Protein 5GPL (pdb70)

B-factor: mean 34.48, std 20.91, range [11.06, 141.09]

Solvent-accessible surface area: 23044 Å² total; per-residue (Å²): 164,65,69,82,9,72,103,54,3,49,96,6,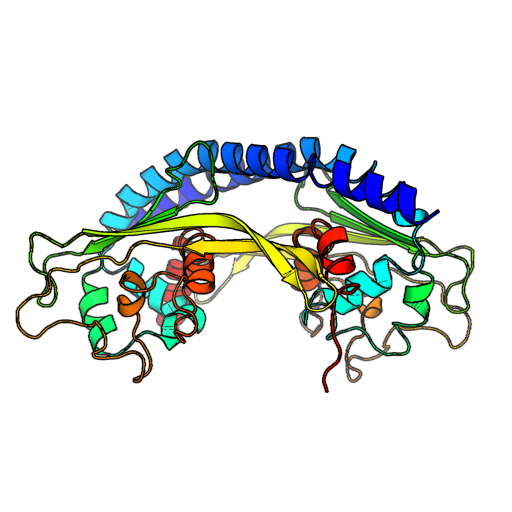63,90,73,27,34,147,9,73,41,73,9,32,98,52,58,41,112,38,29,94,62,14,26,71,86,4,73,78,27,2,120,99,18,118,48,1,1,5,29,0,1,101,36,13,34,121,39,0,61,110,16,36,39,109,75,0,28,76,0,1,79,88,5,39,9,2,23,13,62,72,51,37,153,169,28,5,90,3,5,68,0,16,4,39,6,77,88,16,93,17,0,49,98,112,34,32,66,1,58,0,55,0,108,10,120,102,79,136,48,142,28,126,140,40,110,81,60,136,89,66,92,56,26,12,152,80,31,132,8,88,29,63,120,86,70,62,20,44,47,200,73,142,160,115,120,20,17,2,0,7,3,1,68,14,22,25,126,75,188,121,34,86,6,73,0,25,58,0,4,63,29,2,8,114,44,0,6,46,45,0,14,119,33,19,75,99,17,82,36,101,138,69,75,134,193,58,73,95,10,70,106,54,4,58,97,5,54,89,73,18,26,146,9,81,45,76,10,39,96,60,72,60,111,42,18,24,64,18,17,85,90,6,87,88,29,1,101,86,21,124,48,2,1,8,31,0,0,83,28,8,36,125,36,0,48,110,17,28,57,113,87,0,25,75,0,0,82,90,7,49,7,3,11,8,61,59,72,43,130,180,24,24,74,2,0,79,2,20,2,44,7,78,91,16,129,12,0,51,102,115,31,33,68,1,54,0,72,0,110,8,86,94,65,130,44,147,44,68,136,39,106,85,98,114,63,70,80,43,20,10,146,72,32,127,7,92,31,60,119,84,52,61,14,37,36,206,84,74,185,101,100,24,17,2,0,8,2,1,69,12,18,19,113,79,184,105,32,92,9,71,1,25,61,0,0,63,31,4,13,104,41,0,4,50,42,0,11,105,35,13,65,87,17,112,35,119,112,82,130,167

Secondary structure (DSSP, 8-state):
-HHHHHHHHHHHHHHHHHHHHHHHHHHHHHHHHHHHHHHHHHTTSTTHHHHHHHHS-HHHHTT--HHHHHHHTTEEEEEEE---SS-TT-EEEEEEE-S-SSB-GGG-EEEEEEEEEEEEEE-TTS-EEEEEEEEE------BPTT---S-SSS-S---GGGGGG--S-STT-S--HHHHHHHIIIIITTTHHHHHHHHHHHHHH-/-HHHHHHHHHHHHHHHHHHHHHHHHHHHHHHHHHHHHHHHHHTTSTTHHHHHHTTS-HHHHTT--HHHHHHHTTEEEEEEE---TTSTT-EEEEEEE-S-SSB-GGG-EEEEEEEEEEEEEE-TTS-EEEEEEEEE------BPTT-----SSTTSPP-GGGGGG--S--SS----HHHHHHHIIIIITTTHHHHHHHHTT-----

Organism: Schizosaccharomyces pombe (strain 972 / ATCC 24843) (NCBI:txid284812)

InterPro domains:
  IPR002164 Nucleosome assembly protein [PF00956] (44-199)
  IPR002164 Nucleosome assembly protein [PTHR11875] (2-216)
  IPR037231 NAP-like superfamily [SSF143113] (10-199)

GO terms:
  GO:0000775 chromosome, centromeric region (C, IDA)
  GO:0000785 chromatin (C, IDA)
  GO:0005654 nucleoplasm (C, IDA)
  GO:0061638 CENP-A containing chromatin (C, EXP)
  GO:0000785 chromatin (C, EXP)
  GO:0140898 CENP-A eviction from euchromatin (P, EXP)
  GO:0005515 protein binding (F, IPI)
  GO:0140713 histone chaperone activity (F, IPI)

Nearest PDB structures (foldseek):
  5gpk-assembly1_A  TM=1.003E+00  e=2.782E-35  Schizosaccharomyces pombe 972h-
  5gpl-assembly1_B  TM=9.798E-01  e=6.063E-33  Schizosaccharomyces pombe 972h-
  5zb5-assembly1_A  TM=9.033E-01  e=1.160E-18  Pneumocystis carinii
  5yps-assembly2_C  TM=8.843E-01  e=8.195E-19  Pneumocystis carinii B80
  7un3-assembly1_C  TM=6.991E-01  e=2.394E-07  Homo sapiens

Foldseek 3Di:
DVPVVVVVVVVVVVVVVVVVQVVLLVVCVVCVVVLVVVQVVQLPPQCLQLLLLVLLDCLRVLFADPLNSQQSSFWRDWDWDQPDPVGSVKIKIWTAGDDDQWADPVFRIFIWTKDKDFDWDADPVRDIDTDIAIFTAATDGHTDPPRDQADPDLPPRHHDVVLSRDGRPDPDRPDPNVVVVCCVVPPSSVCSVVSSVVSCVVVVVD/DVVVVVVVVVVVVVVVVVVVLVVLVVCQVPCVVVLVVVLVVQLPDQQLVLLLQCQQDDLRVVFADPLNSVQSSQFRDWDKHQDDSVQRVKIKIKTAGDDDQWADPVFRIQIWIKGWDWDWDQDDPGDIDIDIAIFTAATDGHTDPPRDQADPDVVDPHHPVVLNRGGSPDPPDPDPNVVVVCCVRPPSSVCSVVSSVVSVVDDDPD

Sequence (412 aa):
EAAQAFENLANLEEQEEFGKAEIEILKKQNELFQPLFEQRRDILKTINNFWVVVLEAAGDEISQYITPEDSVLLEKLENIYVERFNEKEPRDVRISLTFQPNEYLQDDNLTLVKEVRIKEEKAKDDEGLEKKITKYTSQPVDIHWKPGKSLFRKNKKLPPNFFDYFQWTGEEEDDDFDGATLTIFLAEEDLFPNAVKYFTEAMTEEASDEAAQAFENLANLEQEEFGKAEIEILKKQNELFQPLFEEQRRRDILKTINNFWVVVLEAAGDEISSQYITPEDSSVLLEKLENIYVERFNEKEPRDVRISLTFQPNEYLQDDNLTLVKEVRIKEEKAKDDEGLEKKITKYTSQPVDIHWKPGKSLFRKNKKLPPNFFDYFQWTGEEEDDDFDGATLTIFLAEDLFPNAVKYFTEEAMTEEASD

Structure (mmCIF, N/CA/C/O backbone):
data_5GPL
#
_entry.id   5GPL
#
_cell.length_a   86.662
_cell.length_b   86.662
_cell.length_c   158.771
_cell.angle_alpha   90.00
_cell.angle_beta   90.00
_cell.angle_gamma   90.00
#
_symmetry.space_group_name_H-M   'P 41 2 2'
#
loop_
_entity.id
_entity.type
_entity.pdbx_description
1 polymer 'Putative nucleosome assembly protein C36B7.08c'
2 water water
#
loop_
_atom_site.group_PDB
_atom_site.id
_atom_site.type_symbol
_atom_site.label_atom_id
_atom_site.label_alt_id
_atom_site.label_comp_id
_atom_site.label_asym_id
_atom_site.label_entity_id
_atom_site.label_seq_id
_atom_site.pdbx_PDB_ins_code
_atom_site.Cartn_x
_atom_site.Cartn_y
_atom_site.Cartn_z
_atom_site.occupancy
_atom_site.B_iso_or_equiv
_atom_site.auth_seq_id
_atom_site.auth_comp_id
_atom_site.auth_asym_id
_atom_site.auth_atom_id
_atom_site.pdbx_PDB_model_num
ATOM 1 N N . GLU A 1 2 ? 117.426 -16.345 -8.608 1.00 55.08 2 GLU A N 1
ATOM 2 C CA . GLU A 1 2 ? 117.046 -15.785 -9.902 1.00 55.52 2 GLU A CA 1
ATOM 3 C C . GLU A 1 2 ? 116.511 -14.370 -9.802 1.00 44.12 2 GLU A C 1
ATOM 4 O O . GLU A 1 2 ? 115.359 -14.157 -9.408 1.00 35.78 2 GLU A O 1
ATOM 10 N N . ALA A 1 3 ? 117.331 -13.418 -10.220 1.00 34.37 3 ALA A N 1
ATOM 11 C CA . ALA A 1 3 ? 117.024 -12.011 -10.059 1.00 34.32 3 ALA A CA 1
ATOM 12 C C . ALA A 1 3 ? 115.764 -11.587 -10.812 1.00 21.83 3 ALA A C 1
ATOM 13 O O . ALA A 1 3 ? 114.939 -10.857 -10.270 1.00 23.49 3 ALA A O 1
ATOM 15 N N . ALA A 1 4 ? 115.615 -12.058 -12.049 1.00 18.25 4 ALA A N 1
ATOM 16 C CA . ALA A 1 4 ? 114.518 -11.625 -12.916 1.00 21.27 4 ALA A CA 1
ATOM 17 C C . ALA A 1 4 ? 113.141 -11.867 -12.298 1.00 23.32 4 ALA A C 1
ATOM 18 O O . ALA A 1 4 ? 112.337 -10.941 -12.194 1.00 23.06 4 ALA A O 1
ATOM 20 N N . GLN A 1 5 ? 112.870 -13.104 -11.890 1.00 18.84 5 GLN A N 1
ATOM 21 C CA . GLN A 1 5 ? 111.572 -13.442 -11.306 1.00 28.36 5 GLN A CA 1
ATOM 22 C C . GLN A 1 5 ? 111.322 -12.667 -10.009 1.00 17.84 5 GLN A C 1
ATOM 23 O O . GLN A 1 5 ? 110.206 -12.223 -9.743 1.00 17.86 5 GLN A O 1
ATOM 29 N N . ALA A 1 6 ? 112.369 -12.509 -9.209 1.00 17.04 6 ALA A N 1
ATOM 30 C CA . ALA A 1 6 ? 112.267 -11.795 -7.942 1.00 16.18 6 ALA A CA 1
ATOM 31 C C . ALA A 1 6 ? 111.858 -10.339 -8.151 1.00 17.48 6 ALA A C 1
ATOM 32 O O . ALA A 1 6 ? 110.963 -9.833 -7.472 1.00 15.82 6 ALA A O 1
ATOM 34 N N . PHE A 1 7 ? 112.511 -9.666 -9.093 1.00 16.44 7 PHE A N 1
ATOM 35 C CA . PHE A 1 7 ? 112.232 -8.250 -9.324 1.00 21.12 7 PHE A CA 1
ATOM 36 C C . PHE A 1 7 ? 110.884 -8.039 -10.006 1.00 17.09 7 PHE A C 1
ATOM 37 O O . PHE A 1 7 ? 110.230 -7.018 -9.793 1.00 16.93 7 PHE A O 1
ATOM 45 N N . GLU A 1 8 ? 110.467 -9.001 -10.822 1.00 17.88 8 GLU A N 1
ATOM 46 C CA . GLU A 1 8 ? 109.128 -8.954 -11.395 1.00 18.59 8 GLU A CA 1
ATOM 47 C C . GLU A 1 8 ? 108.099 -9.058 -10.275 1.00 18.08 8 GLU A C 1
ATOM 48 O O . GLU A 1 8 ? 107.125 -8.308 -10.241 1.00 18.17 8 GLU A O 1
ATOM 54 N N . ASN A 1 9 ? 108.336 -9.983 -9.351 1.00 17.61 9 ASN A N 1
ATOM 55 C CA . ASN A 1 9 ? 107.444 -10.182 -8.214 1.00 18.46 9 ASN A CA 1
ATOM 56 C C . ASN A 1 9 ? 107.419 -8.967 -7.296 1.00 16.39 9 ASN A C 1
ATOM 57 O O . ASN A 1 9 ? 106.370 -8.602 -6.765 1.00 17.67 9 ASN A O 1
ATOM 62 N N . LEU A 1 10 ? 108.577 -8.340 -7.115 1.00 15.86 10 LEU A N 1
ATOM 63 C CA . LEU A 1 10 ? 108.664 -7.137 -6.301 1.00 15.19 10 LEU A CA 1
ATOM 64 C C . LEU A 1 10 ? 107.831 -6.018 -6.908 1.00 15.50 10 LEU A C 1
ATOM 65 O O . LEU A 1 10 ? 107.131 -5.303 -6.190 1.00 15.14 10 LEU A O 1
ATOM 70 N N . ALA A 1 11 ? 107.898 -5.877 -8.229 1.00 16.23 11 ALA A N 1
ATOM 71 C CA . ALA A 1 11 ? 107.149 -4.830 -8.921 1.00 18.34 11 ALA A CA 1
ATOM 72 C C . ALA A 1 11 ? 105.642 -5.047 -8.802 1.00 24.45 11 ALA A C 1
ATOM 73 O O . ALA A 1 11 ? 104.889 -4.095 -8.620 1.00 16.88 11 ALA A O 1
ATOM 75 N N . ASN A 1 12 ? 105.199 -6.296 -8.912 1.00 17.40 12 ASN A N 1
ATOM 76 C CA . ASN A 1 12 ? 103.783 -6.589 -8.716 1.00 19.40 12 ASN A CA 1
ATOM 77 C C . ASN A 1 12 ? 103.362 -6.231 -7.292 1.00 16.94 12 ASN A C 1
ATOM 78 O O . ASN A 1 12 ? 102.307 -5.644 -7.073 1.00 17.88 12 ASN A O 1
ATOM 83 N N . LEU A 1 13 ? 104.211 -6.571 -6.330 1.00 16.22 13 LEU A N 1
ATOM 84 C CA . LEU A 1 13 ? 103.919 -6.324 -4.921 1.00 23.21 13 LEU A CA 1
ATOM 85 C C . LEU A 1 13 ? 103.902 -4.829 -4.602 1.00 25.27 13 LEU A C 1
ATOM 86 O O . LEU A 1 13 ? 103.123 -4.380 -3.761 1.00 22.08 13 LEU A O 1
ATOM 91 N N . GLU A 1 14 ? 104.759 -4.064 -5.275 1.00 22.10 14 GLU A N 1
ATOM 92 C CA A GLU A 1 14 ? 104.777 -2.616 -5.094 0.43 18.87 14 GLU A CA 1
ATOM 93 C CA B GLU A 1 14 ? 104.782 -2.611 -5.130 0.57 19.50 14 GLU A CA 1
ATOM 94 C C . GLU A 1 14 ? 103.425 -2.004 -5.451 1.00 17.50 14 GLU A C 1
ATOM 95 O O . GLU A 1 14 ? 102.997 -1.035 -4.824 1.00 20.10 14 GLU A O 1
ATOM 106 N N . GLN A 1 15 ? 102.756 -2.579 -6.446 1.00 19.40 15 GLN A N 1
ATOM 107 C CA . GLN A 1 15 ? 101.432 -2.115 -6.846 1.00 20.82 15 GLN A CA 1
ATOM 108 C C . GLN A 1 15 ? 100.429 -2.329 -5.719 1.00 23.28 15 GLN A C 1
ATOM 109 O O . GLN A 1 15 ? 99.564 -1.488 -5.480 1.00 21.67 15 GLN A O 1
ATOM 115 N N . GLU A 1 16 ? 100.544 -3.462 -5.033 1.00 18.83 16 GLU A N 1
ATOM 116 C CA A GLU A 1 16 ? 99.668 -3.769 -3.907 0.46 17.70 16 GLU A CA 1
ATOM 117 C CA B GLU A 1 16 ? 99.656 -3.755 -3.914 0.54 17.63 16 GLU A CA 1
ATOM 118 C C . GLU A 1 16 ? 99.948 -2.826 -2.743 1.00 15.89 16 GLU A C 1
ATOM 119 O O . GLU A 1 16 ? 99.029 -2.382 -2.057 1.00 19.96 16 GLU A O 1
ATOM 130 N N . PHE A 1 17 ? 101.229 -2.531 -2.525 1.00 17.63 17 PHE A N 1
ATOM 131 C CA . PHE A 1 17 ? 101.642 -1.581 -1.497 1.00 17.37 17 PHE A CA 1
ATOM 132 C C . PHE A 1 17 ? 101.039 -0.208 -1.775 1.00 17.65 17 PHE A C 1
ATOM 133 O O . PHE A 1 17 ? 100.552 0.465 -0.866 1.00 19.40 17 PHE A O 1
ATOM 141 N N . GLY A 1 18 ? 101.088 0.203 -3.037 1.00 20.38 18 GLY A N 1
ATOM 142 C CA . GLY A 1 18 ? 100.528 1.479 -3.446 1.00 21.34 18 GLY A CA 1
ATOM 143 C C . GLY A 1 18 ? 99.045 1.568 -3.146 1.00 24.23 18 GLY A C 1
ATOM 144 O O . GLY A 1 18 ? 98.572 2.576 -2.619 1.00 24.90 18 GLY A O 1
ATOM 145 N N . LYS A 1 19 ? 98.314 0.505 -3.469 1.00 20.41 19 LYS A N 1
ATOM 146 C CA . LYS A 1 19 ? 96.874 0.462 -3.225 1.00 25.64 19 LYS A CA 1
ATOM 147 C C . LYS A 1 19 ? 96.561 0.511 -1.732 1.00 26.90 19 LYS A C 1
ATOM 148 O O . LYS A 1 19 ? 95.632 1.197 -1.312 1.00 21.26 19 LYS A O 1
ATOM 154 N N . ALA A 1 20 ? 97.339 -0.217 -0.934 1.00 18.51 20 ALA A N 1
ATOM 155 C CA . ALA A 1 20 ? 97.174 -0.181 0.515 1.00 20.98 20 ALA A CA 1
ATOM 156 C C . ALA A 1 20 ? 97.445 1.221 1.047 1.00 22.88 20 ALA A C 1
ATOM 157 O O . ALA A 1 20 ? 96.722 1.717 1.912 1.00 23.85 20 ALA A O 1
ATOM 159 N N . GLU A 1 21 ? 98.488 1.854 0.520 1.00 15.24 21 GLU A N 1
ATOM 160 C CA . GLU A 1 21 ? 98.878 3.189 0.954 1.00 21.04 21 GLU A CA 1
ATOM 161 C C . GLU A 1 21 ? 97.772 4.205 0.682 1.00 24.68 21 GLU A C 1
ATOM 162 O O . GLU A 1 21 ? 97.482 5.055 1.522 1.00 20.67 21 GLU A O 1
ATOM 168 N N . ILE A 1 22 ? 97.155 4.103 -0.490 1.00 23.38 22 ILE A N 1
ATOM 169 C CA . ILE A 1 22 ? 96.042 4.973 -0.851 1.00 24.57 22 ILE A CA 1
ATOM 170 C C . ILE A 1 22 ? 94.865 4.757 0.098 1.00 26.91 22 ILE A C 1
ATOM 171 O O . ILE A 1 22 ? 94.233 5.715 0.550 1.00 21.64 22 ILE A O 1
ATOM 176 N N . GLU A 1 23 ? 94.581 3.496 0.406 1.00 20.12 23 GLU A N 1
ATOM 177 C CA . GLU A 1 23 ? 93.496 3.170 1.322 1.00 21.70 23 GLU A CA 1
ATOM 178 C C . GLU A 1 23 ? 93.752 3.755 2.712 1.00 16.05 23 GLU A C 1
ATOM 179 O O . GLU A 1 23 ? 92.853 4.320 3.331 1.00 15.06 23 GLU A O 1
ATOM 185 N N . ILE A 1 24 ? 94.984 3.624 3.194 1.00 14.88 24 ILE A N 1
ATOM 186 C CA . ILE A 1 24 ? 95.348 4.157 4.503 1.00 16.86 24 ILE A CA 1
ATOM 187 C C . ILE A 1 24 ? 95.203 5.674 4.543 1.00 22.18 24 ILE A C 1
ATOM 188 O O . ILE A 1 24 ? 94.651 6.230 5.494 1.00 18.66 24 ILE A O 1
ATOM 193 N N . LEU A 1 25 ? 95.703 6.338 3.505 1.00 19.97 25 LEU A N 1
ATOM 194 C CA . LEU A 1 25 ? 95.608 7.790 3.411 1.00 23.80 25 LEU A CA 1
ATOM 195 C C . LEU A 1 25 ? 94.150 8.246 3.410 1.00 19.81 25 LEU A C 1
ATOM 196 O O . LEU A 1 25 ? 93.801 9.219 4.075 1.00 21.36 25 LEU A O 1
ATOM 201 N N . LYS A 1 26 ? 93.303 7.534 2.673 1.00 19.10 26 LYS A N 1
ATOM 202 C CA . LYS A 1 26 ? 91.876 7.842 2.648 1.00 24.74 26 LYS A CA 1
ATOM 203 C C . LYS A 1 26 ? 91.260 7.695 4.034 1.00 25.37 26 LYS A C 1
ATOM 204 O O . LYS A 1 26 ? 90.522 8.568 4.488 1.00 25.36 26 LYS A O 1
ATOM 210 N N . LYS A 1 27 ? 91.569 6.587 4.700 1.00 19.20 27 LYS A N 1
ATOM 211 C CA . LYS A 1 27 ? 91.081 6.349 6.053 1.00 21.78 27 LYS A CA 1
ATOM 212 C C . LYS A 1 27 ? 91.566 7.444 7.000 1.00 18.53 27 LYS A C 1
ATOM 213 O O . LYS A 1 27 ? 90.812 7.940 7.836 1.00 16.26 27 LYS A O 1
ATOM 219 N N . GLN A 1 28 ? 92.830 7.822 6.853 1.00 22.56 28 GLN A N 1
ATOM 220 C CA . GLN A 1 28 ? 93.421 8.854 7.694 1.00 26.52 28 GLN A CA 1
ATOM 221 C C . GLN A 1 28 ? 92.692 10.180 7.520 1.00 19.87 28 GLN A C 1
ATOM 222 O O . GLN A 1 28 ? 92.332 10.837 8.498 1.00 18.46 28 GLN A O 1
ATOM 228 N N . ASN A 1 29 ? 92.463 10.562 6.269 1.00 18.72 29 ASN A N 1
ATOM 229 C CA . ASN A 1 29 ? 91.725 11.781 5.975 1.00 23.82 29 ASN A CA 1
ATOM 230 C C . ASN A 1 29 ? 90.304 11.729 6.530 1.00 20.64 29 ASN A C 1
ATOM 231 O O . ASN A 1 29 ? 89.791 12.725 7.032 1.00 18.65 29 ASN A O 1
ATOM 236 N N . GLU A 1 30 ? 89.677 10.561 6.442 1.00 17.66 30 GLU A N 1
ATOM 237 C CA . GLU A 1 30 ? 88.310 10.383 6.924 1.00 19.61 30 GLU A CA 1
ATOM 238 C C . GLU A 1 30 ? 88.195 10.634 8.429 1.00 14.79 30 GLU A C 1
ATOM 239 O O . GLU A 1 30 ? 87.229 11.235 8.894 1.00 17.74 30 GLU A O 1
ATOM 245 N N . LEU A 1 31 ? 89.182 10.172 9.188 1.00 16.47 31 LEU A N 1
ATOM 246 C CA . LEU A 1 31 ? 89.163 10.331 10.639 1.00 18.06 31 LEU A CA 1
ATOM 247 C C . LEU A 1 31 ? 89.618 11.720 11.085 1.00 22.06 31 LEU A C 1
ATOM 248 O O . LEU A 1 31 ? 89.080 12.277 12.042 1.00 18.53 31 LEU A O 1
ATOM 253 N N . PHE A 1 32 ? 90.605 12.277 10.388 1.00 12.09 32 PHE A N 1
ATOM 254 C CA . PHE A 1 32 ? 91.207 13.546 10.798 1.00 18.01 32 PHE A CA 1
ATOM 255 C C . PHE A 1 32 ? 90.402 14.772 10.372 1.00 20.79 32 PHE A C 1
ATOM 256 O O . PHE A 1 32 ? 90.453 15.808 11.038 1.00 17.09 32 PHE A O 1
ATOM 264 N N . GLN A 1 33 ? 89.680 14.659 9.260 1.00 14.72 33 GLN A N 1
ATOM 265 C CA . GLN A 1 33 ? 88.982 15.809 8.682 1.00 24.11 33 GLN A CA 1
ATOM 266 C C . GLN A 1 33 ? 88.030 16.520 9.653 1.00 21.23 33 GLN A C 1
ATOM 267 O O . GLN A 1 33 ? 88.123 17.737 9.807 1.00 14.01 33 GLN A O 1
ATOM 273 N N . PRO A 1 34 ? 87.114 15.780 10.311 1.00 22.51 34 PRO A N 1
ATOM 274 C CA . PRO A 1 34 ? 86.238 16.527 11.222 1.00 24.04 34 PRO A CA 1
ATOM 275 C C . PRO A 1 34 ? 86.998 17.138 12.399 1.00 20.25 34 PRO A C 1
ATOM 276 O O . PRO A 1 34 ? 86.588 18.173 12.915 1.00 19.23 34 PRO A O 1
ATOM 280 N N . LEU A 1 35 ? 88.100 16.511 12.798 1.00 15.35 35 LEU A N 1
ATOM 281 C CA . LEU A 1 35 ? 88.900 17.017 13.907 1.00 15.03 35 LEU A CA 1
ATOM 282 C C . LEU A 1 35 ? 89.654 18.287 13.513 1.00 15.25 35 LEU A C 1
ATOM 283 O O . LEU A 1 35 ? 89.707 19.249 14.283 1.00 15.89 35 LEU A O 1
ATOM 288 N N . PHE A 1 36 ? 90.235 18.291 12.316 1.00 12.48 36 PHE A N 1
ATOM 289 C CA . PHE A 1 36 ? 90.914 19.481 11.807 1.00 16.34 36 PHE A CA 1
ATOM 290 C C . PHE A 1 36 ? 89.926 20.616 11.564 1.00 11.56 36 PHE A C 1
ATOM 291 O O . PHE A 1 36 ? 90.264 21.789 11.716 1.00 15.13 36 PHE A O 1
ATOM 299 N N . GLU A 1 37 ? 88.706 20.256 11.180 1.00 14.43 37 GLU A N 1
ATOM 300 C CA . GLU A 1 37 ? 87.659 21.238 10.926 1.00 15.79 37 GLU A CA 1
ATOM 301 C C . GLU A 1 37 ? 87.206 21.895 12.228 1.00 15.65 37 GLU A C 1
ATOM 302 O O . GLU A 1 37 ? 87.008 23.108 12.284 1.00 12.93 37 GLU A O 1
ATOM 308 N N . GLN A 1 38 ? 87.043 21.088 13.273 1.00 13.15 38 GLN A N 1
ATOM 309 C CA . GLN A 1 38 ? 86.721 21.614 14.595 1.00 18.18 38 GLN A CA 1
ATOM 310 C C . GLN A 1 38 ? 87.864 22.474 15.119 1.00 16.03 38 GLN A C 1
ATOM 311 O O . GLN A 1 38 ? 87.635 23.526 15.714 1.00 16.68 38 GLN A O 1
ATOM 317 N N . ARG A 1 39 ? 89.095 22.021 14.898 1.00 13.98 39 ARG A N 1
ATOM 318 C CA . ARG A 1 39 ? 90.265 22.771 15.344 1.00 13.37 39 ARG A CA 1
ATOM 319 C C . ARG A 1 39 ? 90.339 24.126 14.649 1.00 14.26 39 ARG A C 1
ATOM 320 O O . ARG A 1 39 ? 90.671 25.136 15.268 1.00 14.27 39 ARG A O 1
ATOM 328 N N . ARG A 1 40 ? 90.029 24.134 13.357 1.00 11.81 40 ARG A N 1
ATOM 329 C CA . ARG A 1 40 ? 90.033 25.363 12.567 1.00 15.68 40 ARG A CA 1
ATOM 330 C C . ARG A 1 40 ? 89.132 26.438 13.175 1.00 14.50 40 ARG A C 1
ATOM 331 O O . ARG A 1 40 ? 89.517 27.610 13.260 1.00 15.59 40 ARG A O 1
ATOM 339 N N . ASP A 1 41 ? 87.934 26.035 13.593 1.00 14.83 41 ASP A N 1
ATOM 340 C CA . ASP A 1 41 ? 86.973 26.965 14.181 1.00 14.21 41 ASP A CA 1
ATOM 341 C C . ASP A 1 41 ? 87.493 27.536 15.500 1.00 14.45 41 ASP A C 1
ATOM 342 O O . ASP A 1 41 ? 87.204 28.680 15.847 1.00 18.61 41 ASP A O 1
ATOM 347 N N . ILE A 1 42 ? 88.261 26.734 16.229 1.00 12.56 42 ILE A N 1
ATOM 348 C CA . ILE A 1 42 ? 88.866 27.187 17.478 1.00 15.77 42 ILE A CA 1
ATOM 349 C C . ILE A 1 42 ? 90.012 28.173 17.228 1.00 15.82 42 ILE A C 1
ATOM 350 O O . ILE A 1 42 ? 90.041 29.257 17.809 1.00 16.05 42 ILE A O 1
ATOM 355 N N . LEU A 1 43 ? 90.947 27.787 16.362 1.00 12.73 43 LEU A N 1
ATOM 356 C CA . LEU A 1 43 ? 92.138 28.591 16.074 1.00 13.89 43 LEU A CA 1
ATOM 357 C C . LEU A 1 43 ? 91.794 29.966 15.505 1.00 14.32 43 LEU A C 1
ATOM 358 O O . LEU A 1 43 ? 92.534 30.936 15.695 1.00 15.91 43 LEU A O 1
ATOM 363 N N . LYS A 1 44 ? 90.662 30.038 14.814 1.00 12.77 44 LYS A N 1
ATOM 364 C CA . LYS A 1 44 ? 90.167 31.286 14.245 1.00 16.68 44 LYS A CA 1
ATOM 365 C C . LYS A 1 44 ? 90.007 32.371 15.314 1.00 16.57 44 LYS A C 1
ATOM 366 O O . LYS A 1 44 ? 90.150 33.560 15.024 1.00 16.09 44 LYS A O 1
ATOM 372 N N . THR A 1 45 ? 89.733 31.954 16.550 1.00 15.29 45 THR A N 1
ATOM 373 C CA . THR A 1 45 ? 89.505 32.891 17.652 1.00 16.44 45 THR A CA 1
ATOM 374 C C . THR A 1 45 ? 90.788 33.329 18.351 1.00 21.21 45 THR A C 1
ATOM 375 O O . THR A 1 45 ? 90.784 34.280 19.134 1.00 20.28 45 THR A O 1
ATOM 379 N N . ILE A 1 46 ? 91.881 32.625 18.083 1.00 18.55 46 ILE A N 1
ATOM 380 C CA . ILE A 1 46 ? 93.139 32.892 18.768 1.00 14.69 46 ILE A CA 1
ATOM 381 C C . ILE A 1 46 ? 94.019 33.806 17.922 1.00 22.07 46 ILE A C 1
ATOM 382 O O . ILE A 1 46 ? 94.692 33.353 16.997 1.00 15.94 46 ILE A O 1
ATOM 387 N N . ASN A 1 47 ? 94.008 35.097 18.238 1.00 18.45 47 ASN A N 1
ATOM 388 C CA . ASN A 1 47 ? 94.734 36.072 17.432 1.00 21.21 47 ASN A CA 1
ATOM 389 C C . ASN A 1 47 ? 96.228 35.789 17.420 1.00 20.56 47 ASN A C 1
ATOM 390 O O . ASN A 1 47 ? 96.820 35.452 18.450 1.00 16.94 47 ASN A O 1
ATOM 395 N N . ASN A 1 48 ? 96.813 35.895 16.229 1.00 15.90 48 ASN A N 1
ATOM 396 C CA . ASN A 1 48 ? 98.245 35.714 16.007 1.00 16.19 48 ASN A CA 1
ATOM 397 C C . ASN A 1 48 ? 98.751 34.310 16.311 1.00 17.35 48 ASN A C 1
ATOM 398 O O . ASN A 1 48 ? 99.951 34.099 16.488 1.00 16.69 48 ASN A O 1
ATOM 403 N N . PHE A 1 49 ? 97.833 33.350 16.356 1.00 17.74 49 PHE A N 1
ATOM 404 C CA . PHE A 1 49 ? 98.199 31.953 16.534 1.00 18.56 49 PHE A CA 1
ATOM 405 C C . PHE A 1 49 ? 99.157 31.491 15.437 1.00 22.56 49 PHE A C 1
ATOM 406 O O . PHE A 1 49 ? 100.211 30.923 15.715 1.00 14.98 49 PHE A O 1
ATOM 414 N N . TRP A 1 50 ? 98.789 31.741 14.188 1.00 14.51 50 TRP A N 1
ATOM 415 C CA . TRP A 1 50 ? 99.529 31.166 13.072 1.00 18.76 50 TRP A CA 1
ATOM 416 C C . TRP A 1 50 ? 100.860 31.855 12.785 1.00 14.98 50 TRP A C 1
ATOM 417 O O . TRP A 1 50 ? 101.802 31.200 12.345 1.00 17.09 50 TRP A O 1
ATOM 428 N N . VAL A 1 51 ? 100.955 33.157 13.038 1.00 15.56 51 VAL A N 1
ATOM 429 C CA . VAL A 1 51 ? 102.229 33.841 12.841 1.00 16.70 51 VAL A CA 1
ATOM 430 C C . VAL A 1 51 ? 103.247 33.330 13.864 1.00 23.71 51 VAL A C 1
ATOM 431 O O . VAL A 1 51 ? 104.432 33.193 13.555 1.00 21.20 51 VAL A O 1
ATOM 435 N N . VAL A 1 52 ? 102.780 33.019 15.071 1.00 20.53 52 VAL A N 1
ATOM 436 C CA . VAL A 1 52 ? 103.647 32.422 16.082 1.00 19.85 52 VAL A CA 1
ATOM 437 C C . VAL A 1 52 ? 104.089 31.027 15.641 1.00 16.37 52 VAL A C 1
ATOM 438 O O . VAL A 1 52 ? 105.260 30.674 15.765 1.00 18.73 52 VAL A O 1
ATOM 442 N N . VAL A 1 53 ? 103.153 30.243 15.114 1.00 15.57 53 VAL A N 1
ATOM 443 C CA . VAL A 1 53 ? 103.475 28.901 14.628 1.00 15.08 53 VAL A CA 1
ATOM 444 C C . VAL A 1 53 ? 104.484 28.976 13.478 1.00 23.45 53 VAL A C 1
ATOM 445 O O . VAL A 1 53 ? 105.489 28.261 13.477 1.00 23.34 53 VAL A O 1
ATOM 449 N N . LEU A 1 54 ? 104.224 29.858 12.517 1.00 17.63 54 LEU A N 1
ATOM 450 C CA . LEU A 1 54 ? 105.122 30.045 11.377 1.00 24.14 54 LEU A CA 1
ATOM 451 C C . LEU A 1 54 ? 106.532 30.451 11.806 1.00 24.41 54 LEU A C 1
ATOM 452 O O . LEU A 1 54 ? 107.522 29.996 11.229 1.00 23.69 54 LEU A O 1
ATOM 457 N N . GLU A 1 55 ? 106.625 31.301 12.823 1.00 20.16 55 GLU A N 1
ATOM 458 C CA . GLU A 1 55 ? 107.924 31.787 13.277 1.00 26.00 55 GLU A CA 1
ATOM 459 C C . GLU A 1 55 ? 108.632 30.779 14.179 1.00 27.58 55 GLU A C 1
ATOM 460 O O . GLU A 1 55 ? 109.825 30.912 14.451 1.00 28.16 55 GLU A O 1
ATOM 466 N N . ALA A 1 56 ? 107.901 29.767 14.633 1.00 24.71 56 ALA A N 1
ATOM 467 C CA . ALA A 1 56 ? 108.488 28.728 15.471 1.00 32.31 56 ALA A CA 1
ATOM 468 C C . ALA A 1 56 ? 108.802 27.474 14.663 1.00 30.92 56 ALA A C 1
ATOM 469 O O . ALA A 1 56 ? 109.422 26.540 15.169 1.00 32.05 56 ALA A O 1
ATOM 471 N N . ALA A 1 57 ? 108.381 27.470 13.402 1.00 29.69 57 ALA A N 1
ATOM 472 C CA . ALA A 1 57 ? 108.451 26.279 12.558 1.00 33.57 57 ALA A CA 1
ATOM 473 C C . ALA A 1 57 ? 109.880 25.816 12.279 1.00 40.18 57 ALA A C 1
ATOM 474 O O . ALA A 1 57 ? 110.160 24.618 12.267 1.00 48.50 57 ALA A O 1
ATOM 476 N N . GLY A 1 58 ? 110.776 26.766 12.040 1.00 41.99 58 GLY A N 1
ATOM 477 C CA . GLY A 1 58 ? 112.157 26.435 11.748 1.00 45.18 58 GLY A CA 1
ATOM 478 C C . GLY A 1 58 ? 112.668 27.071 10.470 1.00 45.34 58 GLY A C 1
ATOM 479 O O . GLY A 1 58 ? 112.053 27.994 9.930 1.00 40.32 58 GLY A O 1
ATOM 480 N N . ASP A 1 59 ? 113.797 26.569 9.981 1.00 42.29 59 ASP A N 1
ATOM 481 C CA . ASP A 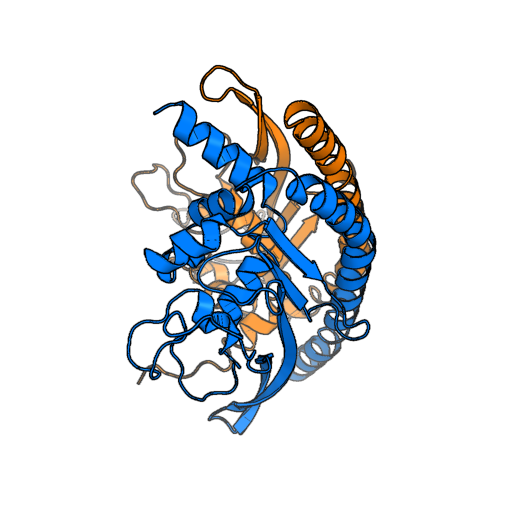1 59 ? 114.452 27.152 8.818 1.00 40.49 59 ASP A CA 1
ATOM 482 C C . ASP A 1 59 ? 113.651 26.941 7.536 1.00 30.84 59 ASP A C 1
ATOM 483 O O . ASP A 1 59 ? 113.756 27.732 6.602 1.00 36.20 59 ASP A O 1
ATOM 488 N N . GLU A 1 60 ? 112.847 25.883 7.496 1.00 32.72 60 GLU A N 1
ATOM 489 C CA . GLU A 1 60 ? 112.055 25.577 6.307 1.00 35.55 60 GLU A CA 1
ATOM 490 C C . GLU A 1 60 ? 111.120 26.732 5.950 1.00 34.78 60 GLU A C 1
ATOM 491 O O . GLU A 1 60 ? 110.836 26.973 4.776 1.00 33.01 60 GLU A O 1
ATOM 497 N N . ILE A 1 61 ? 110.667 27.457 6.967 1.00 28.67 61 ILE A N 1
ATOM 498 C CA . ILE A 1 61 ? 109.812 28.617 6.759 1.00 26.86 61 ILE A CA 1
ATOM 499 C C . ILE A 1 61 ? 110.611 29.919 6.777 1.00 29.01 61 ILE A C 1
ATOM 500 O O . ILE A 1 61 ? 110.450 30.768 5.900 1.00 33.16 61 ILE A O 1
ATOM 505 N N . SER A 1 62 ? 111.482 30.065 7.772 1.00 30.81 62 SER A N 1
ATOM 506 C CA . SER A 1 62 ? 112.179 31.327 8.010 1.00 35.36 62 SER A CA 1
ATOM 507 C C . SER A 1 62 ? 113.105 31.729 6.863 1.00 39.95 62 SER A C 1
ATOM 508 O O . SER A 1 62 ? 113.479 32.895 6.742 1.00 42.02 62 SER A O 1
ATOM 511 N N . GLN A 1 63 ? 113.471 30.767 6.022 1.00 42.68 63 GLN A N 1
ATOM 512 C CA . GLN A 1 63 ? 114.329 31.051 4.876 1.00 41.80 63 GLN A CA 1
ATOM 513 C C . GLN A 1 63 ? 113.611 31.911 3.840 1.00 41.71 63 GLN A C 1
ATOM 514 O O . GLN A 1 63 ? 114.248 32.530 2.988 1.00 43.57 63 GLN A O 1
ATOM 520 N N . TYR A 1 64 ? 112.283 31.949 3.920 1.00 38.37 64 TYR A N 1
ATOM 521 C CA . TYR A 1 64 ? 111.480 32.722 2.978 1.00 36.13 64 TYR A CA 1
ATOM 522 C C . TYR A 1 64 ? 110.970 34.026 3.586 1.00 40.39 64 TYR A C 1
ATOM 523 O O . TYR A 1 64 ? 110.733 35.001 2.873 1.00 39.91 64 TYR A O 1
ATOM 532 N N . ILE A 1 65 ? 110.797 34.038 4.904 1.00 44.65 65 ILE A N 1
ATOM 533 C CA . ILE A 1 65 ? 110.145 35.158 5.575 1.00 47.47 65 ILE A CA 1
ATOM 534 C C . ILE A 1 65 ? 110.984 36.432 5.573 1.00 52.21 65 ILE A C 1
ATOM 535 O O . ILE A 1 65 ? 112.088 36.469 6.116 1.00 58.63 65 ILE A O 1
ATOM 540 N N . THR A 1 66 ? 110.439 37.472 4.949 1.00 46.62 66 THR A N 1
ATOM 541 C CA . THR A 1 66 ? 111.032 38.801 4.962 1.00 43.80 66 THR A CA 1
ATOM 542 C C . THR A 1 66 ? 110.276 39.672 5.966 1.00 50.01 66 THR A C 1
ATOM 543 O O . THR A 1 66 ? 109.168 39.318 6.369 1.00 48.81 66 THR A O 1
ATOM 547 N N . PRO A 1 67 ? 110.878 40.798 6.394 1.00 53.82 67 PRO A N 1
ATOM 548 C CA . PRO A 1 67 ? 110.212 41.749 7.294 1.00 52.40 67 PRO A CA 1
ATOM 549 C C . PRO A 1 67 ? 108.796 42.135 6.859 1.00 47.87 67 PRO A C 1
ATOM 550 O O . PRO A 1 67 ? 107.917 42.284 7.710 1.00 47.21 67 PRO A O 1
ATOM 554 N N . GLU A 1 68 ? 108.580 42.298 5.558 1.00 44.15 68 GLU A N 1
ATOM 555 C CA . GLU A 1 68 ? 107.263 42.676 5.056 1.00 44.57 68 GLU A CA 1
ATOM 556 C C . GLU A 1 68 ? 106.308 41.485 5.059 1.00 39.78 68 GLU A C 1
ATOM 557 O O . GLU A 1 68 ? 105.100 41.656 5.215 1.00 40.96 68 GLU A O 1
ATOM 563 N N . ASP A 1 69 ? 106.848 40.281 4.883 1.00 35.95 69 ASP A N 1
ATOM 564 C CA . ASP A 1 69 ? 106.040 39.073 5.002 1.00 34.45 69 ASP A CA 1
ATOM 565 C C . ASP A 1 69 ? 105.451 38.994 6.401 1.00 37.84 69 ASP A C 1
ATOM 566 O O . ASP A 1 69 ? 104.261 38.734 6.571 1.00 34.90 69 ASP A O 1
ATOM 571 N N . SER A 1 70 ? 106.299 39.235 7.398 1.00 42.23 70 SER A N 1
ATOM 572 C CA . SER A 1 70 ? 105.897 39.162 8.797 1.00 39.79 70 SER A CA 1
ATOM 573 C C . SER A 1 70 ? 104.749 40.108 9.114 1.00 33.39 70 SER A C 1
ATOM 574 O O . SER A 1 70 ? 103.830 39.745 9.844 1.00 38.63 70 SER A O 1
ATOM 577 N N . VAL A 1 71 ? 104.805 41.317 8.565 1.00 36.03 71 VAL A N 1
ATOM 578 C CA . VAL A 1 71 ? 103.757 42.308 8.791 1.00 39.29 71 VAL A CA 1
ATOM 579 C C . VAL A 1 71 ? 102.406 41.788 8.307 1.00 34.44 71 VAL A C 1
ATOM 580 O O . VAL A 1 71 ? 101.412 41.842 9.031 1.00 33.39 71 VAL A O 1
ATOM 584 N N . LEU A 1 72 ? 102.380 41.272 7.084 1.00 32.03 72 LEU A N 1
ATOM 585 C CA . LEU A 1 72 ? 101.163 40.694 6.532 1.00 33.40 72 LEU A CA 1
ATOM 586 C C . LEU A 1 72 ? 100.731 39.459 7.322 1.00 28.21 72 LEU A C 1
ATOM 587 O O . LEU A 1 72 ? 99.541 39.255 7.568 1.00 26.30 72 LEU A O 1
ATOM 592 N N . LEU A 1 73 ? 101.700 38.644 7.728 1.00 24.05 73 LEU A N 1
ATOM 593 C CA . LEU A 1 73 ? 101.399 37.411 8.449 1.00 27.48 73 LEU A CA 1
ATOM 594 C C . LEU A 1 73 ? 100.828 37.693 9.834 1.00 25.90 73 LEU A C 1
ATOM 595 O O . LEU A 1 73 ? 100.191 36.829 10.433 1.00 28.09 73 LEU A O 1
ATOM 600 N N . GLU A 1 74 ? 101.046 38.906 10.335 1.00 25.89 74 GLU A N 1
ATOM 601 C CA . GLU A 1 74 ? 100.453 39.322 11.603 1.00 26.48 74 GLU A CA 1
ATOM 602 C C . GLU A 1 74 ? 98.932 39.367 11.504 1.00 31.28 74 GLU A C 1
ATOM 603 O O . GLU A 1 74 ? 98.235 39.318 12.515 1.00 35.04 74 GLU A O 1
ATOM 609 N N . LYS A 1 75 ? 98.425 39.463 10.278 1.00 30.21 75 LYS A N 1
ATOM 610 C CA . LYS A 1 75 ? 96.987 39.508 10.041 1.00 20.73 75 LYS A CA 1
ATOM 611 C C . LYS A 1 75 ? 96.435 38.151 9.603 1.00 15.97 75 LYS A C 1
ATOM 612 O O . LYS A 1 75 ? 95.255 38.032 9.265 1.00 17.08 75 LYS A O 1
ATOM 618 N N . LEU A 1 76 ? 97.288 37.133 9.610 1.00 15.81 76 LEU A N 1
ATOM 619 C CA . LEU A 1 76 ? 96.873 35.785 9.229 1.00 16.53 76 LEU A CA 1
ATOM 620 C C . LEU A 1 76 ? 95.965 35.168 10.292 1.00 19.14 76 LEU A C 1
ATOM 621 O O . LEU A 1 76 ? 96.378 34.962 11.434 1.00 19.79 76 LEU A O 1
ATOM 626 N N . GLU A 1 77 ? 94.730 34.870 9.901 1.00 16.03 77 GLU A N 1
ATOM 627 C CA . GLU A 1 77 ? 93.714 34.359 10.817 1.00 17.53 77 GLU A CA 1
ATOM 628 C C . GLU A 1 77 ? 93.670 32.830 10.859 1.00 20.18 77 GLU A C 1
ATOM 629 O O . GLU A 1 77 ? 93.369 32.235 11.897 1.00 16.69 77 GLU A O 1
ATOM 635 N N . ASN A 1 78 ? 93.959 32.189 9.732 1.00 18.19 78 ASN A N 1
ATOM 636 C CA . ASN A 1 78 ? 93.935 30.732 9.700 1.00 18.77 78 ASN A CA 1
ATOM 637 C C . ASN A 1 78 ? 94.709 30.121 8.547 1.00 22.72 78 ASN A C 1
ATOM 638 O O . ASN A 1 78 ? 94.812 30.700 7.462 1.00 14.59 78 ASN A O 1
ATOM 643 N N . ILE A 1 79 ? 95.259 28.942 8.810 1.00 19.12 79 ILE A N 1
ATOM 644 C CA . ILE A 1 79 ? 95.809 28.085 7.775 1.00 14.27 79 ILE A CA 1
ATOM 645 C C . ILE A 1 79 ? 95.012 26.792 7.785 1.00 19.89 79 ILE A C 1
ATOM 646 O O . ILE A 1 79 ? 94.926 26.120 8.813 1.00 15.93 79 ILE A O 1
ATOM 651 N N . TYR A 1 80 ? 94.409 26.451 6.652 1.00 17.05 80 TYR A N 1
ATOM 652 C CA . TYR A 1 80 ? 93.646 25.217 6.569 1.00 16.62 80 TYR A CA 1
ATOM 653 C C . TYR A 1 80 ? 94.115 24.372 5.395 1.00 20.82 80 TYR A C 1
ATOM 654 O O . TYR A 1 80 ? 94.362 24.884 4.303 1.00 14.60 80 TYR A O 1
ATOM 663 N N . VAL A 1 81 ? 94.247 23.073 5.639 1.00 14.87 81 VAL A N 1
ATOM 664 C CA . VAL A 1 81 ? 94.704 22.140 4.622 1.00 17.02 81 VAL A CA 1
ATOM 665 C C . VAL A 1 81 ? 93.614 21.111 4.347 1.00 20.95 81 VAL A C 1
ATOM 666 O O . VAL A 1 81 ? 93.208 20.375 5.246 1.00 18.31 81 VAL A O 1
ATOM 670 N N . GLU A 1 82 ? 93.131 21.085 3.107 1.00 18.11 82 GLU A N 1
ATOM 671 C CA . GLU A 1 82 ? 92.078 20.162 2.690 1.00 19.13 82 GLU A CA 1
ATOM 672 C C . GLU A 1 82 ? 92.581 19.170 1.661 1.00 22.80 82 GLU A C 1
ATOM 673 O O . GLU A 1 82 ? 93.171 19.559 0.655 1.00 18.60 82 GLU A O 1
ATOM 679 N N . ARG A 1 83 ? 92.327 17.889 1.898 1.00 21.71 83 ARG A N 1
ATOM 680 C CA . ARG A 1 83 ? 92.604 16.878 0.892 1.00 25.47 83 ARG A CA 1
ATOM 681 C C . ARG A 1 83 ? 91.325 16.645 0.097 1.00 27.33 83 ARG A C 1
ATOM 682 O O . ARG A 1 83 ? 90.508 15.785 0.424 1.00 29.76 83 ARG A O 1
ATOM 690 N N . PHE A 1 84 ? 91.163 17.447 -0.950 1.00 27.95 84 PHE A N 1
ATOM 691 C CA . PHE A 1 84 ? 89.890 17.587 -1.647 1.00 34.25 84 PHE A CA 1
ATOM 692 C C . PHE A 1 84 ? 89.659 16.530 -2.723 1.00 31.27 84 PHE A C 1
ATOM 693 O O . PHE A 1 84 ? 88.515 16.227 -3.059 1.00 39.70 84 PHE A O 1
ATOM 701 N N . ASN A 1 85 ? 90.740 15.980 -3.266 1.00 27.79 85 ASN A N 1
ATOM 702 C CA . ASN A 1 85 ? 90.641 15.011 -4.355 1.00 33.84 85 ASN A CA 1
ATOM 703 C C . ASN A 1 85 ? 90.392 13.593 -3.847 1.00 34.29 85 ASN A C 1
ATOM 704 O O . ASN A 1 85 ? 91.277 12.971 -3.260 1.00 26.21 85 ASN A O 1
ATOM 709 N N . GLU A 1 86 ? 89.187 13.087 -4.090 1.00 32.13 86 GLU A N 1
ATOM 710 C CA . GLU A 1 86 ? 88.792 11.758 -3.632 1.00 36.24 86 GLU A CA 1
ATOM 711 C C . GLU A 1 86 ? 89.668 10.659 -4.220 1.00 30.90 86 GLU A C 1
ATOM 712 O O . GLU A 1 86 ? 89.990 9.685 -3.545 1.00 35.90 86 GLU A O 1
ATOM 718 N N . LYS A 1 87 ? 90.045 10.823 -5.483 1.00 32.17 87 LYS A N 1
ATOM 719 C CA . LYS A 1 87 ? 90.858 9.834 -6.176 1.00 39.87 87 LYS A CA 1
ATOM 720 C C . LYS A 1 87 ? 92.299 9.870 -5.675 1.00 45.37 87 LYS A C 1
ATOM 721 O O . LYS A 1 87 ? 92.963 8.837 -5.587 1.00 48.55 87 LYS A O 1
ATOM 727 N N . GLU A 1 88 ? 92.772 11.066 -5.336 1.00 36.03 88 GLU A N 1
ATOM 728 C CA . GLU A 1 88 ? 94.146 11.246 -4.883 1.00 27.48 88 GLU A CA 1
ATOM 729 C C . GLU A 1 88 ? 94.204 12.000 -3.556 1.00 31.69 88 GLU A C 1
ATOM 730 O O . GLU A 1 88 ? 94.140 13.229 -3.532 1.00 31.75 88 GLU A O 1
ATOM 736 N N . PRO A 1 89 ? 94.325 11.258 -2.442 1.00 22.43 89 PRO A N 1
ATOM 737 C CA . PRO A 1 89 ? 94.357 11.839 -1.096 1.00 25.91 89 PRO A CA 1
ATOM 738 C C . PRO A 1 89 ? 95.629 12.631 -0.806 1.00 22.85 89 PRO A C 1
ATOM 739 O O . PRO A 1 89 ? 95.716 13.274 0.237 1.00 25.74 89 PRO A O 1
ATOM 743 N N . ARG A 1 90 ? 96.600 12.588 -1.711 1.00 24.47 90 ARG A N 1
ATOM 744 C CA . ARG A 1 90 ? 97.829 13.348 -1.523 1.00 25.42 90 ARG A CA 1
ATOM 745 C C . ARG A 1 90 ? 97.687 14.778 -2.039 1.00 20.78 90 ARG A C 1
ATOM 746 O O . ARG A 1 90 ? 98.482 15.646 -1.687 1.00 18.18 90 ARG A O 1
ATOM 754 N N . ASP A 1 91 ? 96.675 15.021 -2.869 1.00 22.17 91 ASP A N 1
ATOM 755 C CA . ASP A 1 91 ? 96.383 16.379 -3.322 1.00 21.58 91 ASP A CA 1
ATOM 756 C C . ASP A 1 91 ? 95.956 17.239 -2.136 1.00 23.15 91 ASP A C 1
ATOM 757 O O . ASP A 1 91 ? 95.176 16.797 -1.292 1.00 20.54 91 ASP A O 1
ATOM 762 N N . VAL A 1 92 ? 96.468 18.463 -2.064 1.00 17.42 92 VAL A N 1
ATOM 763 C CA . VAL A 1 92 ? 96.095 19.348 -0.969 1.00 17.86 92 VAL A CA 1
ATOM 764 C C . VAL A 1 92 ? 95.637 20.720 -1.445 1.00 19.76 92 VAL A C 1
ATOM 765 O O . VAL A 1 92 ? 96.175 21.283 -2.400 1.00 19.66 92 VAL A O 1
ATOM 769 N N . ARG A 1 93 ? 94.617 21.237 -0.772 1.00 15.47 93 ARG A N 1
ATOM 770 C CA . ARG A 1 93 ? 94.191 22.614 -0.944 1.00 17.98 93 ARG A CA 1
ATOM 771 C C . ARG A 1 93 ? 94.557 23.372 0.326 1.00 19.06 93 ARG A C 1
ATOM 772 O O . ARG A 1 93 ? 94.025 23.094 1.402 1.00 19.33 93 ARG A O 1
ATOM 780 N N . ILE A 1 94 ? 95.489 24.308 0.200 1.00 16.28 94 ILE A N 1
ATOM 781 C CA . ILE A 1 94 ? 95.963 25.076 1.342 1.00 14.77 94 ILE A CA 1
ATOM 782 C C . ILE A 1 94 ? 95.405 26.490 1.294 1.00 20.90 94 ILE A C 1
ATOM 783 O O . ILE A 1 94 ? 95.644 27.228 0.338 1.00 21.00 94 ILE A O 1
ATOM 788 N N . SER A 1 95 ? 94.651 26.854 2.325 1.00 14.17 95 SER A N 1
ATOM 789 C CA . SER A 1 95 ? 93.997 28.153 2.371 1.00 19.29 95 SER A CA 1
ATOM 790 C C . SER A 1 95 ? 94.540 29.009 3.505 1.00 20.34 95 SER A C 1
ATOM 791 O O . SER A 1 95 ? 94.535 28.600 4.668 1.00 19.94 95 SER A O 1
ATOM 794 N N . LEU A 1 96 ? 95.013 30.198 3.149 1.00 15.52 96 LEU A N 1
ATOM 795 C CA . LEU A 1 96 ? 95.459 31.183 4.125 1.00 15.22 96 LEU A CA 1
ATOM 796 C C . LEU A 1 96 ? 94.438 32.312 4.210 1.00 20.21 96 LEU A C 1
ATOM 797 O O . LEU A 1 96 ? 94.240 33.055 3.248 1.00 19.14 96 LEU A O 1
ATOM 802 N N . THR A 1 97 ? 93.784 32.427 5.362 1.00 16.22 97 THR A N 1
ATOM 803 C CA . THR A 1 97 ? 92.753 33.439 5.560 1.00 16.17 97 THR A CA 1
ATOM 804 C C . THR A 1 97 ? 93.304 34.615 6.358 1.00 20.69 97 THR A C 1
ATOM 805 O O . THR A 1 97 ? 93.858 34.434 7.442 1.00 19.45 97 THR A O 1
ATOM 809 N N . PHE A 1 98 ? 93.153 35.818 5.812 1.00 20.15 98 PHE A N 1
ATOM 810 C CA . PHE A 1 98 ? 93.669 37.020 6.455 1.00 16.62 98 PHE A CA 1
ATOM 811 C C . PHE A 1 98 ? 92.552 37.941 6.924 1.00 27.33 98 PHE A C 1
ATOM 812 O O . PHE A 1 98 ? 91.475 37.984 6.327 1.00 22.67 98 PHE A O 1
ATOM 820 N N . GLN A 1 99 ? 92.823 38.676 7.997 1.00 19.15 99 GLN A N 1
ATOM 821 C CA . GLN A 1 99 ? 91.998 39.810 8.379 1.00 15.45 99 GLN A CA 1
ATOM 822 C C . GLN A 1 99 ? 92.360 40.968 7.456 1.00 21.46 99 GLN A C 1
ATOM 823 O O . GLN A 1 99 ? 93.433 40.949 6.852 1.00 19.28 99 GLN A O 1
ATOM 829 N N . PRO A 1 100 ? 91.465 41.966 7.325 1.00 25.86 100 PRO A N 1
ATOM 830 C CA . PRO A 1 100 ? 91.758 43.139 6.493 1.00 22.35 100 PRO A CA 1
ATOM 831 C C . PRO A 1 100 ? 93.118 43.746 6.812 1.00 26.69 100 PRO A C 1
ATOM 832 O O . PRO A 1 100 ? 93.481 43.872 7.981 1.00 35.29 100 PRO A O 1
ATOM 836 N N . ASN A 1 101 ? 93.863 44.097 5.771 1.00 28.23 101 ASN A N 1
ATOM 837 C CA . ASN A 1 101 ? 95.236 44.549 5.925 1.00 28.76 101 ASN A CA 1
ATOM 838 C C . ASN A 1 101 ? 95.644 45.479 4.792 1.00 32.60 101 ASN A C 1
ATOM 839 O O . ASN A 1 101 ? 94.860 45.736 3.877 1.00 32.36 101 ASN A O 1
ATOM 844 N N . GLU A 1 102 ? 96.877 45.968 4.846 1.00 30.74 102 GLU A N 1
ATOM 845 C CA . GLU A 1 102 ? 97.341 46.966 3.889 1.00 33.66 102 GLU A CA 1
ATOM 846 C C . GLU A 1 102 ? 97.967 46.350 2.640 1.00 37.49 102 GLU A C 1
ATOM 847 O O . GLU A 1 102 ? 98.369 47.067 1.727 1.00 40.30 102 GLU A O 1
ATOM 853 N N . TYR A 1 103 ? 98.047 45.024 2.593 1.00 34.63 103 TYR A N 1
ATOM 854 C CA . TYR A 1 103 ? 98.670 44.357 1.454 1.00 32.31 103 TYR A CA 1
ATOM 855 C C . TYR A 1 103 ? 97.649 43.757 0.489 1.00 31.88 103 TYR A C 1
ATOM 856 O O . TYR A 1 103 ? 97.851 43.773 -0.725 1.00 31.12 103 TYR A O 1
ATOM 865 N N . LEU A 1 104 ? 96.554 43.234 1.032 1.00 27.47 104 LEU A N 1
ATOM 866 C CA . LEU A 1 104 ? 95.558 42.534 0.228 1.00 25.86 104 LEU A CA 1
ATOM 867 C C . LEU A 1 104 ? 94.260 43.318 0.103 1.00 21.89 104 LEU A C 1
ATOM 868 O O . LEU A 1 104 ? 93.777 43.893 1.079 1.00 23.86 104 LEU A O 1
ATOM 873 N N . GLN A 1 105 ? 93.694 43.331 -1.099 1.00 23.50 105 GLN A N 1
ATOM 874 C CA . GLN A 1 105 ? 92.355 43.873 -1.291 1.00 25.60 105 GLN A CA 1
ATOM 875 C C . GLN A 1 105 ? 91.356 42.999 -0.537 1.00 22.54 105 GLN A C 1
ATOM 876 O O . GLN A 1 105 ? 91.565 41.792 -0.397 1.00 20.00 105 GLN A O 1
ATOM 882 N N . ASP A 1 106 ? 90.274 43.607 -0.056 1.00 19.12 106 ASP A N 1
ATOM 883 C CA . ASP A 1 106 ? 89.272 42.889 0.727 1.00 32.11 106 ASP A CA 1
ATOM 884 C C . ASP A 1 106 ? 88.653 41.716 -0.028 1.00 28.48 106 ASP A C 1
ATOM 885 O O . ASP A 1 106 ? 88.197 40.754 0.587 1.00 22.52 106 ASP A O 1
ATOM 890 N N . ASP A 1 107 ? 88.636 41.792 -1.356 1.00 23.47 107 ASP A N 1
ATOM 891 C CA . ASP A 1 107 ? 88.022 40.734 -2.153 1.00 27.06 107 ASP A CA 1
ATOM 892 C C . ASP A 1 107 ? 88.966 39.549 -2.337 1.00 22.66 107 ASP A C 1
ATOM 893 O O . ASP A 1 107 ? 88.635 38.583 -3.022 1.00 24.54 107 ASP A O 1
ATOM 898 N N . ASN A 1 108 ? 90.138 39.619 -1.713 1.00 18.20 108 ASN A N 1
ATOM 899 C CA . ASN A 1 108 ? 91.138 38.569 -1.860 1.00 21.41 108 ASN A CA 1
ATOM 900 C C . ASN A 1 108 ? 91.829 38.242 -0.535 1.00 22.19 108 ASN A C 1
ATOM 901 O O . ASN A 1 108 ? 93.053 38.113 -0.479 1.00 24.81 108 ASN A O 1
ATOM 906 N N . LEU A 1 109 ? 91.040 38.108 0.527 1.00 16.71 109 LEU A N 1
ATOM 907 C CA . LEU A 1 109 ? 91.581 37.879 1.865 1.00 21.10 109 LEU A CA 1
ATOM 908 C C . LEU A 1 109 ? 91.815 36.399 2.158 1.00 24.15 109 LEU A C 1
ATOM 909 O O . LEU A 1 109 ? 92.434 36.049 3.161 1.00 21.77 109 LEU A O 1
ATOM 914 N N . THR A 1 110 ? 91.318 35.530 1.286 1.00 18.48 110 THR A N 1
ATOM 915 C CA . THR A 1 110 ? 91.619 34.110 1.396 1.00 17.88 110 THR A CA 1
ATOM 916 C C . THR A 1 110 ? 92.473 33.673 0.210 1.00 23.56 110 THR A C 1
ATOM 917 O O . THR A 1 110 ? 92.028 33.713 -0.938 1.00 21.51 110 THR A O 1
ATOM 921 N N . LEU A 1 111 ? 93.709 33.275 0.496 1.00 17.91 111 LEU A N 1
ATOM 922 C CA . LEU A 1 111 ? 94.626 32.821 -0.542 1.00 19.48 111 LEU A CA 1
ATOM 923 C C . LEU A 1 111 ? 94.588 31.303 -0.627 1.00 18.80 111 LEU A C 1
ATOM 924 O O . LEU A 1 111 ? 94.966 30.613 0.319 1.00 17.76 111 LEU A O 1
ATOM 929 N N . VAL A 1 112 ? 94.126 30.788 -1.760 1.00 16.79 112 VAL A N 1
ATOM 930 C CA . VAL A 1 112 ? 93.949 29.350 -1.926 1.00 19.07 112 VAL A CA 1
ATOM 931 C C . VAL A 1 112 ? 94.988 28.758 -2.873 1.00 18.88 112 VAL A C 1
ATOM 932 O O . VAL A 1 112 ? 95.111 29.182 -4.019 1.00 25.28 112 VAL A O 1
ATOM 936 N N . LYS A 1 113 ? 95.734 27.777 -2.380 1.00 19.81 113 LYS A N 1
ATOM 937 C CA . LYS A 1 113 ? 96.753 27.104 -3.176 1.00 18.15 113 LYS A CA 1
ATOM 938 C C . LYS A 1 113 ? 96.428 25.616 -3.313 1.00 19.84 113 LYS A C 1
ATOM 939 O O . LYS A 1 113 ? 96.386 24.884 -2.321 1.00 16.19 113 LYS A O 1
ATOM 945 N N . GLU A 1 114 ? 96.187 25.173 -4.542 1.00 21.64 114 GLU A N 1
ATOM 946 C CA . GLU A 1 114 ? 95.912 23.764 -4.795 1.00 22.97 114 GLU A CA 1
ATOM 947 C C . GLU A 1 114 ? 97.121 23.096 -5.420 1.00 21.98 114 GLU A C 1
ATOM 948 O O . GLU A 1 114 ? 97.539 23.450 -6.521 1.00 22.53 114 GLU A O 1
ATOM 954 N N . VAL A 1 115 ? 97.686 22.133 -4.703 1.00 19.53 115 VAL A N 1
ATOM 955 C CA . VAL A 1 115 ? 98.856 21.414 -5.184 1.00 18.64 115 VAL A CA 1
ATOM 956 C C . VAL A 1 115 ? 98.478 19.976 -5.502 1.00 28.88 115 VAL A C 1
ATOM 957 O O . VAL A 1 115 ? 98.013 19.234 -4.635 1.00 27.84 115 VAL A O 1
ATOM 961 N N . ARG A 1 116 ? 98.657 19.594 -6.759 1.00 27.15 116 ARG A N 1
ATOM 962 C CA . ARG A 1 116 ? 98.328 18.245 -7.182 1.00 24.20 116 ARG A CA 1
ATOM 963 C C . ARG A 1 116 ? 99.596 17.440 -7.382 1.00 30.21 116 ARG A C 1
ATOM 964 O O . ARG A 1 116 ? 100.578 17.926 -7.945 1.00 31.19 116 ARG A O 1
ATOM 972 N N . ILE A 1 117 ? 99.573 16.207 -6.900 1.00 24.03 117 ILE A N 1
ATOM 973 C CA . ILE A 1 117 ? 100.685 15.302 -7.110 1.00 42.30 117 ILE A CA 1
ATOM 974 C C . ILE A 1 117 ? 100.307 14.329 -8.217 1.00 63.20 117 ILE A C 1
ATOM 975 O O . ILE A 1 117 ? 99.124 14.087 -8.463 1.00 73.18 117 ILE A O 1
ATOM 980 N N . LYS A 1 118 ? 101.309 13.780 -8.890 1.00 67.84 118 LYS A N 1
ATOM 981 C CA . LYS A 1 118 ? 101.062 12.822 -9.957 1.00 75.53 118 LYS A CA 1
ATOM 982 C C . LYS A 1 118 ? 102.285 11.957 -10.212 1.00 79.02 118 LYS A C 1
ATOM 983 O O . LYS A 1 118 ? 103.376 12.464 -10.470 1.00 79.34 118 LYS A O 1
ATOM 989 N N . GLU A 1 119 ? 102.092 10.645 -10.127 1.00 78.35 119 GLU A N 1
ATOM 990 C CA . GLU A 1 119 ? 103.150 9.692 -10.425 1.00 72.40 119 GLU A CA 1
ATOM 991 C C . GLU A 1 119 ? 103.482 9.737 -11.911 1.00 65.15 119 GLU A C 1
ATOM 992 O O . GLU A 1 119 ? 102.741 9.204 -12.736 1.00 69.07 119 GLU A O 1
ATOM 998 N N . GLU A 1 120 ? 104.591 10.385 -12.251 1.00 51.75 120 GLU A N 1
ATOM 999 C CA . GLU A 1 120 ? 105.002 10.489 -13.645 1.00 48.93 120 GLU A CA 1
ATOM 1000 C C . GLU A 1 120 ? 106.165 9.554 -13.963 1.00 47.28 120 GLU A C 1
ATOM 1001 O O . GLU A 1 120 ? 106.486 8.656 -13.183 1.00 44.81 120 GLU A O 1
ATOM 1007 N N . LYS A 1 121 ? 106.800 9.782 -15.106 1.00 44.96 121 LYS A N 1
ATOM 1008 C CA . LYS A 1 121 ? 107.710 8.799 -15.673 1.00 50.34 121 LYS A CA 1
ATOM 1009 C C . LYS A 1 121 ? 108.686 9.427 -16.665 1.00 45.88 121 LYS A C 1
ATOM 1010 O O . LYS A 1 121 ? 108.277 10.165 -17.560 1.00 46.44 121 LYS A O 1
ATOM 1016 N N . ALA A 1 122 ? 109.974 9.131 -16.504 1.00 43.01 122 ALA A N 1
ATOM 1017 C CA . ALA A 1 122 ? 111.000 9.693 -17.381 1.00 41.41 122 ALA A CA 1
ATOM 1018 C C . ALA A 1 122 ? 112.162 8.724 -17.613 1.00 33.46 122 ALA A C 1
ATOM 1019 O O . ALA A 1 122 ? 112.552 7.977 -16.713 1.00 34.32 122 ALA A O 1
ATOM 1021 N N . LYS A 1 123 ? 112.714 8.747 -18.822 1.00 34.92 123 LYS A N 1
ATOM 1022 C CA . LYS A 1 123 ? 113.825 7.870 -19.178 1.00 43.89 123 LYS A CA 1
ATOM 1023 C C . LYS A 1 123 ? 115.162 8.399 -18.674 1.00 46.35 123 LYS A C 1
ATOM 1024 O O . LYS A 1 123 ? 115.479 9.574 -18.856 1.00 47.40 123 LYS A O 1
ATOM 1030 N N . ASP A 1 124 ? 115.949 7.527 -18.050 1.00 34.29 124 ASP A N 1
ATOM 1031 C CA . ASP A 1 124 ? 117.293 7.899 -17.625 1.00 27.81 124 ASP A CA 1
ATOM 1032 C C . ASP A 1 124 ? 118.273 7.765 -18.786 1.00 30.23 124 ASP A C 1
ATOM 1033 O O . ASP A 1 124 ? 117.874 7.458 -19.909 1.00 33.78 124 ASP A O 1
ATOM 1038 N N . ASP A 1 125 ? 119.554 7.978 -18.509 1.00 32.73 125 ASP A N 1
ATOM 1039 C CA . ASP A 1 125 ? 120.574 7.935 -19.552 1.00 34.60 125 ASP A CA 1
ATOM 1040 C C . ASP A 1 125 ? 120.772 6.518 -20.086 1.00 35.95 125 ASP A C 1
ATOM 1041 O O . ASP A 1 125 ? 121.269 6.326 -21.195 1.00 34.56 125 ASP A O 1
ATOM 1046 N N . GLU A 1 126 ? 120.378 5.532 -19.287 1.00 32.02 126 GLU A N 1
ATOM 1047 C CA . GLU A 1 126 ? 120.430 4.132 -19.691 1.00 36.93 126 GLU A CA 1
ATOM 1048 C C . GLU A 1 126 ? 119.371 3.839 -20.752 1.00 29.66 126 GLU A C 1
ATOM 1049 O O . GLU A 1 126 ? 119.554 2.978 -21.612 1.00 37.76 126 GLU A O 1
ATOM 1055 N N . GLY A 1 127 ? 118.264 4.571 -20.689 1.00 32.54 127 GLY A N 1
ATOM 1056 C CA . GLY A 1 127 ? 117.170 4.391 -21.626 1.00 32.48 127 GLY A CA 1
ATOM 1057 C C . GLY A 1 127 ? 115.932 3.847 -20.939 1.00 34.74 127 GLY A C 1
ATOM 1058 O O . GLY A 1 127 ? 114.880 3.688 -21.560 1.00 36.65 127 GLY A O 1
ATOM 1059 N N . LEU A 1 128 ? 116.056 3.571 -19.646 1.00 28.55 128 LEU A N 1
ATOM 1060 C CA . LEU A 1 128 ? 114.970 2.967 -18.883 1.00 29.06 128 LEU A CA 1
ATOM 1061 C C . LEU A 1 128 ? 114.085 4.023 -18.237 1.00 32.71 128 LEU A C 1
ATOM 1062 O O . LEU A 1 128 ? 114.570 5.043 -17.750 1.00 34.81 128 LEU A O 1
ATOM 1067 N N . GLU A 1 129 ? 112.783 3.766 -18.230 1.00 27.89 129 GLU A N 1
ATOM 1068 C CA . GLU A 1 129 ? 111.833 4.661 -17.586 1.00 30.78 129 GLU A CA 1
ATOM 1069 C C . GLU A 1 129 ? 111.899 4.528 -16.070 1.00 35.62 129 GLU A C 1
ATOM 1070 O O . GLU A 1 129 ? 112.015 3.422 -15.538 1.00 34.50 129 GLU A O 1
ATOM 1076 N N . LYS A 1 130 ? 111.826 5.659 -15.377 1.00 33.34 130 LYS A N 1
ATOM 1077 C CA . LYS A 1 130 ? 111.818 5.660 -13.922 1.00 32.08 130 LYS A CA 1
ATOM 1078 C C . LYS A 1 130 ? 110.598 6.404 -13.395 1.00 33.73 130 LYS A C 1
ATOM 1079 O O . LYS A 1 130 ? 110.158 7.390 -13.984 1.00 35.02 130 LYS A O 1
ATOM 1085 N N . LYS A 1 131 ? 110.049 5.921 -12.287 1.00 33.83 131 LYS A N 1
ATOM 1086 C CA . LYS A 1 131 ? 108.869 6.539 -11.696 1.00 47.56 131 LYS A CA 1
ATOM 1087 C C . LYS A 1 131 ? 109.256 7.736 -10.836 1.00 49.09 131 LYS A C 1
ATOM 1088 O O . LYS A 1 131 ? 110.083 7.624 -9.931 1.00 45.16 131 LYS A O 1
ATOM 1094 N N . ILE A 1 132 ? 108.654 8.882 -11.132 1.00 48.97 132 ILE A N 1
ATOM 1095 C CA . ILE A 1 132 ? 108.930 10.113 -10.402 1.00 48.15 132 ILE A CA 1
ATOM 1096 C C . ILE A 1 132 ? 107.638 10.767 -9.922 1.00 41.94 132 ILE A C 1
ATOM 1097 O O . ILE A 1 132 ? 106.745 11.052 -10.719 1.00 43.68 132 ILE A O 1
ATOM 1102 N N . THR A 1 133 ? 107.541 11.000 -8.617 1.00 38.03 133 THR A N 1
ATOM 1103 C CA . THR A 1 133 ? 106.395 11.705 -8.058 1.00 42.54 133 THR A CA 1
ATOM 1104 C C . THR A 1 133 ? 106.591 13.210 -8.206 1.00 40.81 133 THR A C 1
ATOM 1105 O O . THR A 1 133 ? 107.565 13.772 -7.707 1.00 41.50 133 THR A O 1
ATOM 1109 N N . LYS A 1 134 ? 105.659 13.855 -8.901 1.00 34.67 134 LYS A N 1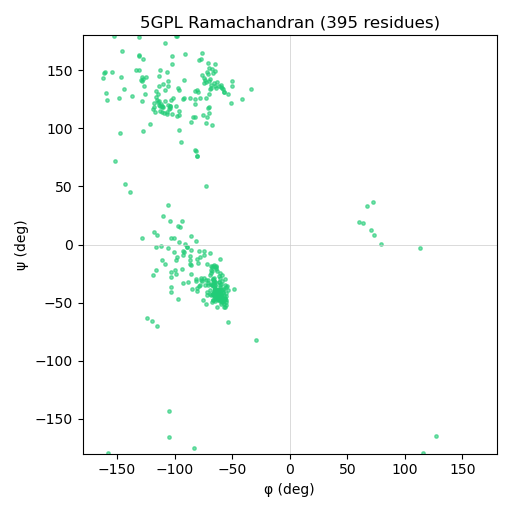
ATOM 1110 C CA . LYS A 1 134 ? 105.787 15.269 -9.231 1.00 37.86 134 LYS A CA 1
ATOM 1111 C C . LYS A 1 134 ? 104.725 16.116 -8.533 1.00 38.16 134 LYS A C 1
ATOM 1112 O O . LYS A 1 134 ? 103.552 15.744 -8.487 1.00 27.49 134 LYS A O 1
ATOM 1118 N N . TYR A 1 135 ? 105.147 17.254 -7.992 1.00 38.54 135 TYR A N 1
ATOM 1119 C CA . TYR A 1 135 ? 104.233 18.197 -7.359 1.00 38.68 135 TYR A CA 1
ATOM 1120 C C . TYR A 1 135 ? 103.999 19.391 -8.274 1.00 37.17 135 TYR A C 1
ATOM 1121 O O . TYR A 1 135 ? 104.940 20.108 -8.614 1.00 44.45 135 TYR A O 1
ATOM 1130 N N . THR A 1 136 ? 102.750 19.602 -8.678 1.00 30.94 136 THR A N 1
ATOM 1131 C CA . THR A 1 136 ? 102.421 20.723 -9.555 1.00 33.59 136 THR A CA 1
ATOM 1132 C C . THR A 1 136 ? 101.281 21.569 -8.997 1.00 33.09 136 THR A C 1
ATOM 1133 O O . THR A 1 136 ? 100.506 21.114 -8.153 1.00 26.92 136 THR A O 1
ATOM 1137 N N . SER A 1 137 ? 101.187 22.804 -9.477 1.00 29.40 137 SER A N 1
ATOM 1138 C CA . SER A 1 137 ? 100.148 23.720 -9.030 1.00 29.05 137 SER A CA 1
ATOM 1139 C C . SER A 1 137 ? 99.967 24.877 -9.999 1.00 35.60 137 SER A C 1
ATOM 1140 O O . SER A 1 137 ? 100.931 25.378 -10.574 1.00 33.65 137 SER A O 1
ATOM 1143 N N . GLN A 1 138 ? 98.725 25.303 -10.177 1.00 30.16 138 GLN A N 1
ATOM 1144 C CA . GLN A 1 138 ? 98.456 26.467 -11.000 1.00 33.36 138 GLN A CA 1
ATOM 1145 C C . GLN A 1 138 ? 98.857 27.723 -10.239 1.00 33.35 138 GLN A C 1
ATOM 1146 O O . GLN A 1 138 ? 98.700 27.788 -9.019 1.00 26.16 138 GLN A O 1
ATOM 1152 N N . PRO A 1 139 ? 99.403 28.718 -10.955 1.00 33.62 139 PRO A N 1
ATOM 1153 C CA . PRO A 1 139 ? 99.783 29.989 -10.330 1.00 31.30 139 PRO A CA 1
ATOM 1154 C C . PRO A 1 139 ? 98.562 30.702 -9.765 1.00 31.97 139 PRO A C 1
ATOM 1155 O O . PRO A 1 139 ? 97.508 30.691 -10.400 1.00 32.35 139 PRO A O 1
ATOM 1159 N N . VAL A 1 140 ? 98.694 31.303 -8.587 1.00 30.48 140 VAL A N 1
ATOM 1160 C CA . VAL A 1 140 ? 97.564 32.001 -7.986 1.00 29.55 140 VAL A CA 1
ATOM 1161 C C . VAL A 1 140 ? 97.701 33.514 -8.110 1.00 28.81 140 VAL A C 1
ATOM 1162 O O . VAL A 1 140 ? 98.635 34.118 -7.578 1.00 31.26 140 VAL A O 1
ATOM 1166 N N . ASP A 1 141 ? 96.753 34.109 -8.824 1.00 34.52 141 ASP A N 1
ATOM 1167 C CA . ASP A 1 141 ? 96.673 35.553 -9.005 1.00 50.75 141 ASP A CA 1
ATOM 1168 C C . ASP A 1 141 ? 96.211 36.248 -7.724 1.00 54.01 141 ASP A C 1
ATOM 1169 O O . ASP A 1 141 ? 95.031 36.195 -7.382 1.00 65.25 141 ASP A O 1
ATOM 1174 N N . ILE A 1 142 ? 97.135 36.891 -7.014 1.00 41.14 142 ILE A N 1
ATOM 1175 C CA . ILE A 1 142 ? 96.777 37.610 -5.793 1.00 34.83 142 ILE A CA 1
ATOM 1176 C C . ILE A 1 142 ? 96.451 39.071 -6.084 1.00 44.25 142 ILE A C 1
ATOM 1177 O O . ILE A 1 142 ? 97.247 39.791 -6.688 1.00 43.37 142 ILE A O 1
ATOM 1182 N N . HIS A 1 143 ? 95.272 39.504 -5.647 1.00 38.31 143 HIS A N 1
ATOM 1183 C CA . HIS A 1 143 ? 94.840 40.879 -5.856 1.00 38.51 143 HIS A CA 1
ATOM 1184 C C . HIS A 1 143 ? 95.442 41.802 -4.801 1.00 37.45 143 HIS A C 1
ATOM 1185 O O . HIS A 1 143 ? 94.794 42.133 -3.809 1.00 38.27 143 HIS A O 1
ATOM 1192 N N . TRP A 1 144 ? 96.689 42.207 -5.021 1.00 34.83 144 TRP A N 1
ATOM 1193 C CA . TRP A 1 144 ? 97.381 43.102 -4.103 1.00 32.17 144 TRP A CA 1
ATOM 1194 C C . TRP A 1 144 ? 96.791 44.505 -4.141 1.00 37.91 144 TRP A C 1
ATOM 1195 O O . TRP A 1 144 ? 96.242 44.925 -5.157 1.00 43.98 144 TRP A O 1
ATOM 1206 N N . LYS A 1 145 ? 96.906 45.224 -3.029 1.00 39.55 145 LYS A N 1
ATOM 1207 C CA . LYS A 1 145 ? 96.620 46.654 -3.012 1.00 33.53 145 LYS A CA 1
ATOM 1208 C C . LYS A 1 145 ? 97.736 47.365 -3.778 1.00 40.62 145 LYS A C 1
ATOM 1209 O O . LYS A 1 145 ? 98.832 46.816 -3.908 1.00 39.17 145 LYS A O 1
ATOM 1215 N N . PRO A 1 146 ? 97.461 48.571 -4.309 1.00 44.65 146 PRO A N 1
ATOM 1216 C CA . PRO A 1 146 ? 98.431 49.280 -5.158 1.00 46.91 146 PRO A CA 1
ATOM 1217 C C . PRO A 1 146 ? 99.830 49.402 -4.550 1.00 45.49 146 PRO A C 1
ATOM 1218 O O . PRO A 1 146 ? 99.990 49.946 -3.458 1.00 45.80 146 PRO A O 1
ATOM 1222 N N . GLY A 1 147 ? 100.825 48.884 -5.266 1.00 45.41 147 GLY A N 1
ATOM 1223 C CA . GLY A 1 147 ? 102.213 48.962 -4.845 1.00 53.35 147 GLY A CA 1
ATOM 1224 C C . GLY A 1 147 ? 102.538 48.162 -3.597 1.00 59.64 147 GLY A C 1
ATOM 1225 O O . GLY A 1 147 ? 103.391 48.559 -2.804 1.00 63.60 147 GLY A O 1
ATOM 1226 N N . LYS A 1 148 ? 101.866 47.029 -3.421 1.00 55.17 148 LYS A N 1
ATOM 1227 C CA . LYS A 1 148 ? 102.062 46.215 -2.227 1.00 45.80 148 LYS A CA 1
ATOM 1228 C C . LYS A 1 148 ? 102.364 44.758 -2.559 1.00 47.48 148 LYS A C 1
ATOM 1229 O O . LYS A 1 148 ? 102.466 43.923 -1.661 1.00 49.75 148 LYS A O 1
ATOM 1235 N N . SER A 1 149 ? 102.512 44.462 -3.846 1.00 46.67 149 SER A N 1
ATOM 1236 C CA . SER A 1 149 ? 102.774 43.100 -4.297 1.00 45.96 149 SER A CA 1
ATOM 1237 C C . SER A 1 149 ? 104.033 42.522 -3.664 1.00 46.50 149 SER A C 1
ATOM 1238 O O . SER A 1 149 ? 105.082 43.163 -3.647 1.00 47.37 149 SER A O 1
ATOM 1241 N N . LEU A 1 150 ? 103.920 41.307 -3.138 1.00 40.98 150 LEU A N 1
ATOM 1242 C CA . LEU A 1 150 ? 105.060 40.636 -2.532 1.00 39.36 150 LEU A CA 1
ATOM 1243 C C . LEU A 1 150 ? 105.615 39.570 -3.469 1.00 46.57 150 LEU A C 1
ATOM 1244 O O . LEU A 1 150 ? 106.512 38.811 -3.102 1.00 52.05 150 LEU A O 1
ATOM 1249 N N . PHE A 1 151 ? 105.069 39.515 -4.681 1.00 45.35 151 PHE A N 1
ATOM 1250 C CA . PHE A 1 151 ? 105.626 38.675 -5.733 1.00 46.44 151 PHE A CA 1
ATOM 1251 C C . PHE A 1 151 ? 106.923 39.296 -6.240 1.00 59.66 151 PHE A C 1
ATOM 1252 O O . PHE A 1 151 ? 107.013 40.514 -6.395 1.00 66.14 151 PHE A O 1
ATOM 1260 N N . ARG A 1 152 ? 107.927 38.467 -6.500 1.00 62.12 152 ARG A N 1
ATOM 1261 C CA . ARG A 1 152 ? 109.201 38.972 -6.995 1.00 64.53 152 ARG A CA 1
ATOM 1262 C C . ARG A 1 152 ? 109.106 39.332 -8.474 1.00 73.18 152 ARG A C 1
ATOM 1263 O O . ARG A 1 152 ? 108.387 38.681 -9.236 1.00 71.36 152 ARG A O 1
ATOM 1271 N N . LYS A 1 153 ? 109.832 40.377 -8.864 1.00 83.87 153 LYS A N 1
ATOM 1272 C CA . LYS A 1 153 ? 109.816 40.882 -10.235 1.00 90.64 153 LYS A CA 1
ATOM 1273 C C . LYS A 1 153 ? 110.204 39.808 -11.245 1.00 95.46 153 LYS A C 1
ATOM 1274 O O . LYS A 1 153 ? 109.530 39.615 -12.257 1.00 99.63 153 LYS A O 1
ATOM 1280 N N . ASN A 1 154 ? 111.292 39.105 -10.956 1.00 92.87 154 ASN A N 1
ATOM 1281 C CA . ASN A 1 154 ? 111.761 38.029 -11.817 1.00 90.35 154 ASN A CA 1
ATOM 1282 C C . ASN A 1 154 ? 112.392 36.911 -11.000 1.00 83.76 154 ASN A C 1
ATOM 1283 O O . ASN A 1 154 ? 112.694 37.084 -9.820 1.00 80.29 154 ASN A O 1
ATOM 1288 N N . LYS A 1 155 ? 112.598 35.765 -11.638 1.00 81.57 155 LYS A N 1
ATOM 1289 C CA . LYS A 1 155 ? 113.150 34.593 -10.970 1.00 82.62 155 LYS A CA 1
ATOM 1290 C C . LYS A 1 155 ? 114.642 34.748 -10.673 1.00 84.72 155 LYS A C 1
ATOM 1291 O O . LYS A 1 155 ? 115.435 33.864 -10.987 1.00 84.87 155 LYS A O 1
ATOM 1297 N N . LYS A 1 156 ? 115.016 35.869 -10.062 1.00 85.49 156 LYS A N 1
ATOM 1298 C CA . LYS A 1 156 ? 116.418 36.166 -9.785 1.00 84.63 156 LYS A CA 1
ATOM 1299 C C . LYS A 1 156 ? 116.662 36.437 -8.305 1.00 85.69 156 LYS A C 1
ATOM 1300 O O . LYS A 1 156 ? 117.400 35.703 -7.648 1.00 85.67 156 LYS A O 1
ATOM 1306 N N . LEU A 1 157 ? 116.049 37.499 -7.791 1.00 87.48 157 LEU A N 1
ATOM 1307 C CA . LEU A 1 157 ? 116.135 37.817 -6.370 1.00 83.58 157 LEU A CA 1
ATOM 1308 C C . LEU A 1 157 ? 115.595 36.671 -5.527 1.00 80.59 157 LEU A C 1
ATOM 1309 O O . LEU A 1 157 ? 114.542 36.118 -5.844 1.00 79.81 157 LEU A O 1
ATOM 1314 N N . PRO A 1 158 ? 116.328 36.303 -4.461 1.00 80.42 158 PRO A N 1
ATOM 1315 C CA . PRO A 1 158 ? 115.889 35.318 -3.468 1.00 78.52 158 PRO A CA 1
ATOM 1316 C C . PRO A 1 158 ? 114.418 35.484 -3.089 1.00 74.15 158 PRO A C 1
ATOM 1317 O O . PRO A 1 158 ? 114.006 36.572 -2.688 1.00 74.52 158 PRO A O 1
ATOM 1321 N N . PRO A 1 159 ? 113.632 34.406 -3.225 1.00 66.99 159 PRO A N 1
ATOM 1322 C CA . PRO A 1 159 ? 112.173 34.445 -3.091 1.00 62.42 159 PRO A CA 1
ATOM 1323 C C . PRO A 1 159 ? 111.689 34.635 -1.658 1.00 53.86 159 PRO A C 1
ATOM 1324 O O . PRO A 1 159 ? 112.337 34.178 -0.717 1.00 54.75 159 PRO A O 1
ATOM 1328 N N . ASN A 1 160 ? 110.553 35.307 -1.505 1.00 45.13 160 ASN A N 1
ATOM 1329 C CA . ASN A 1 160 ? 109.917 35.437 -0.203 1.00 33.64 160 ASN A CA 1
ATOM 1330 C C . ASN A 1 160 ? 108.810 34.397 -0.059 1.00 35.45 160 ASN A C 1
ATOM 1331 O O . ASN A 1 160 ? 108.571 33.609 -0.974 1.00 40.87 160 ASN A O 1
ATOM 1336 N N . PHE A 1 161 ? 108.140 34.394 1.087 1.00 26.72 161 PHE A N 1
ATOM 1337 C CA . PHE A 1 161 ? 107.148 33.367 1.387 1.00 26.83 161 PHE A CA 1
ATOM 1338 C C . PHE A 1 161 ? 105.991 33.347 0.391 1.00 28.53 161 PHE A C 1
ATOM 1339 O O . PHE A 1 161 ? 105.530 32.282 -0.016 1.00 26.62 161 PHE A O 1
ATOM 1347 N N . PHE A 1 162 ? 105.529 34.524 -0.010 1.00 27.98 162 PHE A N 1
ATOM 1348 C CA . PHE A 1 162 ? 104.331 34.606 -0.834 1.00 31.74 162 PHE A CA 1
ATOM 1349 C C . PHE A 1 162 ? 104.588 34.286 -2.303 1.00 32.52 162 PHE A C 1
ATOM 1350 O O . PHE A 1 162 ? 103.650 34.183 -3.090 1.00 29.89 162 PHE A O 1
ATOM 1358 N N . ASP A 1 163 ? 105.854 34.098 -2.664 1.00 30.93 163 ASP A N 1
ATOM 1359 C CA . ASP A 1 163 ? 106.193 33.633 -4.005 1.00 32.46 163 ASP A CA 1
ATOM 1360 C C . ASP A 1 163 ? 105.698 32.200 -4.210 1.00 31.39 163 ASP A C 1
ATOM 1361 O O . ASP A 1 163 ? 105.568 31.730 -5.340 1.00 32.10 163 ASP A O 1
ATOM 1366 N N . TYR A 1 164 ? 105.419 31.518 -3.104 1.00 27.16 164 TYR A N 1
ATOM 1367 C CA . TYR A 1 164 ? 104.881 30.161 -3.127 1.00 25.64 164 TYR A CA 1
ATOM 1368 C C . TYR A 1 164 ? 103.607 30.061 -3.965 1.00 22.87 164 TYR A C 1
ATOM 1369 O O . TYR A 1 164 ? 103.379 29.064 -4.644 1.00 23.88 164 TYR A O 1
ATOM 1378 N N . PHE A 1 165 ? 102.787 31.106 -3.925 1.00 22.92 165 PHE A N 1
ATOM 1379 C CA . PHE A 1 165 ? 101.524 31.103 -4.652 1.00 22.61 165 PHE A CA 1
ATOM 1380 C C . PHE A 1 165 ? 101.743 31.216 -6.159 1.00 30.13 165 PHE A C 1
ATOM 1381 O O . PHE A 1 165 ? 100.846 30.916 -6.947 1.00 30.66 165 PHE A O 1
ATOM 1389 N N . GLN A 1 166 ? 102.945 31.630 -6.551 1.00 27.18 166 GLN A N 1
ATOM 1390 C CA . GLN A 1 166 ? 103.307 31.724 -7.961 1.00 30.36 166 GLN A CA 1
ATOM 1391 C C . GLN A 1 166 ? 104.084 30.499 -8.435 1.00 37.14 166 GLN A C 1
ATOM 1392 O O . GLN A 1 166 ? 104.295 30.316 -9.633 1.00 45.70 166 GLN A O 1
ATOM 1398 N N . TRP A 1 167 ? 104.512 29.664 -7.494 1.00 32.79 167 TRP A N 1
ATOM 1399 C CA . TRP A 1 167 ? 105.225 28.436 -7.832 1.00 29.49 167 TRP A CA 1
ATOM 1400 C C . TRP A 1 167 ? 104.303 27.439 -8.528 1.00 32.78 167 TRP A C 1
ATOM 1401 O O . TRP A 1 167 ? 103.156 27.253 -8.121 1.00 34.88 167 TRP A O 1
ATOM 1412 N N . THR A 1 168 ? 104.810 26.799 -9.577 1.00 30.09 168 THR A N 1
ATOM 1413 C CA . THR A 1 168 ? 104.013 25.852 -10.347 1.00 26.77 168 THR A CA 1
ATOM 1414 C C . THR A 1 168 ? 104.608 24.451 -10.316 1.00 31.20 168 THR A C 1
ATOM 1415 O O . THR A 1 168 ? 103.895 23.462 -10.483 1.00 39.68 168 THR A O 1
ATOM 1419 N N . GLY A 1 169 ? 105.919 24.373 -10.108 1.00 32.38 169 GLY A N 1
ATOM 1420 C CA . GLY A 1 169 ? 106.615 23.101 -10.105 1.00 33.51 169 GLY A CA 1
ATOM 1421 C C . GLY A 1 169 ? 106.903 22.573 -11.499 1.00 39.46 169 GLY A C 1
ATOM 1422 O O . GLY A 1 169 ? 107.478 21.496 -11.651 1.00 42.93 169 GLY A O 1
ATOM 1423 N N . GLU A 1 170 ? 106.504 23.329 -12.518 1.00 43.70 170 GLU A N 1
ATOM 1424 C CA . GLU A 1 170 ? 106.690 22.902 -13.900 1.00 53.67 170 GLU A CA 1
ATOM 1425 C C . GLU A 1 170 ? 107.711 23.764 -14.636 1.00 61.29 170 GLU A C 1
ATOM 1426 O O . GLU A 1 170 ? 108.004 23.524 -15.805 1.00 68.25 170 GLU A O 1
ATOM 1432 N N . GLU A 1 171 ? 108.250 24.767 -13.950 1.00 65.93 171 GLU A N 1
ATOM 1433 C CA . GLU A 1 171 ? 109.329 25.576 -14.503 1.00 75.20 171 GLU A CA 1
ATOM 1434 C C . GLU A 1 171 ? 110.650 24.829 -14.364 1.00 87.08 171 GLU A C 1
ATOM 1435 O O . GLU A 1 171 ? 110.974 24.325 -13.290 1.00 87.19 171 GLU A O 1
ATOM 1441 N N . GLU A 1 172 ? 111.404 24.761 -15.458 1.00 100.23 172 GLU A N 1
ATOM 1442 C CA . GLU A 1 172 ? 112.608 23.934 -15.524 1.00 107.36 172 GLU A CA 1
ATOM 1443 C C . GLU A 1 172 ? 113.626 24.288 -14.442 1.00 109.10 172 GLU A C 1
ATOM 1444 O O . GLU A 1 172 ? 114.272 23.404 -13.880 1.00 107.92 172 GLU A O 1
ATOM 1450 N N . ASP A 1 173 ? 113.768 25.575 -14.142 1.00 109.79 173 ASP A N 1
ATOM 1451 C CA . ASP A 1 173 ? 114.604 25.975 -13.020 1.00 111.89 173 ASP A CA 1
ATOM 1452 C C . ASP A 1 173 ? 114.040 27.234 -12.374 1.00 108.90 173 ASP A C 1
ATOM 1453 O O . ASP A 1 173 ? 114.281 28.353 -12.830 1.00 115.73 173 ASP A O 1
ATOM 1458 N N . ASP A 1 174 ? 113.259 27.023 -11.322 1.00 94.76 174 ASP A N 1
ATOM 1459 C CA . ASP A 1 174 ? 112.970 28.062 -10.351 1.00 77.64 174 ASP A CA 1
ATOM 1460 C C . ASP A 1 174 ? 113.653 27.550 -9.091 1.00 65.81 174 ASP A C 1
ATOM 1461 O O . ASP A 1 174 ? 113.695 26.342 -8.858 1.00 62.07 174 ASP A O 1
ATOM 1466 N N . ASP A 1 175 ? 114.195 28.456 -8.287 1.00 64.04 175 ASP A N 1
ATOM 1467 C CA . ASP A 1 175 ? 114.908 28.056 -7.079 1.00 65.39 175 ASP A CA 1
ATOM 1468 C C . ASP A 1 175 ? 113.950 27.735 -5.934 1.00 58.61 175 ASP A C 1
ATOM 1469 O O . ASP A 1 175 ? 114.341 27.103 -4.954 1.00 67.29 175 ASP A O 1
ATOM 1474 N N . PHE A 1 176 ? 112.697 28.163 -6.065 1.00 48.21 176 PHE A N 1
ATOM 1475 C CA . PHE A 1 176 ? 111.697 27.931 -5.027 1.00 39.57 176 PHE A CA 1
ATOM 1476 C C . PHE A 1 176 ? 111.285 26.462 -4.978 1.00 31.49 176 PHE A C 1
ATOM 1477 O O . PHE A 1 176 ? 110.610 25.963 -5.879 1.00 31.71 176 PHE A O 1
ATOM 1485 N N . ASP A 1 177 ? 111.697 25.778 -3.918 1.00 30.16 177 ASP A N 1
ATOM 1486 C CA . ASP A 1 177 ? 111.338 24.383 -3.717 1.00 33.92 177 ASP A CA 1
ATOM 1487 C C . ASP A 1 177 ? 109.927 24.273 -3.137 1.00 33.62 177 ASP A C 1
ATOM 1488 O O . ASP A 1 177 ? 109.757 24.003 -1.950 1.00 30.95 177 ASP A O 1
ATOM 1493 N N . GLY A 1 178 ? 108.923 24.476 -3.984 1.00 31.01 178 GLY A N 1
ATOM 1494 C CA . GLY A 1 178 ? 107.538 24.463 -3.550 1.00 33.70 178 GLY A CA 1
ATOM 1495 C C . GLY A 1 178 ? 107.055 23.103 -3.085 1.00 36.21 178 GLY A C 1
ATOM 1496 O O . GLY A 1 178 ? 106.181 23.009 -2.221 1.00 29.17 178 GLY A O 1
ATOM 1497 N N . ALA A 1 179 ? 107.624 22.048 -3.660 1.00 25.80 179 ALA A N 1
ATOM 1498 C CA . ALA A 1 179 ? 107.260 20.686 -3.291 1.00 26.14 179 ALA A CA 1
ATOM 1499 C C . ALA A 1 179 ? 107.567 20.424 -1.821 1.00 30.01 179 ALA A C 1
ATOM 1500 O O . ALA A 1 179 ? 106.733 19.892 -1.086 1.00 26.57 179 ALA A O 1
ATOM 1502 N N . THR A 1 180 ? 108.768 20.809 -1.399 1.00 27.72 180 THR A N 1
ATOM 1503 C CA . THR A 1 180 ? 109.192 20.632 -0.015 1.00 30.27 180 THR A CA 1
ATOM 1504 C C . THR A 1 180 ? 108.355 21.498 0.929 1.00 22.57 180 THR A C 1
ATOM 1505 O O . THR A 1 180 ? 107.987 21.062 2.019 1.00 24.96 180 THR A O 1
ATOM 1509 N N . LEU A 1 181 ? 108.051 22.719 0.503 1.00 18.04 181 LEU A N 1
ATOM 1510 C CA . LEU A 1 181 ? 107.231 23.619 1.309 1.00 20.43 181 LEU A CA 1
ATOM 1511 C C . LEU A 1 181 ? 105.814 23.073 1.461 1.00 19.22 181 LEU A C 1
ATOM 1512 O O . LEU A 1 181 ? 105.242 23.109 2.550 1.00 23.97 181 LEU A O 1
ATOM 1517 N N . THR A 1 182 ? 105.256 22.560 0.368 1.00 18.77 182 THR A N 1
ATOM 1518 C CA . THR A 1 182 ? 103.928 21.953 0.403 1.00 16.75 182 THR A CA 1
ATOM 1519 C C . THR A 1 182 ? 103.878 20.809 1.407 1.00 24.68 182 THR A C 1
ATOM 1520 O O . THR A 1 182 ? 102.981 20.742 2.251 1.00 18.72 182 THR A O 1
ATOM 1524 N N . ILE A 1 183 ? 104.855 19.913 1.311 1.00 24.06 183 ILE A N 1
ATOM 1525 C CA . ILE A 1 183 ? 104.943 18.772 2.211 1.00 18.91 183 ILE A CA 1
ATOM 1526 C C . ILE A 1 183 ? 105.086 19.224 3.662 1.00 21.00 183 ILE A C 1
ATOM 1527 O O . ILE A 1 183 ? 104.408 18.703 4.549 1.00 24.77 183 ILE A O 1
ATOM 1532 N N . PHE A 1 184 ? 105.959 20.198 3.903 1.00 19.03 184 PHE A N 1
ATOM 1533 C CA . PHE A 1 184 ? 106.169 20.688 5.258 1.00 19.44 184 PHE A CA 1
ATOM 1534 C C . PHE A 1 184 ? 104.887 21.287 5.834 1.00 19.79 184 PHE A C 1
ATOM 1535 O O . PHE A 1 184 ? 104.515 20.995 6.969 1.00 22.22 184 PHE A O 1
ATOM 1543 N N . LEU A 1 185 ? 104.216 22.121 5.047 1.00 17.92 185 LEU A N 1
ATOM 1544 C CA . LEU A 1 185 ? 102.977 22.750 5.492 1.00 20.59 185 LEU A CA 1
ATOM 1545 C C . LEU A 1 185 ? 101.905 21.715 5.821 1.00 22.62 185 LEU A C 1
ATOM 1546 O O . LEU A 1 185 ? 101.248 21.801 6.854 1.00 14.96 185 LEU A O 1
ATOM 1551 N N . ALA A 1 186 ? 101.746 20.725 4.949 1.00 18.29 186 ALA A N 1
ATOM 1552 C CA . ALA A 1 186 ? 100.634 19.787 5.063 1.00 19.15 186 ALA A CA 1
ATOM 1553 C C . ALA A 1 186 ? 100.875 18.663 6.066 1.00 15.31 186 ALA A C 1
ATOM 1554 O O . ALA A 1 186 ? 99.930 18.167 6.684 1.00 16.46 186 ALA A O 1
ATOM 1556 N N . GLU A 1 187 ? 102.131 18.257 6.230 1.00 12.71 187 GLU A N 1
ATOM 1557 C CA A GLU A 1 187 ? 102.444 17.090 7.050 0.58 20.77 187 GLU A CA 1
ATOM 1558 C CA B GLU A 1 187 ? 102.458 17.088 7.042 0.42 20.58 187 GLU A CA 1
ATOM 1559 C C . GLU A 1 187 ? 103.102 17.451 8.377 1.00 21.24 187 GLU A C 1
ATOM 1560 O O . GLU A 1 187 ? 103.090 16.658 9.316 1.00 19.38 187 GLU A O 1
ATOM 1571 N N . ASP A 1 188 ? 103.671 18.647 8.458 1.00 20.64 188 ASP A N 1
ATOM 1572 C CA . ASP A 1 188 ? 104.377 19.053 9.670 1.00 20.17 188 ASP A CA 1
ATOM 1573 C C . ASP A 1 188 ? 103.696 20.238 10.354 1.00 21.66 188 ASP A C 1
ATOM 1574 O O . ASP A 1 188 ? 103.115 20.092 11.428 1.00 25.24 188 ASP A O 1
ATOM 1579 N N . LEU A 1 189 ? 103.771 21.406 9.724 1.00 16.26 189 LEU A N 1
ATOM 1580 C CA . LEU A 1 189 ? 103.289 22.644 10.331 1.00 18.66 189 LEU A CA 1
ATOM 1581 C C . LEU A 1 189 ? 101.807 22.592 10.702 1.00 20.49 189 LEU A C 1
ATOM 1582 O O . LEU A 1 189 ? 101.433 22.936 11.823 1.00 20.66 189 LEU A O 1
ATOM 1587 N N . PHE A 1 190 ? 100.966 22.156 9.767 1.00 19.97 190 PHE A N 1
ATOM 1588 C CA . PHE A 1 190 ? 99.522 22.124 10.005 1.00 18.25 190 PHE A CA 1
ATOM 1589 C C . PHE A 1 190 ? 99.112 21.100 11.079 1.00 21.34 190 PHE A C 1
ATOM 1590 O O . PHE A 1 190 ? 98.371 21.453 11.998 1.00 20.88 190 PHE A O 1
ATOM 1598 N N . PRO A 1 191 ? 99.585 19.838 10.983 1.00 16.05 191 PRO A N 1
ATOM 1599 C CA . PRO A 1 191 ? 99.177 18.897 12.037 1.00 18.70 191 PRO A CA 1
ATOM 1600 C C . PRO A 1 191 ? 99.758 19.202 13.423 1.00 20.19 191 PRO A C 1
ATOM 1601 O O . PRO A 1 191 ? 99.091 18.945 14.426 1.00 20.71 191 PRO A O 1
ATOM 1605 N N . ASN A 1 192 ? 100.977 19.728 13.480 1.00 17.49 192 ASN A N 1
ATOM 1606 C CA . ASN A 1 192 ? 101.637 19.974 14.764 1.00 21.89 192 ASN A CA 1
ATOM 1607 C C . ASN A 1 192 ? 101.501 21.406 15.268 1.00 21.85 192 ASN A C 1
ATOM 1608 O O . ASN A 1 192 ? 102.229 21.815 16.173 1.00 22.00 192 ASN A O 1
ATOM 1613 N N . ALA A 1 193 ? 100.561 22.154 14.695 1.00 18.14 193 ALA A N 1
ATOM 1614 C CA . ALA A 1 193 ? 100.448 23.592 14.949 1.00 17.37 193 ALA A CA 1
ATOM 1615 C C . ALA A 1 193 ? 100.309 23.943 16.428 1.00 16.72 193 ALA A C 1
ATOM 1616 O O . ALA A 1 193 ? 101.020 24.813 16.929 1.00 17.85 193 ALA A O 1
ATOM 1618 N N . VAL A 1 194 ? 99.395 23.274 17.123 1.00 14.74 194 VAL A N 1
ATOM 1619 C CA . VAL A 1 194 ? 99.145 23.582 18.530 1.00 18.84 194 VAL A CA 1
ATOM 1620 C C . VAL A 1 194 ? 100.400 23.349 19.370 1.00 21.62 194 VAL A C 1
ATOM 1621 O O . VAL A 1 194 ? 100.730 24.144 20.253 1.00 21.60 194 VAL A O 1
ATOM 1625 N N . LYS A 1 195 ? 101.111 22.268 19.073 1.00 25.05 195 LYS A N 1
ATOM 1626 C CA . LYS A 1 195 ? 102.359 21.969 19.760 1.00 23.13 195 LYS A CA 1
ATOM 1627 C C . LYS A 1 195 ? 103.415 23.036 19.472 1.00 25.08 195 LYS A C 1
ATOM 1628 O O . LYS A 1 195 ? 104.130 23.464 20.379 1.00 22.52 195 LYS A O 1
ATOM 1634 N N . TYR A 1 196 ? 103.504 23.471 18.216 1.00 21.23 196 TYR A N 1
ATOM 1635 C CA . TYR A 1 196 ? 104.408 24.560 17.853 1.00 22.76 196 TYR A CA 1
ATOM 1636 C C . TYR A 1 196 ? 104.079 25.826 18.638 1.00 17.34 196 TYR A C 1
ATOM 1637 O O . TYR A 1 196 ? 104.969 26.483 19.173 1.00 18.81 196 TYR A O 1
ATOM 1646 N N . PHE A 1 197 ? 102.795 26.165 18.701 1.00 19.33 197 PHE A N 1
ATOM 1647 C CA . PHE A 1 197 ? 102.366 27.379 19.389 1.00 21.00 197 PHE A CA 1
ATOM 1648 C C . PHE A 1 197 ? 102.651 27.300 20.885 1.00 26.70 197 PHE A C 1
ATOM 1649 O O . PHE A 1 197 ? 103.206 28.233 21.469 1.00 26.73 197 PHE A O 1
ATOM 1657 N N . THR A 1 198 ? 102.263 26.186 21.499 1.00 29.88 198 THR A N 1
ATOM 1658 C CA . THR A 1 198 ? 102.426 26.008 22.939 1.00 31.98 198 THR A CA 1
ATOM 1659 C C . THR A 1 198 ? 103.902 26.043 23.324 1.00 32.40 198 THR A C 1
ATOM 1660 O O . THR A 1 198 ? 104.276 26.654 24.326 1.00 37.79 198 THR A O 1
ATOM 1664 N N . GLU A 1 199 ? 104.733 25.396 22.514 1.00 25.17 199 GLU A N 1
ATOM 1665 C CA . GLU A 1 199 ? 106.174 25.370 22.739 1.00 35.59 199 GLU A CA 1
ATOM 1666 C C . GLU A 1 199 ? 106.791 26.761 22.615 1.00 37.14 199 GLU A C 1
ATOM 1667 O O . GLU A 1 199 ? 107.661 27.137 23.401 1.00 41.05 199 GLU A O 1
ATOM 1673 N N . ALA A 1 200 ? 106.342 27.519 21.620 1.00 30.94 200 ALA A N 1
ATOM 1674 C CA . ALA A 1 200 ? 106.846 28.872 21.409 1.00 31.73 200 ALA A CA 1
ATOM 1675 C C . ALA A 1 200 ? 106.478 29.776 22.578 1.00 33.59 200 ALA A C 1
ATOM 1676 O O . ALA A 1 200 ? 107.284 30.597 23.015 1.00 36.90 200 ALA A O 1
ATOM 1678 N N . MET A 1 201 ? 105.256 29.621 23.079 1.00 28.96 201 MET A N 1
ATOM 1679 C CA . MET A 1 201 ? 104.791 30.402 24.218 1.00 37.95 201 MET A CA 1
ATOM 1680 C C . MET A 1 201 ? 105.583 30.046 25.470 1.00 52.81 201 MET A C 1
ATOM 1681 O O . MET A 1 201 ? 105.799 30.881 26.340 1.00 52.22 201 MET A O 1
ATOM 1686 N N . THR A 1 202 ? 106.011 28.792 25.548 1.00 65.79 202 THR A N 1
ATOM 1687 C CA . THR A 1 202 ? 106.823 28.317 26.661 1.00 78.43 202 THR A CA 1
ATOM 1688 C C . THR A 1 202 ? 108.145 29.054 26.680 1.00 79.12 202 THR A C 1
ATOM 1689 O O . THR A 1 202 ? 108.544 29.640 27.693 1.00 77.80 202 THR A O 1
ATOM 1693 N N . GLU A 1 203 ? 108.806 29.013 25.529 1.00 77.56 203 GLU A N 1
ATOM 1694 C CA . GLU A 1 203 ? 110.164 29.497 25.387 1.00 82.71 203 GLU A CA 1
ATOM 1695 C C . GLU A 1 203 ? 110.264 31.002 25.606 1.00 89.97 203 GLU A C 1
ATOM 1696 O O . GLU A 1 203 ? 111.231 31.481 26.198 1.00 96.56 203 GLU A O 1
ATOM 1702 N N . GLU A 1 204 ? 109.267 31.746 25.141 1.00 85.46 204 GLU A N 1
ATOM 1703 C CA . GLU A 1 204 ? 109.301 33.195 25.293 1.00 87.53 204 GLU A CA 1
ATOM 1704 C C . GLU A 1 204 ? 108.568 33.640 26.555 1.00 82.46 204 GLU A C 1
ATOM 1705 O O . GLU A 1 204 ? 108.172 34.799 26.680 1.00 83.04 204 GLU A O 1
ATOM 1711 N N . ALA A 1 205 ? 108.397 32.711 27.490 1.00 81.04 205 ALA A N 1
ATOM 1712 C CA . ALA A 1 205 ? 107.853 33.030 28.805 1.00 81.44 205 ALA A CA 1
ATOM 1713 C C . ALA A 1 205 ? 108.938 32.875 29.863 1.00 90.69 205 ALA A C 1
ATOM 1714 O O . ALA A 1 205 ? 108.781 33.319 31.000 1.00 94.17 205 ALA A O 1
ATOM 1716 N N . SER A 1 206 ? 110.037 32.237 29.474 1.00 96.23 206 SER A N 1
ATOM 1717 C CA . SER A 1 206 ? 111.171 32.037 30.368 1.00 99.87 206 SER A CA 1
ATOM 1718 C C . SER A 1 206 ? 112.194 33.158 30.207 1.00 107.13 206 SER A C 1
ATOM 1719 O O . SER A 1 206 ? 113.005 33.405 31.100 1.00 112.12 206 SER A O 1
ATOM 1722 N N . ASP A 1 207 ? 112.145 33.835 29.063 1.00 104.95 207 ASP A N 1
ATOM 1723 C CA . ASP A 1 207 ? 113.063 34.932 28.778 1.00 101.42 207 ASP A CA 1
ATOM 1724 C C . ASP A 1 207 ? 112.758 36.151 29.643 1.00 94.66 207 ASP A C 1
ATOM 1725 O O . ASP A 1 207 ? 111.658 36.283 30.182 1.00 89.06 207 ASP A O 1
ATOM 1730 N N . GLU B 1 2 ? 88.411 34.825 25.047 1.00 17.25 2 GLU B N 1
ATOM 1731 C CA . GLU B 1 2 ? 88.002 33.530 25.601 1.00 22.56 2 GLU B CA 1
ATOM 1732 C C . GLU B 1 2 ? 89.078 32.467 25.396 1.00 20.68 2 GLU B C 1
ATOM 1733 O O . GLU B 1 2 ? 88.769 31.306 25.129 1.00 18.37 2 GLU B O 1
ATOM 1739 N N . ALA B 1 3 ? 90.337 32.872 25.533 1.00 17.46 3 ALA B N 1
ATOM 1740 C CA . ALA B 1 3 ? 91.472 31.984 25.297 1.00 17.33 3 ALA B CA 1
ATOM 1741 C C . ALA B 1 3 ? 91.447 30.741 26.190 1.00 17.67 3 ALA B C 1
ATOM 1742 O O . ALA B 1 3 ? 91.811 29.652 25.749 1.00 17.27 3 ALA B O 1
ATOM 1744 N N . ALA B 1 4 ? 91.032 30.910 27.442 1.00 18.49 4 ALA B N 1
ATOM 1745 C CA . ALA B 1 4 ? 90.971 29.788 28.375 1.00 22.11 4 ALA B CA 1
ATOM 1746 C C . ALA B 1 4 ? 90.125 28.653 27.802 1.00 18.38 4 ALA B C 1
ATOM 1747 O O . ALA B 1 4 ? 90.541 27.494 27.810 1.00 19.98 4 ALA B O 1
ATOM 1749 N N . GLN B 1 5 ? 88.951 28.998 27.285 1.00 17.96 5 GLN B N 1
ATOM 1750 C CA . GLN B 1 5 ? 88.046 28.011 26.706 1.00 17.46 5 GLN B CA 1
ATOM 1751 C C . GLN B 1 5 ? 88.639 27.389 25.444 1.00 16.62 5 GLN B C 1
ATOM 1752 O O . GLN B 1 5 ? 88.544 26.180 25.237 1.00 16.44 5 GLN B O 1
ATOM 1758 N N . ALA B 1 6 ? 89.247 28.221 24.603 1.00 16.18 6 ALA B N 1
ATOM 1759 C CA . ALA B 1 6 ? 89.835 27.745 23.353 1.00 19.37 6 ALA B CA 1
ATOM 1760 C C . ALA B 1 6 ? 90.895 26.677 23.605 1.00 15.56 6 ALA B C 1
ATOM 1761 O O . ALA B 1 6 ? 90.884 25.618 22.976 1.00 15.14 6 ALA B O 1
ATOM 1763 N N . PHE B 1 7 ? 91.802 26.951 24.536 1.00 16.19 7 PHE B N 1
ATOM 1764 C CA . PHE B 1 7 ? 92.902 26.031 24.795 1.00 16.35 7 PHE B CA 1
ATOM 1765 C C . PHE B 1 7 ? 92.442 24.789 25.554 1.00 16.69 7 PHE B C 1
ATOM 1766 O O . PHE B 1 7 ? 93.023 23.715 25.404 1.00 16.57 7 PHE B O 1
ATOM 1774 N N . GLU B 1 8 ? 91.395 24.928 26.360 1.00 17.18 8 GLU B N 1
ATOM 1775 C CA . GLU B 1 8 ? 90.795 23.758 26.988 1.00 17.57 8 GLU B CA 1
ATOM 1776 C C . GLU B 1 8 ? 90.182 22.864 25.907 1.00 16.83 8 GLU B C 1
ATOM 1777 O O . GLU B 1 8 ? 90.347 21.645 25.931 1.00 16.87 8 GLU B O 1
ATOM 1783 N N . ASN B 1 9 ? 89.499 23.482 24.949 1.00 16.23 9 ASN B N 1
ATOM 1784 C CA . ASN B 1 9 ? 88.907 22.749 23.835 1.00 15.60 9 ASN B CA 1
ATOM 1785 C C . ASN B 1 9 ? 89.971 22.096 22.954 1.00 18.24 9 ASN B C 1
ATOM 1786 O O . ASN B 1 9 ? 89.785 20.978 22.474 1.00 17.03 9 ASN B O 1
ATOM 1791 N N . LEU B 1 10 ? 91.087 22.791 22.748 1.00 15.93 10 LEU B N 1
ATOM 1792 C CA . LEU B 1 10 ? 92.191 22.239 21.968 1.00 17.55 10 LEU B CA 1
ATOM 1793 C C . LEU B 1 10 ? 92.750 20.990 22.637 1.00 18.23 10 LEU B C 1
ATOM 1794 O O . LEU B 1 10 ? 93.050 20.001 21.966 1.00 14.47 10 LEU B O 1
ATOM 1799 N N . ALA B 1 11 ? 92.877 21.035 23.960 1.00 15.58 11 ALA B N 1
ATOM 1800 C CA . ALA B 1 11 ? 93.382 19.893 24.716 1.00 19.58 11 ALA B CA 1
ATOM 1801 C C . ALA B 1 11 ? 92.448 18.689 24.589 1.00 16.03 11 ALA B C 1
ATOM 1802 O O . ALA B 1 11 ? 92.904 17.566 24.383 1.00 19.38 11 ALA B O 1
ATOM 1804 N N . ASN B 1 12 ? 91.144 18.924 24.719 1.00 21.60 12 ASN B N 1
ATOM 1805 C CA . ASN B 1 12 ? 90.159 17.867 24.507 1.00 22.48 12 ASN B CA 1
ATOM 1806 C C . ASN B 1 12 ? 90.305 17.268 23.109 1.00 22.63 12 ASN B C 1
ATOM 1807 O O . ASN B 1 12 ? 90.290 16.051 22.936 1.00 21.26 12 ASN B O 1
ATOM 1812 N N . LEU B 1 13 ? 90.469 18.138 22.117 1.00 17.11 13 LEU B N 1
ATOM 1813 C CA . LEU B 1 13 ? 90.558 17.714 20.724 1.00 18.43 13 LEU B CA 1
ATOM 1814 C C . LEU B 1 13 ? 91.826 16.907 20.437 1.00 22.98 13 LEU B C 1
ATOM 1815 O O . LEU B 1 13 ? 91.808 15.984 19.620 1.00 22.84 13 LEU B O 1
ATOM 1820 N N . GLU B 1 14 ? 92.922 17.256 21.107 1.00 23.07 14 GLU B N 1
ATOM 1821 C CA . GLU B 1 14 ? 94.179 16.518 20.968 1.00 24.53 14 GLU B CA 1
ATOM 1822 C C . GLU B 1 14 ? 94.006 15.056 21.375 1.00 28.81 14 GLU B C 1
ATOM 1823 O O . GLU B 1 14 ? 94.635 14.162 20.803 1.00 24.72 14 GLU B O 1
ATOM 1829 N N . GLN B 1 15 ? 93.151 14.822 22.366 1.00 25.21 15 GLN B N 1
ATOM 1830 C CA . GLN B 1 15 ? 92.832 13.466 22.798 1.00 29.49 15 GLN B CA 1
ATOM 1831 C C . GLN B 1 15 ? 92.134 12.679 21.691 1.00 26.34 15 GLN B C 1
ATOM 1832 O O . GLN B 1 15 ? 92.388 11.488 21.518 1.00 25.78 15 GLN B O 1
ATOM 1838 N N . GLU B 1 16 ? 91.252 13.342 20.947 1.00 19.73 16 GLU B N 1
ATOM 1839 C CA A GLU B 1 16 ? 90.544 12.692 19.850 0.36 20.17 16 GLU B CA 1
ATOM 1840 C CA B GLU B 1 16 ? 90.545 12.686 19.852 0.64 20.26 16 GLU B CA 1
ATOM 1841 C C . GLU B 1 16 ? 91.505 12.382 18.707 1.00 20.40 16 GLU B C 1
ATOM 1842 O O . GLU B 1 16 ? 91.384 11.351 18.043 1.00 22.14 16 GLU B O 1
ATOM 1853 N N . PHE B 1 17 ? 92.460 13.281 18.484 1.00 16.11 17 PHE B N 1
ATOM 1854 C CA . PHE B 1 17 ? 93.496 13.060 17.481 1.00 16.99 17 PHE B CA 1
ATOM 1855 C C . PHE B 1 17 ? 94.308 11.817 17.839 1.00 21.47 17 PHE B C 1
ATOM 1856 O O . PHE B 1 17 ? 94.679 11.028 16.967 1.00 21.67 17 PHE B O 1
ATOM 1864 N N . GLY B 1 18 ? 94.578 11.653 19.131 1.00 24.10 18 GLY B N 1
ATOM 1865 C CA . GLY B 1 18 ? 95.340 10.518 19.618 1.00 23.34 18 GLY B CA 1
ATOM 1866 C C . GLY B 1 18 ? 94.639 9.200 19.356 1.00 25.31 18 GLY B C 1
ATOM 1867 O O . GLY B 1 18 ? 95.255 8.243 18.887 1.00 34.19 18 GLY B O 1
ATOM 1868 N N . LYS B 1 19 ? 93.346 9.153 19.656 1.00 19.81 19 LYS B N 1
ATOM 1869 C CA . LYS B 1 19 ? 92.554 7.948 19.439 1.00 29.63 19 LYS B CA 1
ATOM 1870 C C . LYS B 1 19 ? 92.457 7.606 17.953 1.00 33.45 19 LYS B C 1
ATOM 1871 O O . LYS B 1 19 ? 92.441 6.433 17.578 1.00 29.17 19 LYS B O 1
ATOM 1877 N N . ALA B 1 20 ? 92.402 8.635 17.111 1.00 24.07 20 ALA B N 1
ATOM 1878 C CA . ALA B 1 20 ? 92.343 8.432 15.667 1.00 21.84 20 ALA B CA 1
ATOM 1879 C C . ALA B 1 20 ? 93.658 7.863 15.139 1.00 17.97 20 ALA B C 1
ATOM 1880 O O . ALA B 1 20 ? 93.658 6.955 14.310 1.00 19.46 20 ALA B O 1
ATOM 1882 N N . GLU B 1 21 ? 94.772 8.405 15.624 1.00 19.64 21 GLU B N 1
ATOM 1883 C CA . GLU B 1 21 ? 96.100 7.938 15.231 1.00 25.14 21 GLU B CA 1
ATOM 1884 C C . GLU B 1 21 ? 96.309 6.471 15.589 1.00 27.03 21 GLU B C 1
ATOM 1885 O O . GLU B 1 21 ? 96.955 5.730 14.850 1.00 24.58 21 GLU B O 1
ATOM 1891 N N . ILE B 1 22 ? 95.761 6.060 16.726 1.00 24.68 22 ILE B N 1
ATOM 1892 C CA . ILE B 1 22 ? 95.853 4.672 17.165 1.00 30.26 22 ILE B CA 1
ATOM 1893 C C . ILE B 1 22 ? 95.070 3.759 16.226 1.00 24.99 22 ILE B C 1
ATOM 1894 O O . ILE B 1 22 ? 95.534 2.680 15.865 1.00 27.96 22 ILE B O 1
ATOM 1899 N N . GLU B 1 23 ? 93.884 4.203 15.825 1.00 20.06 23 GLU B N 1
ATOM 1900 C CA . GLU B 1 23 ? 93.074 3.445 14.881 1.00 24.28 23 GLU B CA 1
ATOM 1901 C C . GLU B 1 23 ? 93.786 3.300 13.535 1.00 21.17 23 GLU B C 1
ATOM 1902 O O . GLU B 1 23 ? 93.758 2.231 12.922 1.00 18.27 23 GLU B O 1
ATOM 1908 N N . ILE B 1 24 ? 94.432 4.375 13.089 1.00 16.31 24 ILE B N 1
ATOM 1909 C CA . ILE B 1 24 ? 95.159 4.370 11.822 1.00 16.36 24 ILE B CA 1
ATOM 1910 C C . ILE B 1 24 ? 96.339 3.403 11.853 1.00 21.59 24 ILE B C 1
ATOM 1911 O O . ILE B 1 24 ? 96.562 2.655 10.898 1.00 20.18 24 ILE B O 1
ATOM 1916 N N . LEU B 1 25 ? 97.086 3.420 12.955 1.00 21.18 25 LEU B N 1
ATOM 1917 C CA . LEU B 1 25 ? 98.210 2.506 13.144 1.00 24.64 25 LEU B CA 1
ATOM 1918 C C . LEU B 1 25 ? 97.776 1.046 13.060 1.00 19.83 25 LEU B C 1
ATOM 1919 O O . LEU B 1 25 ? 98.465 0.224 12.460 1.00 22.14 25 LEU B O 1
ATOM 1924 N N . LYS B 1 26 ? 96.635 0.727 13.665 1.00 18.37 26 LYS B N 1
ATOM 1925 C CA . LYS B 1 26 ? 96.120 -0.638 13.636 1.00 27.69 26 LYS B CA 1
ATOM 1926 C C . LYS B 1 26 ? 95.721 -1.031 12.218 1.00 19.82 26 LYS B C 1
ATOM 1927 O O . LYS B 1 26 ? 96.014 -2.137 11.762 1.00 23.04 26 LYS B O 1
ATOM 1933 N N . LYS B 1 27 ? 95.045 -0.116 11.532 1.00 14.71 27 LYS B N 1
ATOM 1934 C CA . LYS B 1 27 ? 94.629 -0.333 10.151 1.00 17.10 27 LYS B CA 1
ATOM 1935 C C . LYS B 1 27 ? 95.855 -0.528 9.266 1.00 17.78 27 LYS B C 1
ATOM 1936 O O . LYS B 1 27 ? 95.885 -1.400 8.396 1.00 17.75 27 LYS B O 1
ATOM 1942 N N . GLN B 1 28 ? 96.875 0.282 9.518 1.00 17.37 28 GLN B N 1
ATOM 1943 C CA . GLN B 1 28 ? 98.125 0.211 8.777 1.00 21.33 28 GLN B CA 1
ATOM 1944 C C . GLN B 1 28 ? 98.809 -1.138 8.981 1.00 22.85 28 GLN B C 1
ATOM 1945 O O . GLN B 1 28 ? 99.264 -1.769 8.024 1.00 18.45 28 GLN B O 1
ATOM 1951 N N . ASN B 1 29 ? 98.872 -1.582 10.233 1.00 17.97 29 ASN B N 1
ATOM 1952 C CA . ASN B 1 29 ? 99.466 -2.876 10.557 1.00 21.38 29 ASN B CA 1
ATOM 1953 C C . ASN B 1 29 ? 98.718 -4.034 9.902 1.00 23.52 29 ASN B C 1
ATOM 1954 O O . ASN B 1 29 ? 99.330 -4.991 9.431 1.00 24.97 29 ASN B O 1
ATOM 1959 N N . GLU B 1 30 ? 97.393 -3.932 9.874 1.00 20.14 30 GLU B N 1
ATOM 1960 C CA . GLU B 1 30 ? 96.543 -4.964 9.293 1.00 25.61 30 GLU B CA 1
ATOM 1961 C C . GLU B 1 30 ? 96.752 -5.114 7.788 1.00 20.78 30 GLU B C 1
ATOM 1962 O O . GLU B 1 30 ? 96.807 -6.228 7.267 1.00 22.31 30 GLU B O 1
ATOM 1968 N N . LEU B 1 31 ? 96.860 -3.989 7.092 1.00 18.81 31 LEU B N 1
ATOM 1969 C CA . LEU B 1 31 ? 96.978 -4.001 5.638 1.00 21.35 31 LEU B CA 1
ATOM 1970 C C . LEU B 1 31 ? 98.391 -4.307 5.149 1.00 20.90 31 LEU B C 1
ATOM 1971 O O . LEU B 1 31 ? 98.570 -5.033 4.173 1.00 20.16 31 LEU B O 1
ATOM 1976 N N . PHE B 1 32 ? 99.393 -3.756 5.825 1.00 16.31 32 PHE B N 1
ATOM 1977 C CA . PHE B 1 32 ? 100.758 -3.816 5.308 1.00 17.68 32 PHE B CA 1
ATOM 1978 C C . PHE B 1 32 ? 101.547 -5.051 5.729 1.00 17.40 32 PHE B C 1
ATOM 1979 O O . PHE B 1 32 ? 102.400 -5.521 4.976 1.00 16.99 32 PHE B O 1
ATOM 1987 N N . GLN B 1 33 ? 101.281 -5.574 6.923 1.00 15.63 33 GLN B N 1
ATOM 1988 C CA . GLN B 1 33 ? 102.047 -6.723 7.411 1.00 16.83 33 GLN B CA 1
ATOM 1989 C C . GLN B 1 33 ? 102.019 -7.938 6.470 1.00 14.10 33 GLN B C 1
ATOM 1990 O O . GLN B 1 33 ? 103.074 -8.504 6.202 1.00 23.88 33 GLN B O 1
ATOM 1996 N N . PRO B 1 34 ? 100.837 -8.330 5.946 1.00 17.90 34 PRO B N 1
ATOM 1997 C CA . PRO B 1 34 ? 100.880 -9.471 5.018 1.00 20.14 34 PRO B CA 1
ATOM 1998 C C . PRO B 1 34 ? 101.724 -9.187 3.777 1.00 18.54 34 PRO B C 1
ATOM 1999 O O . PRO B 1 34 ? 102.342 -10.099 3.230 1.00 17.93 34 PRO B O 1
ATOM 2003 N N . LEU B 1 35 ? 101.743 -7.932 3.343 1.00 16.00 35 LEU B N 1
ATOM 2004 C CA . LEU B 1 35 ? 102.540 -7.536 2.187 1.00 18.94 35 LEU B CA 1
ATOM 2005 C C . LEU B 1 35 ? 104.029 -7.549 2.529 1.00 13.96 35 LEU B C 1
ATOM 2006 O O . LEU B 1 35 ? 104.855 -7.983 1.726 1.00 15.53 35 LEU B O 1
ATOM 2011 N N . PHE B 1 36 ? 104.368 -7.078 3.726 1.00 13.00 36 PHE B N 1
ATOM 2012 C CA . PHE B 1 36 ? 105.754 -7.105 4.189 1.00 12.97 36 PHE B CA 1
ATOM 2013 C C . PHE B 1 36 ? 106.253 -8.538 4.353 1.00 15.15 36 PHE B C 1
ATOM 2014 O O . PHE B 1 36 ? 107.423 -8.825 4.097 1.00 13.92 36 PHE B O 1
ATOM 2022 N N . GLU B 1 37 ? 105.361 -9.434 4.776 1.00 15.64 37 GLU B N 1
ATOM 2023 C CA A GLU B 1 37 ? 105.704 -10.844 4.927 0.48 18.99 37 GLU B CA 1
ATOM 2024 C CA B GLU B 1 37 ? 105.703 -10.847 4.929 0.52 19.03 37 GLU B CA 1
ATOM 2025 C C . GLU B 1 37 ? 106.050 -11.467 3.578 1.00 15.35 37 GLU B C 1
ATOM 2026 O O . GLU B 1 37 ? 107.032 -12.196 3.457 1.00 15.78 37 GLU B O 1
ATOM 2037 N N . GLN B 1 38 ? 105.235 -11.174 2.567 1.00 16.37 38 GLN B N 1
ATOM 2038 C CA . GLN B 1 38 ? 105.488 -11.666 1.214 1.00 18.18 38 GLN B CA 1
ATOM 2039 C C . GLN B 1 38 ? 106.784 -11.090 0.670 1.00 14.00 38 GLN B C 1
ATOM 2040 O O . GLN B 1 38 ? 107.573 -11.793 0.043 1.00 18.74 38 GLN B O 1
ATOM 2046 N N . ARG B 1 39 ? 106.991 -9.798 0.908 1.00 16.26 39 ARG B N 1
ATOM 2047 C CA . ARG B 1 39 ? 108.187 -9.121 0.431 1.00 15.21 39 ARG B CA 1
ATOM 2048 C C . ARG B 1 39 ? 109.434 -9.734 1.054 1.00 16.11 39 ARG B C 1
ATOM 2049 O O . ARG B 1 39 ? 110.438 -9.940 0.372 1.00 17.45 39 ARG B O 1
ATOM 2057 N N . ARG B 1 40 ? 109.355 -10.030 2.350 1.00 15.61 40 ARG B N 1
ATOM 2058 C CA A ARG B 1 40 ? 110.476 -10.619 3.079 0.52 12.82 40 ARG B CA 1
ATOM 2059 C CA B ARG B 1 40 ? 110.472 -10.620 3.081 0.48 13.07 40 ARG B CA 1
ATOM 2060 C C . ARG B 1 40 ? 110.977 -11.901 2.419 1.00 13.32 40 ARG B C 1
ATOM 2061 O O . ARG B 1 40 ? 112.182 -12.121 2.311 1.00 16.25 40 ARG B O 1
ATOM 2076 N N . ASP B 1 41 ? 110.046 -12.743 1.981 1.00 14.71 41 ASP B N 1
ATOM 2077 C CA . ASP B 1 41 ? 110.393 -14.008 1.340 1.00 22.28 41 ASP B CA 1
ATOM 2078 C C . ASP B 1 41 ? 111.103 -13.796 0.004 1.00 24.14 41 ASP B C 1
ATOM 2079 O O . ASP B 1 41 ? 111.940 -14.602 -0.401 1.00 24.29 41 ASP B O 1
ATOM 2084 N N . ILE B 1 42 ? 110.764 -12.711 -0.682 1.00 17.64 42 ILE B N 1
ATOM 2085 C CA . ILE B 1 42 ? 111.416 -12.387 -1.945 1.00 15.90 42 ILE B CA 1
ATOM 2086 C C . ILE B 1 42 ? 112.814 -11.824 -1.719 1.00 17.42 42 ILE B C 1
ATOM 2087 O O . ILE B 1 42 ? 113.778 -12.258 -2.349 1.00 19.99 42 ILE B O 1
ATOM 2092 N N . LEU B 1 43 ? 112.918 -10.862 -0.809 1.00 15.30 43 LEU B N 1
ATOM 2093 C CA . LEU B 1 43 ? 114.169 -10.143 -0.582 1.00 18.58 43 LEU B CA 1
ATOM 2094 C C . LEU B 1 43 ? 115.322 -11.031 -0.125 1.00 19.97 43 LEU B C 1
ATOM 2095 O O . LEU B 1 43 ? 116.487 -10.713 -0.365 1.00 14.62 43 LEU B O 1
ATOM 2100 N N . LYS B 1 44 ? 115.005 -12.140 0.534 1.00 17.37 44 LYS B N 1
ATOM 2101 C CA . LYS B 1 44 ? 116.045 -13.025 1.048 1.00 16.64 44 LYS B CA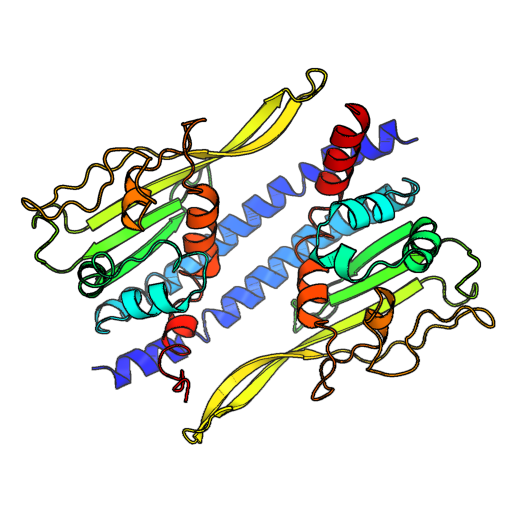 1
ATOM 2102 C C . LYS B 1 44 ? 116.836 -13.671 -0.087 1.00 20.40 44 LYS B C 1
ATOM 2103 O O . LYS B 1 44 ? 117.934 -14.178 0.127 1.00 21.14 44 LYS B O 1
ATOM 2109 N N . THR B 1 45 ? 116.276 -13.642 -1.294 1.00 21.81 45 THR B N 1
ATOM 2110 C CA . THR B 1 45 ? 116.911 -14.270 -2.447 1.00 19.61 45 THR B CA 1
ATOM 2111 C C . THR B 1 45 ? 117.800 -13.292 -3.209 1.00 20.87 45 THR B C 1
ATOM 2112 O O . THR B 1 45 ? 118.512 -13.679 -4.133 1.00 21.79 45 THR B O 1
ATOM 2116 N N . ILE B 1 46 ? 117.758 -12.023 -2.818 1.00 19.97 46 ILE B N 1
ATOM 2117 C CA . ILE B 1 46 ? 118.476 -10.983 -3.545 1.00 22.02 46 ILE B CA 1
ATOM 2118 C C . ILE B 1 46 ? 119.768 -10.567 -2.844 1.00 25.30 46 ILE B C 1
ATOM 2119 O O . ILE B 1 46 ? 119.742 -9.970 -1.765 1.00 18.65 46 ILE B O 1
ATOM 2124 N N . ASN B 1 47 ? 120.895 -10.886 -3.475 1.00 17.90 47 ASN B N 1
ATOM 2125 C CA . ASN B 1 47 ? 122.218 -10.571 -2.939 1.00 22.58 47 ASN B CA 1
ATOM 2126 C C . ASN B 1 47 ? 122.417 -9.084 -2.661 1.00 15.95 47 ASN B C 1
ATOM 2127 O O . ASN B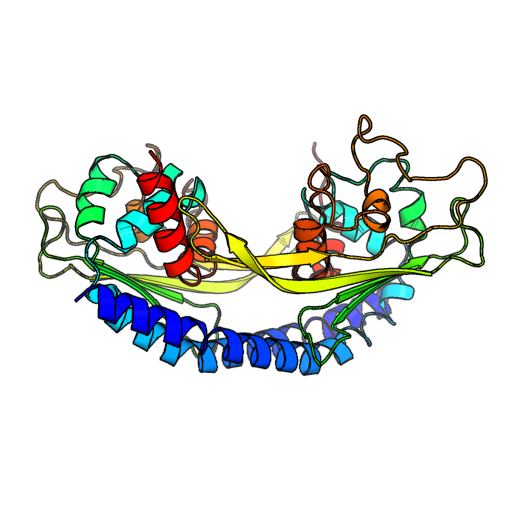 1 47 ? 122.123 -8.241 -3.506 1.00 16.54 47 ASN B O 1
ATOM 2132 N N . ASN B 1 48 ? 122.909 -8.776 -1.464 1.00 14.62 48 ASN B N 1
ATOM 2133 C CA . ASN B 1 48 ? 123.261 -7.408 -1.085 1.00 14.53 48 ASN B CA 1
ATOM 2134 C C . ASN B 1 48 ? 122.115 -6.402 -1.118 1.00 16.52 48 ASN B C 1
ATOM 2135 O O . ASN B 1 48 ? 122.360 -5.199 -1.170 1.00 20.70 48 ASN B O 1
ATOM 2140 N N . PHE B 1 49 ? 120.874 -6.879 -1.084 1.00 17.10 49 PHE B N 1
ATOM 2141 C CA . PHE B 1 49 ? 119.730 -5.974 -1.144 1.00 16.07 49 PHE B CA 1
ATOM 2142 C C . PHE B 1 49 ? 119.761 -4.926 -0.030 1.00 15.31 49 PHE B C 1
ATOM 2143 O O . PHE B 1 49 ? 119.686 -3.725 -0.290 1.00 12.11 49 PHE B O 1
ATOM 2151 N N . TRP B 1 50 ? 119.880 -5.381 1.210 1.00 12.02 50 TRP B N 1
ATOM 2152 C CA . TRP B 1 50 ? 119.703 -4.480 2.339 1.00 13.45 50 TRP B CA 1
ATOM 2153 C C . TRP B 1 50 ? 120.904 -3.575 2.605 1.00 11.72 50 TRP B C 1
ATOM 2154 O O . TRP B 1 50 ? 120.727 -2.463 3.097 1.00 16.57 50 TRP B O 1
ATOM 2165 N N . VAL B 1 51 ? 122.115 -4.018 2.274 1.00 13.06 51 VAL B N 1
ATOM 2166 C CA . VAL B 1 51 ? 123.271 -3.138 2.448 1.00 16.48 51 VAL B CA 1
ATOM 2167 C C . VAL B 1 51 ? 123.229 -2.019 1.400 1.00 14.28 51 VAL B C 1
ATOM 2168 O O . VAL B 1 51 ? 123.607 -0.883 1.679 1.00 13.30 51 VAL B O 1
ATOM 2172 N N . VAL B 1 52 ? 122.744 -2.334 0.203 1.00 12.60 52 VAL B N 1
ATOM 2173 C CA . VAL B 1 52 ? 122.572 -1.321 -0.830 1.00 12.98 52 VAL B CA 1
ATOM 2174 C C . VAL B 1 52 ? 121.508 -0.316 -0.378 1.00 13.51 52 VAL B C 1
ATOM 2175 O O . VAL B 1 52 ? 121.704 0.896 -0.478 1.00 13.06 52 VAL B O 1
ATOM 2179 N N . VAL B 1 53 ? 120.399 -0.829 0.148 1.00 12.37 53 VAL B N 1
ATOM 2180 C CA . VAL B 1 53 ? 119.324 0.014 0.669 1.00 12.17 53 VAL B CA 1
ATOM 2181 C C . VAL B 1 53 ? 119.797 0.916 1.811 1.00 24.56 53 VAL B C 1
ATOM 2182 O O . VAL B 1 53 ? 119.508 2.115 1.825 1.00 17.09 53 VAL B O 1
ATOM 2186 N N . LEU B 1 54 ? 120.527 0.340 2.763 1.00 15.34 54 LEU B N 1
ATOM 2187 C CA . LEU B 1 54 ? 121.004 1.100 3.916 1.00 18.23 54 LEU B CA 1
ATOM 2188 C C . LEU B 1 54 ? 121.910 2.251 3.493 1.00 18.06 54 LEU B C 1
ATOM 2189 O O . LEU B 1 54 ? 121.889 3.320 4.100 1.00 19.84 54 LEU B O 1
ATOM 2194 N N . GLU B 1 55 ? 122.693 2.040 2.442 1.00 12.93 55 GLU B N 1
ATOM 2195 C CA . GLU B 1 55 ? 123.654 3.047 2.012 1.00 22.93 55 GLU B CA 1
ATOM 2196 C C . GLU B 1 55 ? 123.072 4.013 0.978 1.00 23.59 55 GLU B C 1
ATOM 2197 O O . GLU B 1 55 ? 123.755 4.928 0.520 1.00 20.37 55 GLU B O 1
ATOM 2203 N N . ALA B 1 56 ? 121.806 3.822 0.626 1.00 17.08 56 ALA B N 1
ATOM 2204 C CA . ALA B 1 56 ? 121.170 4.677 -0.371 1.00 26.27 56 ALA B CA 1
ATOM 2205 C C . ALA B 1 56 ? 120.012 5.474 0.219 1.00 20.57 56 ALA B C 1
ATOM 2206 O O . ALA B 1 56 ? 119.393 6.279 -0.472 1.00 25.01 56 ALA B O 1
ATOM 2208 N N . ALA B 1 57 ? 119.733 5.257 1.499 1.00 22.15 57 ALA B N 1
ATOM 2209 C CA . ALA B 1 57 ? 118.519 5.787 2.115 1.00 26.35 57 ALA B CA 1
ATOM 2210 C C . ALA B 1 57 ? 118.662 7.220 2.627 1.00 25.38 57 ALA B C 1
ATOM 2211 O O . ALA B 1 57 ? 117.689 7.812 3.091 1.00 34.53 57 ALA B O 1
ATOM 2213 N N . GLY B 1 58 ? 119.864 7.778 2.545 1.00 24.94 58 GLY B N 1
ATOM 2214 C CA . GLY B 1 58 ? 120.075 9.151 2.970 1.00 28.74 58 GLY B CA 1
ATOM 2215 C C . GLY B 1 58 ? 121.007 9.299 4.158 1.00 32.42 58 GLY B C 1
ATOM 2216 O O . GLY B 1 58 ? 121.524 8.313 4.686 1.00 25.40 58 GLY B O 1
ATOM 2217 N N . ASP B 1 59 ? 121.207 10.542 4.586 1.00 27.14 59 ASP B N 1
ATOM 2218 C CA . ASP B 1 59 ? 122.182 10.869 5.621 1.00 25.42 59 ASP B CA 1
ATOM 2219 C C . ASP B 1 59 ? 121.843 10.303 6.994 1.00 19.88 59 ASP B C 1
ATOM 2220 O O . ASP B 1 59 ? 122.739 10.035 7.788 1.00 20.09 59 ASP B O 1
ATOM 2225 N N . GLU B 1 60 ? 120.556 10.136 7.281 1.00 15.20 60 GLU B N 1
ATOM 2226 C CA . GLU B 1 60 ? 120.133 9.630 8.584 1.00 20.74 60 GLU B CA 1
ATOM 2227 C C . GLU B 1 60 ? 120.766 8.273 8.906 1.00 25.52 60 GLU B C 1
ATOM 2228 O O . GLU B 1 60 ? 121.092 7.994 10.059 1.00 19.18 60 GLU B O 1
ATOM 2234 N N . ILE B 1 61 ? 120.953 7.446 7.880 1.00 21.99 61 ILE B N 1
ATOM 2235 C CA . ILE B 1 61 ? 121.599 6.145 8.040 1.00 24.56 61 ILE B CA 1
ATOM 2236 C C . ILE B 1 61 ? 123.092 6.196 7.730 1.00 26.15 61 ILE B C 1
ATOM 2237 O O . ILE B 1 61 ? 123.910 5.661 8.480 1.00 26.01 61 ILE B O 1
ATOM 2242 N N A SER B 1 62 ? 123.434 6.847 6.623 0.48 24.30 62 SER B N 1
ATOM 2243 N N B SER B 1 62 ? 123.440 6.847 6.623 0.52 24.31 62 SER B N 1
ATOM 2244 C CA A SER B 1 62 ? 124.805 6.861 6.120 0.48 28.15 62 SER B CA 1
ATOM 2245 C CA B SER B 1 62 ? 124.815 6.845 6.128 0.52 28.11 62 SER B CA 1
ATOM 2246 C C A SER B 1 62 ? 125.783 7.532 7.078 0.48 31.92 62 SER B C 1
ATOM 2247 C C B SER B 1 62 ? 125.786 7.518 7.091 0.52 31.90 62 SER B C 1
ATOM 2248 O O A SER B 1 62 ? 126.990 7.307 6.997 0.48 34.13 62 SER B O 1
ATOM 2249 O O B SER B 1 62 ? 126.992 7.282 7.027 0.52 33.97 62 SER B O 1
ATOM 2254 N N . GLN B 1 63 ? 125.263 8.353 7.985 1.00 29.68 63 GLN B N 1
ATOM 2255 C CA . GLN B 1 63 ? 126.100 9.012 8.983 1.00 25.17 63 GLN B CA 1
ATOM 2256 C C . GLN B 1 63 ? 126.681 7.996 9.967 1.00 24.19 63 GLN B C 1
ATOM 2257 O O . GLN B 1 63 ? 127.659 8.283 10.654 1.00 28.26 63 GLN B O 1
ATOM 2263 N N . TYR B 1 64 ? 126.074 6.813 10.030 1.00 22.25 64 TYR B N 1
ATOM 2264 C CA . TYR B 1 64 ? 126.493 5.778 10.970 1.00 24.22 64 TYR B CA 1
ATOM 2265 C C . TYR B 1 64 ? 127.313 4.670 10.314 1.00 23.93 64 TYR B C 1
ATOM 2266 O O . TYR B 1 64 ? 128.075 3.977 10.986 1.00 23.77 64 TYR B O 1
ATOM 2275 N N . ILE B 1 65 ? 127.153 4.496 9.007 1.00 21.77 65 ILE B N 1
ATOM 2276 C CA . ILE B 1 65 ? 127.756 3.352 8.333 1.00 21.57 65 ILE B CA 1
ATOM 2277 C C . ILE B 1 65 ? 129.224 3.586 7.981 1.00 24.99 65 ILE B C 1
ATOM 2278 O O . ILE B 1 65 ? 129.554 4.393 7.115 1.00 30.03 65 ILE B O 1
ATOM 2283 N N . THR B 1 66 ? 130.098 2.871 8.683 1.00 19.24 66 THR B N 1
ATOM 2284 C CA . THR B 1 66 ? 131.533 2.891 8.425 1.00 16.60 66 THR B CA 1
ATOM 2285 C C . THR B 1 66 ? 131.883 1.792 7.423 1.00 16.28 66 THR B C 1
ATOM 2286 O O . THR B 1 66 ? 131.076 0.890 7.193 1.00 15.57 66 THR B O 1
ATOM 2290 N N . PRO B 1 67 ? 133.082 1.862 6.821 1.00 16.87 67 PRO B N 1
ATOM 2291 C CA . PRO B 1 67 ? 133.499 0.766 5.940 1.00 16.65 67 PRO B CA 1
ATOM 2292 C C . PRO B 1 67 ? 133.458 -0.605 6.624 1.00 21.37 67 PRO B C 1
ATOM 2293 O O . PRO B 1 67 ? 133.108 -1.590 5.979 1.00 16.69 67 PRO B O 1
ATOM 2297 N N . GLU B 1 68 ? 133.795 -0.662 7.910 1.00 22.66 68 GLU B N 1
ATOM 2298 C CA . GLU B 1 68 ? 133.783 -1.927 8.637 1.00 20.72 68 GLU B CA 1
ATOM 2299 C C . GLU B 1 68 ? 132.345 -2.420 8.826 1.00 22.63 68 GLU B C 1
ATOM 2300 O O . GLU B 1 68 ? 132.076 -3.615 8.712 1.00 18.33 68 GLU B O 1
ATOM 2306 N N . ASP B 1 69 ? 131.425 -1.497 9.101 1.00 18.69 69 ASP B N 1
ATOM 2307 C CA . ASP B 1 69 ? 130.000 -1.823 9.139 1.00 16.26 69 ASP B CA 1
ATOM 2308 C C . ASP B 1 69 ? 129.535 -2.435 7.832 1.00 15.51 69 ASP B C 1
ATOM 2309 O O . ASP B 1 69 ? 128.822 -3.441 7.809 1.00 14.91 69 ASP B O 1
ATOM 2314 N N . SER B 1 70 ? 129.942 -1.796 6.742 1.00 16.22 70 SER B N 1
ATOM 2315 C CA A SER B 1 70 ? 129.472 -2.159 5.411 0.23 16.08 70 SER B CA 1
ATOM 2316 C CA B SER B 1 70 ? 129.473 -2.156 5.413 0.77 15.89 70 SER B CA 1
ATOM 2317 C C . SER B 1 70 ? 129.836 -3.592 5.050 1.00 16.76 70 SER B C 1
ATOM 2318 O O . SER B 1 70 ? 129.052 -4.293 4.415 1.00 19.11 70 SER B O 1
ATOM 2323 N N . VAL B 1 71 ? 131.028 -4.024 5.457 1.00 18.52 71 VAL B N 1
ATOM 2324 C CA . VAL B 1 71 ? 131.480 -5.379 5.167 1.00 15.84 71 VAL B CA 1
ATOM 2325 C C . VAL B 1 71 ? 130.546 -6.405 5.802 1.00 19.87 71 VAL B C 1
ATOM 2326 O O . VAL B 1 71 ? 130.136 -7.370 5.157 1.00 16.43 71 VAL B O 1
ATOM 2330 N N . LEU B 1 72 ? 130.193 -6.184 7.063 1.00 15.95 72 LEU B N 1
ATOM 2331 C CA . LEU B 1 72 ? 129.270 -7.078 7.755 1.00 17.32 72 LEU B CA 1
ATOM 2332 C C . LEU B 1 72 ? 127.873 -7.034 7.127 1.00 15.04 72 LEU B C 1
ATOM 2333 O O . LEU B 1 72 ? 127.223 -8.066 6.961 1.00 12.44 72 LEU B O 1
ATOM 2338 N N . LEU B 1 73 ? 127.422 -5.837 6.769 1.00 18.44 73 LEU B N 1
ATOM 2339 C CA . LEU B 1 73 ? 126.070 -5.653 6.243 1.00 14.47 73 LEU B CA 1
ATOM 2340 C C . LEU B 1 73 ? 125.866 -6.364 4.903 1.00 14.57 73 LEU B C 1
ATOM 2341 O O . LEU B 1 73 ? 124.735 -6.632 4.501 1.00 16.73 73 LEU B O 1
ATOM 2346 N N . GLU B 1 74 ? 126.962 -6.680 4.221 1.00 12.45 74 GLU B N 1
ATOM 2347 C CA . GLU B 1 74 ? 126.902 -7.476 3.000 1.00 17.33 74 GLU B CA 1
ATOM 2348 C C . GLU B 1 74 ? 126.309 -8.852 3.255 1.00 17.20 74 GLU B C 1
ATOM 2349 O O . GLU B 1 74 ? 125.776 -9.484 2.344 1.00 16.85 74 GLU B O 1
ATOM 2355 N N . LYS B 1 75 ? 126.413 -9.314 4.498 1.00 15.51 75 LYS B N 1
ATOM 2356 C CA . LYS B 1 75 ? 125.893 -10.623 4.875 1.00 13.57 75 LYS B CA 1
ATOM 2357 C C . LYS B 1 75 ? 124.507 -10.511 5.492 1.00 14.43 75 LYS B C 1
ATOM 2358 O O . LYS B 1 75 ? 123.925 -11.513 5.915 1.00 18.56 75 LYS B O 1
ATOM 2364 N N . LEU B 1 76 ? 123.987 -9.287 5.550 1.00 11.75 76 LEU B N 1
ATOM 2365 C CA . LEU B 1 76 ? 122.633 -9.053 6.040 1.00 16.92 76 LEU B CA 1
ATOM 2366 C C . LEU B 1 76 ? 121.621 -9.586 5.029 1.00 20.44 76 LEU B C 1
ATOM 2367 O O . LEU B 1 76 ? 121.509 -9.066 3.919 1.00 28.09 76 LEU B O 1
ATOM 2372 N N . GLU B 1 77 ? 120.897 -10.630 5.420 1.00 17.42 77 GLU B N 1
ATOM 2373 C CA . GLU B 1 77 ? 119.943 -11.293 4.537 1.00 19.16 77 GLU B CA 1
ATOM 2374 C C . GLU B 1 77 ? 118.580 -10.609 4.542 1.00 25.22 77 GLU B C 1
ATOM 2375 O O . GLU B 1 77 ? 117.919 -10.511 3.506 1.00 19.81 77 GLU B O 1
ATOM 2381 N N . ASN B 1 78 ? 118.151 -10.145 5.709 1.00 20.15 78 ASN B N 1
ATOM 2382 C CA . ASN B 1 78 ? 116.864 -9.474 5.796 1.00 13.95 78 ASN B CA 1
ATOM 2383 C C . ASN B 1 78 ? 116.770 -8.500 6.954 1.00 20.67 78 ASN B C 1
ATOM 2384 O O . ASN B 1 78 ? 117.404 -8.677 7.997 1.00 18.24 78 ASN B O 1
ATOM 2389 N N . ILE B 1 79 ? 115.986 -7.454 6.740 1.00 16.88 79 ILE B N 1
ATOM 2390 C CA . ILE B 1 79 ? 115.559 -6.573 7.812 1.00 16.87 79 ILE B CA 1
ATOM 2391 C C . ILE B 1 79 ? 114.050 -6.691 7.911 1.00 21.80 79 ILE B C 1
ATOM 2392 O O . ILE B 1 79 ? 113.358 -6.642 6.895 1.00 19.27 79 ILE B O 1
ATOM 2397 N N . TYR B 1 80 ? 113.534 -6.874 9.119 1.00 16.23 80 TYR B N 1
ATOM 2398 C CA . TYR B 1 80 ? 112.090 -6.862 9.299 1.00 13.85 80 TYR B CA 1
ATOM 2399 C C . TYR B 1 80 ? 111.697 -5.908 10.411 1.00 22.89 80 TYR B C 1
ATOM 2400 O O . TYR B 1 80 ? 112.383 -5.800 11.428 1.00 15.72 80 TYR B O 1
ATOM 2409 N N . VAL B 1 81 ? 110.594 -5.198 10.198 1.00 20.45 81 VAL B N 1
ATOM 2410 C CA . VAL B 1 81 ? 110.085 -4.259 11.184 1.00 11.66 81 VAL B CA 1
ATOM 2411 C C . VAL B 1 81 ? 108.637 -4.599 11.480 1.00 22.99 81 VAL B C 1
ATOM 2412 O O . VAL B 1 81 ? 107.827 -4.759 10.566 1.00 19.40 81 VAL B O 1
ATOM 2416 N N . GLU B 1 82 ? 108.315 -4.723 12.761 1.00 20.73 82 GLU B N 1
ATOM 2417 C CA . GLU B 1 82 ? 106.979 -5.125 13.161 1.00 29.29 82 GLU B CA 1
ATOM 2418 C C . GLU B 1 82 ? 106.536 -4.409 14.427 1.00 26.09 82 GLU B C 1
ATOM 2419 O O . GLU B 1 82 ? 107.293 -4.312 15.393 1.00 20.73 82 GLU B O 1
ATOM 2425 N N . ARG B 1 83 ? 105.309 -3.899 14.408 1.00 24.74 83 ARG B N 1
ATOM 2426 C CA . ARG B 1 83 ? 104.684 -3.358 15.606 1.00 29.42 83 ARG B CA 1
ATOM 2427 C C . ARG B 1 83 ? 104.035 -4.521 16.343 1.00 34.98 83 ARG B C 1
ATOM 2428 O O . ARG B 1 83 ? 102.994 -5.028 15.927 1.00 37.50 83 ARG B O 1
ATOM 2436 N N . PHE B 1 84 ? 104.664 -4.944 17.434 1.00 32.58 84 PHE B N 1
ATOM 2437 C CA . PHE B 1 84 ? 104.343 -6.219 18.064 1.00 32.34 84 PHE B CA 1
ATOM 2438 C C . PHE B 1 84 ? 103.431 -6.097 19.281 1.00 36.99 84 PHE B C 1
ATOM 2439 O O . PHE B 1 84 ? 102.780 -7.065 19.668 1.00 40.00 84 PHE B O 1
ATOM 2447 N N . ASN B 1 85 ? 103.398 -4.919 19.895 1.00 37.60 85 ASN B N 1
ATOM 2448 C CA . ASN B 1 85 ? 102.622 -4.729 21.116 1.00 43.61 85 ASN B CA 1
ATOM 2449 C C . ASN B 1 85 ? 101.264 -4.101 20.831 1.00 48.82 85 ASN B C 1
ATOM 2450 O O . ASN B 1 85 ? 101.176 -2.934 20.458 1.00 46.21 85 ASN B O 1
ATOM 2455 N N . GLU B 1 86 ? 100.208 -4.886 21.012 1.00 54.65 86 GLU B N 1
ATOM 2456 C CA . GLU B 1 86 ? 98.848 -4.409 20.790 1.00 59.15 86 GLU B CA 1
ATOM 2457 C C . GLU B 1 86 ? 98.450 -3.328 21.796 1.00 53.69 86 GLU B C 1
ATOM 2458 O O . GLU B 1 86 ? 97.831 -2.327 21.435 1.00 52.92 86 GLU B O 1
ATOM 2464 N N . LYS B 1 87 ? 98.818 -3.529 23.057 1.00 56.75 87 LYS B N 1
ATOM 2465 C CA . LYS B 1 87 ? 98.463 -2.593 24.122 1.00 62.17 87 LYS B CA 1
ATOM 2466 C C . LYS B 1 87 ? 99.294 -1.315 24.046 1.00 62.76 87 LYS B C 1
ATOM 2467 O O . LYS B 1 87 ? 99.068 -0.368 24.799 1.00 62.10 87 LYS B O 1
ATOM 2473 N N . GLU B 1 88 ? 100.256 -1.301 23.128 1.00 58.93 88 GLU B N 1
ATOM 2474 C CA . GLU B 1 88 ? 101.133 -0.156 22.928 1.00 48.27 88 GLU B CA 1
ATOM 2475 C C . GLU B 1 88 ? 101.599 -0.135 21.476 1.00 38.50 88 GLU B C 1
ATOM 2476 O O . GLU B 1 88 ? 102.761 -0.421 21.187 1.00 38.85 88 GLU B O 1
ATOM 2482 N N . PRO B 1 89 ? 100.683 0.210 20.557 1.00 37.87 89 PRO B N 1
ATOM 2483 C CA . PRO B 1 89 ? 100.813 0.004 19.107 1.00 27.81 89 PRO B CA 1
ATOM 2484 C C . PRO B 1 89 ? 101.993 0.711 18.442 1.00 29.73 89 PRO B C 1
ATOM 2485 O O . PRO B 1 89 ? 102.296 0.408 17.289 1.00 27.99 89 PRO B O 1
ATOM 2489 N N . ARG B 1 90 ? 102.649 1.630 19.139 1.00 23.72 90 ARG B N 1
ATOM 2490 C CA . ARG B 1 90 ? 103.803 2.302 18.556 1.00 23.98 90 ARG B CA 1
ATOM 2491 C C . ARG B 1 90 ? 105.096 1.516 18.778 1.00 23.65 90 ARG B C 1
ATOM 2492 O O . ARG B 1 90 ? 106.093 1.764 18.105 1.00 19.48 90 ARG B O 1
ATOM 2500 N N . ASP B 1 91 ? 105.078 0.568 19.712 1.00 23.24 91 ASP B N 1
ATOM 2501 C CA . ASP B 1 91 ? 106.259 -0.258 19.970 1.00 21.41 91 ASP B CA 1
ATOM 2502 C C . ASP B 1 91 ? 106.670 -1.027 18.721 1.00 25.70 91 ASP B C 1
ATOM 2503 O O . ASP B 1 91 ? 105.824 -1.596 18.030 1.00 24.63 91 ASP B O 1
ATOM 2508 N N . VAL B 1 92 ? 107.968 -1.039 18.435 1.00 15.60 92 VAL B N 1
ATOM 2509 C CA . VAL B 1 92 ? 108.478 -1.693 17.238 1.00 19.65 92 VAL B CA 1
ATOM 2510 C C . VAL B 1 92 ? 109.588 -2.690 17.529 1.00 24.19 92 VAL B C 1
ATOM 2511 O O . VAL B 1 92 ? 110.440 -2.474 18.397 1.00 19.86 92 VAL B O 1
ATOM 2515 N N . ARG B 1 93 ? 109.566 -3.786 16.783 1.00 18.85 93 ARG B N 1
ATOM 2516 C CA . ARG B 1 93 ? 110.636 -4.763 16.815 1.00 21.26 93 ARG B CA 1
ATOM 2517 C C . ARG B 1 93 ? 111.363 -4.729 15.478 1.00 25.82 93 ARG B C 1
ATOM 2518 O O . ARG B 1 93 ? 110.759 -4.933 14.422 1.00 24.24 93 ARG B O 1
ATOM 2526 N N . ILE B 1 94 ? 112.657 -4.442 15.529 1.00 21.98 94 ILE B N 1
ATOM 2527 C CA . ILE B 1 94 ? 113.481 -4.405 14.330 1.00 15.19 94 ILE B CA 1
ATOM 2528 C C . ILE B 1 94 ? 114.437 -5.589 14.354 1.00 21.89 94 ILE B C 1
ATOM 2529 O O . ILE B 1 94 ? 115.262 -5.713 15.261 1.00 19.68 94 ILE B O 1
ATOM 2534 N N . SER B 1 95 ? 114.308 -6.466 13.362 1.00 19.35 95 SER B N 1
ATOM 2535 C CA . SER B 1 95 ? 115.093 -7.693 13.316 1.00 20.06 95 SER B CA 1
ATOM 2536 C C . SER B 1 95 ? 116.024 -7.726 12.112 1.00 19.58 95 SER B C 1
ATOM 2537 O O . SER B 1 95 ? 115.591 -7.536 10.974 1.00 19.83 95 SER B O 1
ATOM 2540 N N . LEU B 1 96 ? 117.303 -7.973 12.374 1.00 13.43 96 LEU B N 1
ATOM 2541 C CA . LEU B 1 96 ? 118.294 -8.122 11.318 1.00 14.45 96 LEU B CA 1
ATOM 2542 C C . LEU B 1 96 ? 118.763 -9.571 11.248 1.00 22.02 96 LEU B C 1
ATOM 2543 O O . LEU B 1 96 ? 119.329 -10.098 12.208 1.00 19.48 96 LEU B O 1
ATOM 2548 N N . THR B 1 97 ? 118.518 -10.213 10.109 1.00 16.31 97 THR B N 1
ATOM 2549 C CA . THR B 1 97 ? 118.900 -11.609 9.920 1.00 22.38 97 THR B CA 1
ATOM 2550 C C . THR B 1 97 ? 120.144 -11.717 9.046 1.00 18.57 97 THR B C 1
ATOM 2551 O O . THR B 1 97 ? 120.140 -11.284 7.891 1.00 16.19 97 THR B O 1
ATOM 2555 N N . PHE B 1 98 ? 121.206 -12.295 9.600 1.00 17.55 98 PHE B N 1
ATOM 2556 C CA . PHE B 1 98 ? 122.477 -12.413 8.889 1.00 19.15 98 PHE B CA 1
ATOM 2557 C C . PHE B 1 98 ? 122.764 -13.838 8.424 1.00 22.08 98 PHE B C 1
ATOM 2558 O O . PHE B 1 98 ? 122.369 -14.810 9.068 1.00 14.29 98 PHE B O 1
ATOM 2566 N N . GLN B 1 99 ? 123.463 -13.948 7.299 1.00 17.65 99 GLN B N 1
ATOM 2567 C CA . GLN B 1 99 ? 124.100 -15.199 6.908 1.00 19.96 99 GLN B CA 1
ATOM 2568 C C . GLN B 1 99 ? 125.387 -15.340 7.721 1.00 20.88 99 GLN B C 1
ATOM 2569 O O . GLN B 1 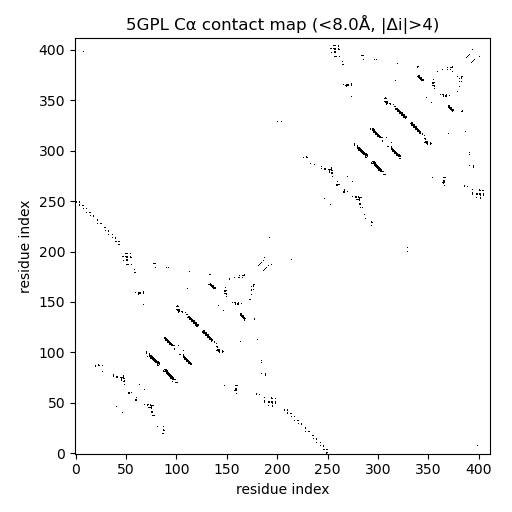99 ? 125.897 -14.339 8.229 1.00 19.83 99 GLN B O 1
ATOM 2575 N N . PRO B 1 100 ? 125.908 -16.575 7.864 1.00 17.51 100 PRO B N 1
ATOM 2576 C CA . PRO B 1 100 ? 127.173 -16.782 8.583 1.00 15.82 100 PRO B CA 1
ATOM 2577 C C . PRO B 1 100 ? 128.268 -15.846 8.085 1.00 17.72 100 PRO B C 1
ATOM 2578 O O . PRO B 1 100 ? 128.353 -15.594 6.883 1.00 18.18 100 PRO B O 1
ATOM 2582 N N . ASN B 1 101 ? 129.078 -15.324 9.000 1.00 17.77 101 ASN B N 1
ATOM 2583 C CA . ASN B 1 101 ? 130.048 -14.292 8.655 1.00 16.75 101 ASN B CA 1
ATOM 2584 C C . ASN B 1 101 ? 131.193 -14.231 9.654 1.00 15.35 101 ASN B C 1
ATOM 2585 O O . ASN B 1 101 ? 131.220 -14.989 10.623 1.00 18.62 101 ASN B O 1
ATOM 2590 N N . GLU B 1 102 ? 132.127 -13.312 9.431 1.00 19.03 102 GLU B N 1
ATOM 2591 C CA . GLU B 1 102 ? 133.329 -13.239 10.260 1.00 19.99 102 GLU B CA 1
ATOM 2592 C C . GLU B 1 102 ? 133.173 -12.350 11.493 1.00 17.29 102 GLU B C 1
ATOM 2593 O O . GLU B 1 102 ? 134.099 -12.238 12.295 1.00 24.41 102 GLU B O 1
ATOM 2599 N N . TYR B 1 103 ? 132.008 -11.729 11.651 1.00 14.88 103 TYR B N 1
ATOM 2600 C CA . TYR B 1 103 ? 131.781 -10.816 12.771 1.00 14.63 103 TYR B CA 1
ATOM 2601 C C . TYR B 1 103 ? 130.946 -11.434 13.890 1.00 18.60 103 TYR B C 1
ATOM 2602 O O . TYR B 1 103 ? 131.218 -11.211 15.068 1.00 15.33 103 TYR B O 1
ATOM 2611 N N . LEU B 1 104 ? 129.919 -12.189 13.514 1.00 15.84 104 LEU B N 1
ATOM 2612 C CA . LEU B 1 104 ? 128.970 -12.736 14.479 1.00 14.48 104 LEU B CA 1
ATOM 2613 C C . LEU B 1 104 ? 129.182 -14.228 14.696 1.00 17.75 104 LEU B C 1
ATOM 2614 O O . LEU B 1 104 ? 129.458 -14.964 13.749 1.00 21.19 104 LEU B O 1
ATOM 2619 N N . GLN B 1 105 ? 129.057 -14.672 15.943 1.00 20.24 105 GLN B N 1
ATOM 2620 C CA . GLN B 1 105 ? 129.031 -16.101 16.227 1.00 22.84 105 GLN B CA 1
ATOM 2621 C C . GLN B 1 105 ? 127.745 -16.685 15.652 1.00 25.37 105 GLN B C 1
ATOM 2622 O O . GLN B 1 105 ? 126.734 -15.986 15.553 1.00 16.91 105 GLN B O 1
ATOM 2628 N N . ASP B 1 106 ? 127.787 -17.961 15.279 1.00 26.97 106 ASP B N 1
ATOM 2629 C CA . ASP B 1 106 ? 126.668 -18.613 14.595 1.00 29.85 106 ASP B CA 1
ATOM 2630 C C . ASP B 1 106 ? 125.392 -18.691 15.428 1.00 31.20 106 ASP B C 1
ATOM 2631 O O . ASP B 1 106 ? 124.297 -18.822 14.880 1.00 35.02 106 ASP B O 1
ATOM 2636 N N . ASP B 1 107 ? 125.527 -18.615 16.748 1.00 29.80 107 ASP B N 1
ATOM 2637 C CA . ASP B 1 107 ? 124.363 -18.700 17.623 1.00 30.52 107 ASP B CA 1
ATOM 2638 C C . ASP B 1 107 ? 123.716 -17.331 17.802 1.00 30.37 107 ASP B C 1
ATOM 2639 O O . ASP B 1 107 ? 122.804 -17.164 18.611 1.00 26.43 107 ASP B O 1
ATOM 2644 N N . ASN B 1 108 ? 124.190 -16.349 17.042 1.00 24.94 108 ASN B N 1
ATOM 2645 C CA . ASN B 1 108 ? 123.669 -14.997 17.162 1.00 24.66 108 ASN B CA 1
ATOM 2646 C C . ASN B 1 108 ? 123.592 -14.298 15.808 1.00 23.88 108 ASN B C 1
ATOM 2647 O O . ASN B 1 108 ? 124.099 -13.190 15.645 1.00 20.07 108 ASN B O 1
ATOM 2652 N N . LEU B 1 109 ? 122.949 -14.951 14.843 1.00 20.04 109 LEU B N 1
ATOM 2653 C CA . LEU B 1 109 ? 122.851 -14.415 13.486 1.00 19.30 109 LEU B CA 1
ATOM 2654 C C . LEU B 1 109 ? 121.582 -13.595 13.271 1.00 20.59 109 LEU B C 1
ATOM 2655 O O . LEU B 1 109 ? 121.394 -12.993 12.214 1.00 21.50 109 LEU B O 1
ATOM 2660 N N . THR B 1 110 ? 120.708 -13.576 14.270 1.00 18.34 110 THR B N 1
ATOM 2661 C CA . THR B 1 110 ? 119.534 -12.720 14.209 1.00 22.93 110 THR B CA 1
ATOM 2662 C C . THR B 1 110 ? 119.594 -11.690 15.327 1.00 23.31 110 THR B C 1
ATOM 2663 O O . THR B 1 110 ? 119.535 -12.032 16.508 1.00 26.81 110 THR B O 1
ATOM 2667 N N . LEU B 1 111 ? 119.731 -10.427 14.941 1.00 21.83 111 LEU B N 1
ATOM 2668 C CA . LEU B 1 111 ? 119.814 -9.335 15.898 1.00 16.52 111 LEU B CA 1
ATOM 2669 C C . LEU B 1 111 ? 118.457 -8.660 16.030 1.00 20.68 111 LEU B C 1
ATOM 2670 O O . LEU B 1 111 ? 117.919 -8.128 15.058 1.00 20.31 111 LEU B O 1
ATOM 2675 N N . VAL B 1 112 ? 117.904 -8.686 17.235 1.00 16.68 112 VAL B N 1
ATOM 2676 C CA . VAL B 1 112 ? 116.569 -8.154 17.465 1.00 18.31 112 VAL B CA 1
ATOM 2677 C C . VAL B 1 112 ? 116.604 -6.933 18.377 1.00 18.03 112 VAL B C 1
ATOM 2678 O O . VAL B 1 112 ? 117.105 -6.996 19.498 1.00 20.91 112 VAL B O 1
ATOM 2682 N N . LYS B 1 113 ? 116.080 -5.819 17.879 1.00 19.32 113 LYS B N 1
ATOM 2683 C CA . LYS B 1 113 ? 115.981 -4.594 18.662 1.00 14.35 113 LYS B CA 1
ATOM 2684 C C . LYS B 1 113 ? 114.514 -4.265 18.916 1.00 20.94 113 LYS B C 1
ATOM 2685 O O . LYS B 1 113 ? 113.728 -4.140 17.975 1.00 20.46 113 LYS B O 1
ATOM 2691 N N . GLU B 1 114 ? 114.144 -4.138 20.185 1.00 18.48 114 GLU B N 1
ATOM 2692 C CA . GLU B 1 114 ? 112.772 -3.787 20.538 1.00 18.29 114 GLU B CA 1
ATOM 2693 C C . GLU B 1 114 ? 112.727 -2.408 21.176 1.00 21.65 114 GLU B C 1
ATOM 2694 O O . GLU B 1 114 ? 113.353 -2.168 22.210 1.00 20.60 114 GLU B O 1
ATOM 2700 N N . VAL B 1 115 ? 111.985 -1.501 20.553 1.00 16.52 115 VAL B N 1
ATOM 2701 C CA . VAL B 1 115 ? 111.908 -0.131 21.034 1.00 19.38 115 VAL B CA 1
ATOM 2702 C C . VAL B 1 115 ? 110.513 0.184 21.550 1.00 24.34 115 VAL B C 1
ATOM 2703 O O . VAL B 1 115 ? 109.533 0.111 20.809 1.00 22.80 115 VAL B O 1
ATOM 2707 N N . ARG B 1 116 ? 110.433 0.521 22.832 1.00 25.04 116 ARG B N 1
ATOM 2708 C CA . ARG B 1 116 ? 109.174 0.900 23.451 1.00 26.40 116 ARG B CA 1
ATOM 2709 C C . ARG B 1 116 ? 108.956 2.393 23.248 1.00 28.24 116 ARG B C 1
ATOM 2710 O O . ARG B 1 116 ? 109.820 3.214 23.562 1.00 21.81 116 ARG B O 1
ATOM 2718 N N . ILE B 1 117 ? 107.799 2.734 22.696 1.00 25.75 117 ILE B N 1
ATOM 2719 C CA . ILE B 1 117 ? 107.475 4.110 22.357 1.00 27.28 117 ILE B CA 1
ATOM 2720 C C . ILE B 1 117 ? 106.217 4.519 23.107 1.00 32.87 117 ILE B C 1
ATOM 2721 O O . ILE B 1 117 ? 105.109 4.124 22.742 1.00 29.74 117 ILE B O 1
ATOM 2726 N N . LYS B 1 118 ? 106.403 5.306 24.163 1.00 38.08 118 LYS B N 1
ATOM 2727 C CA . LYS B 1 118 ? 105.338 5.595 25.115 1.00 44.02 118 LYS B CA 1
ATOM 2728 C C . LYS B 1 118 ? 105.149 7.092 25.351 1.00 44.72 118 LYS B C 1
ATOM 2729 O O . LYS B 1 118 ? 106.113 7.858 25.359 1.00 37.55 118 LYS B O 1
ATOM 2735 N N . GLU B 1 119 ? 103.898 7.499 25.545 1.00 44.03 119 GLU B N 1
ATOM 2736 C CA . GLU B 1 119 ? 103.584 8.867 25.936 1.00 45.17 119 GLU B CA 1
ATOM 2737 C C . GLU B 1 119 ? 103.975 9.103 27.391 1.00 40.46 119 GLU B C 1
ATOM 2738 O O . GLU B 1 119 ? 103.567 8.354 28.278 1.00 47.71 119 GLU B O 1
ATOM 2744 N N . GLU B 1 120 ? 104.771 10.140 27.634 1.00 39.59 120 GLU B N 1
ATOM 2745 C CA . GLU B 1 120 ? 105.201 10.475 28.990 1.00 42.03 120 GLU B CA 1
ATOM 2746 C C . GLU B 1 120 ? 104.986 11.956 29.282 1.00 43.00 120 GLU B C 1
ATOM 2747 O O . GLU B 1 120 ? 104.526 12.708 28.423 1.00 44.50 120 GLU B O 1
ATOM 2753 N N . LYS B 1 121 ? 105.322 12.370 30.500 1.00 46.61 121 LYS B N 1
ATOM 2754 C CA . LYS B 1 121 ? 105.242 13.777 30.879 1.00 52.46 121 LYS B CA 1
ATOM 2755 C C . LYS B 1 121 ? 106.534 14.236 31.546 1.00 53.97 121 LYS B C 1
ATOM 2756 O O . LYS B 1 121 ? 107.222 13.448 32.194 1.00 55.86 121 LYS B O 1
ATOM 2762 N N . ALA B 1 122 ? 106.854 15.516 31.387 1.00 54.19 122 ALA B N 1
ATOM 2763 C CA . ALA B 1 122 ? 108.049 16.087 31.996 1.00 55.64 122 ALA B CA 1
ATOM 2764 C C . ALA B 1 122 ? 107.844 17.555 32.366 1.00 60.38 122 ALA B C 1
ATOM 2765 O O . ALA B 1 122 ? 107.459 18.368 31.525 1.00 57.49 122 ALA B O 1
ATOM 2767 N N . LYS B 1 123 ? 108.099 17.877 33.633 1.00 70.12 123 LYS B N 1
ATOM 2768 C CA . LYS B 1 123 ? 107.995 19.247 34.137 1.00 77.03 123 LYS B CA 1
ATOM 2769 C C . LYS B 1 123 ? 108.911 20.197 33.359 1.00 81.17 123 LYS B C 1
ATOM 2770 O O . LYS B 1 123 ? 110.071 19.878 33.125 1.00 86.21 123 LYS B O 1
ATOM 2776 N N . ASP B 1 124 ? 108.399 21.356 32.962 1.00 80.84 124 ASP B N 1
ATOM 2777 C CA . ASP B 1 124 ? 109.187 22.300 32.177 1.00 79.92 124 ASP B CA 1
ATOM 2778 C C . ASP B 1 124 ? 109.669 23.506 32.987 1.00 93.10 124 ASP B C 1
ATOM 2779 O O . ASP B 1 124 ? 110.054 23.383 34.143 1.00 91.10 124 ASP B O 1
ATOM 2784 N N . ASP B 1 125 ? 109.680 24.667 32.342 1.00 117.84 125 ASP B N 1
ATOM 2785 C CA . ASP B 1 125 ? 109.877 25.975 32.986 1.00 123.40 125 ASP B CA 1
ATOM 2786 C C . ASP B 1 125 ? 109.445 26.212 34.449 1.00 117.40 125 ASP B C 1
ATOM 2787 O O . ASP B 1 125 ? 110.242 26.162 35.364 1.00 123.41 125 ASP B O 1
ATOM 2792 N N . GLU B 1 126 ? 108.179 26.492 34.664 1.00 101.74 126 GLU B N 1
ATOM 2793 C CA . GLU B 1 126 ? 107.680 26.930 35.953 1.00 92.81 126 GLU B CA 1
ATOM 2794 C C . GLU B 1 126 ? 106.924 25.739 36.538 1.00 83.03 126 GLU B C 1
ATOM 2795 O O . GLU B 1 126 ? 105.913 25.895 37.222 1.00 78.52 126 GLU B O 1
ATOM 2801 N N . GLY B 1 127 ? 107.415 24.535 36.242 1.00 76.69 127 GLY B N 1
ATOM 2802 C CA . GLY B 1 127 ? 106.834 23.303 36.760 1.00 72.25 127 GLY B CA 1
ATOM 2803 C C . GLY B 1 127 ? 105.498 22.934 36.133 1.00 63.87 127 GLY B C 1
ATOM 2804 O O . GLY B 1 127 ? 104.593 22.445 36.812 1.00 64.92 127 GLY B O 1
ATOM 2805 N N . LEU B 1 128 ? 105.351 23.194 34.838 1.00 54.23 128 LEU B N 1
ATOM 2806 C CA . LEU B 1 128 ? 104.149 22.760 34.129 1.00 41.41 128 LEU B CA 1
ATOM 2807 C C . LEU B 1 128 ? 104.426 21.449 33.405 1.00 42.25 128 LEU B C 1
ATOM 2808 O O . LEU B 1 128 ? 105.466 21.289 32.768 1.00 34.18 128 LEU B O 1
ATOM 2813 N N . GLU B 1 129 ? 103.496 20.505 33.512 1.00 37.17 129 GLU B N 1
ATOM 2814 C CA . GLU B 1 129 ? 103.653 19.220 32.842 1.00 34.16 129 GLU B CA 1
ATOM 2815 C C . GLU B 1 129 ? 103.528 19.385 31.337 1.00 30.98 129 GLU B C 1
ATOM 2816 O O . GLU B 1 129 ? 102.723 20.179 30.850 1.00 31.28 129 GLU B O 1
ATOM 2822 N N . LYS B 1 130 ? 104.336 18.629 30.606 1.00 25.30 130 LYS B N 1
ATOM 2823 C CA . LYS B 1 130 ? 104.354 18.698 29.154 1.00 32.96 130 LYS B CA 1
ATOM 2824 C C . LYS B 1 130 ? 104.417 17.291 28.575 1.00 39.17 130 LYS B C 1
ATOM 2825 O O . LYS B 1 130 ? 105.269 16.492 28.963 1.00 44.90 130 LYS B O 1
ATOM 2831 N N . LYS B 1 131 ? 103.505 16.986 27.658 1.00 31.19 131 LYS B N 1
ATOM 2832 C CA . LYS B 1 131 ? 103.463 15.665 27.044 1.00 37.17 131 LYS B CA 1
ATOM 2833 C C . LYS B 1 131 ? 104.650 15.445 26.117 1.00 37.02 131 LYS B C 1
ATOM 2834 O O . LYS B 1 131 ? 104.941 16.276 25.256 1.00 37.92 131 LYS B O 1
ATOM 2840 N N . ILE B 1 132 ? 105.339 14.325 26.308 1.00 37.63 132 ILE B N 1
ATOM 2841 C CA . ILE B 1 132 ? 106.435 13.938 25.428 1.00 41.67 132 ILE B CA 1
ATOM 2842 C C . ILE B 1 132 ? 106.318 12.470 25.032 1.00 42.92 132 ILE B C 1
ATOM 2843 O O . ILE B 1 132 ? 105.785 11.653 25.784 1.00 45.99 132 ILE B O 1
ATOM 2848 N N . THR B 1 133 ? 106.809 12.142 23.843 1.00 38.21 133 THR B N 1
ATOM 2849 C CA . THR B 1 133 ? 106.884 10.756 23.406 1.00 38.22 133 THR B CA 1
ATOM 2850 C C . THR B 1 133 ? 108.279 10.213 23.687 1.00 33.68 133 THR B C 1
ATOM 2851 O O . THR B 1 133 ? 109.253 10.631 23.063 1.00 37.11 133 THR B O 1
ATOM 2855 N N . LYS B 1 134 ? 108.373 9.285 24.632 1.00 26.40 134 LYS B N 1
ATOM 2856 C CA . LYS B 1 134 ? 109.664 8.759 25.052 1.00 29.66 134 LYS B CA 1
ATOM 2857 C C . LYS B 1 134 ? 109.990 7.446 24.334 1.00 32.98 134 LYS B C 1
ATOM 2858 O O . LYS B 1 134 ? 109.150 6.550 24.234 1.00 25.63 134 LYS B O 1
ATOM 2864 N N . TYR B 1 135 ? 111.216 7.358 23.825 1.00 29.23 135 TYR B N 1
ATOM 2865 C CA . TYR B 1 135 ? 111.703 6.177 23.119 1.00 28.56 135 TYR B CA 1
ATOM 2866 C C . TYR B 1 135 ? 112.765 5.472 23.955 1.00 28.78 135 TYR B C 1
ATOM 2867 O O . TYR B 1 135 ? 113.835 6.029 24.198 1.00 33.19 135 TYR B O 1
ATOM 2876 N N . THR B 1 136 ? 112.469 4.258 24.408 1.00 24.92 136 THR B N 1
ATOM 2877 C CA . THR B 1 136 ? 113.435 3.488 25.190 1.00 26.62 136 THR B CA 1
ATOM 2878 C C . THR B 1 136 ? 113.587 2.074 24.655 1.00 28.74 136 THR B C 1
ATOM 2879 O O . THR B 1 136 ? 112.736 1.583 23.912 1.00 27.22 136 THR B O 1
ATOM 2883 N N . SER B 1 137 ? 114.673 1.419 25.051 1.00 25.62 137 SER B N 1
ATOM 2884 C CA . SER B 1 137 ? 114.938 0.055 24.616 1.00 23.79 137 SER B CA 1
ATOM 2885 C C . SER B 1 137 ? 115.941 -0.639 25.523 1.00 28.27 137 SER B C 1
ATOM 2886 O O . SER B 1 137 ? 116.835 -0.005 26.076 1.00 22.74 137 SER B O 1
ATOM 2889 N N . GLN B 1 138 ? 115.786 -1.949 25.670 1.00 22.72 138 GLN B N 1
ATOM 2890 C CA . GLN B 1 138 ? 116.774 -2.750 26.371 1.00 23.34 138 GLN B CA 1
ATOM 2891 C C . GLN B 1 138 ? 118.037 -2.838 25.527 1.00 28.85 138 GLN B C 1
ATOM 2892 O O . GLN B 1 138 ? 117.962 -2.947 24.302 1.00 22.83 138 GLN B O 1
ATOM 2898 N N . PRO B 1 139 ? 119.207 -2.769 26.177 1.00 25.91 139 PRO B N 1
ATOM 2899 C CA . PRO B 1 139 ? 120.462 -2.957 25.448 1.00 22.19 139 PRO B CA 1
ATOM 2900 C C . PRO B 1 139 ? 120.561 -4.386 24.933 1.00 24.37 139 PRO B C 1
ATOM 2901 O O . PRO B 1 139 ? 120.183 -5.317 25.641 1.00 24.15 139 PRO B O 1
ATOM 2905 N N . VAL B 1 140 ? 121.039 -4.552 23.707 1.00 20.92 140 VAL B N 1
ATOM 2906 C CA . VAL B 1 140 ? 121.152 -5.873 23.111 1.00 21.23 140 VAL B CA 1
ATOM 2907 C C . VAL B 1 140 ? 122.608 -6.304 23.063 1.00 20.86 140 VAL B C 1
ATOM 2908 O O . VAL B 1 140 ? 123.410 -5.726 22.330 1.00 21.19 140 VAL B O 1
ATOM 2912 N N . ASP B 1 141 ? 122.948 -7.314 23.855 1.00 18.74 141 ASP B N 1
ATOM 2913 C CA . ASP B 1 141 ? 124.301 -7.843 23.858 1.00 34.24 141 ASP B CA 1
ATOM 2914 C C . ASP B 1 141 ? 124.490 -8.727 22.633 1.00 38.06 141 ASP B C 1
ATOM 2915 O O . ASP B 1 141 ? 123.699 -9.638 22.386 1.00 45.21 141 ASP B O 1
ATOM 2920 N N . ILE B 1 142 ? 125.525 -8.439 21.853 1.00 20.66 142 ILE B N 1
ATOM 2921 C CA . ILE B 1 142 ? 125.797 -9.193 20.637 1.00 23.26 142 ILE B CA 1
ATOM 2922 C C . ILE B 1 142 ? 127.030 -10.073 20.810 1.00 23.05 142 ILE B C 1
ATOM 2923 O O . ILE B 1 142 ? 128.061 -9.623 21.314 1.00 18.44 142 ILE B O 1
ATOM 2928 N N . HIS B 1 143 ? 126.918 -11.332 20.399 1.00 25.04 143 HIS B N 1
ATOM 2929 C CA . HIS B 1 143 ? 128.020 -12.276 20.537 1.00 27.65 143 HIS B CA 1
ATOM 2930 C C . HIS B 1 143 ? 129.025 -12.105 19.399 1.00 22.23 143 HIS B C 1
ATOM 2931 O O . HIS B 1 143 ? 129.011 -12.860 18.425 1.00 18.88 143 HIS B O 1
ATOM 2938 N N . TRP B 1 144 ? 129.901 -11.111 19.527 1.00 20.04 144 TRP B N 1
ATOM 2939 C CA . TRP B 1 144 ? 130.907 -10.845 18.501 1.00 17.01 144 TRP B CA 1
ATOM 2940 C C . TRP B 1 144 ? 132.023 -11.884 18.517 1.00 22.64 144 TRP B C 1
ATOM 2941 O O . TRP B 1 144 ? 132.457 -12.324 19.579 1.00 21.20 144 TRP B O 1
ATOM 2952 N N . LYS B 1 145 ? 132.488 -12.270 17.335 1.00 16.75 145 LYS B N 1
ATOM 2953 C CA . LYS B 1 145 ? 133.693 -13.080 17.222 1.00 17.00 145 LYS B CA 1
ATOM 2954 C C . LYS B 1 145 ? 134.892 -12.264 17.716 1.00 18.77 145 LYS B C 1
ATOM 2955 O O . LYS B 1 145 ? 134.841 -11.032 17.711 1.00 17.86 145 LYS B O 1
ATOM 2961 N N . PRO B 1 146 ? 135.963 -12.945 18.163 1.00 19.50 146 PRO B N 1
ATOM 2962 C CA . PRO B 1 146 ? 137.122 -12.245 18.734 1.00 20.25 146 PRO B CA 1
ATOM 2963 C C . PRO B 1 146 ? 137.682 -11.158 17.816 1.00 22.13 146 PRO B C 1
ATOM 2964 O O . PRO B 1 146 ? 137.909 -11.408 16.633 1.00 18.52 146 PRO B O 1
ATOM 2968 N N . GLY B 1 147 ? 137.875 -9.962 18.364 1.00 21.50 147 GLY B N 1
ATOM 2969 C CA . GLY B 1 147 ? 138.448 -8.852 17.624 1.00 20.24 147 GLY B CA 1
ATOM 297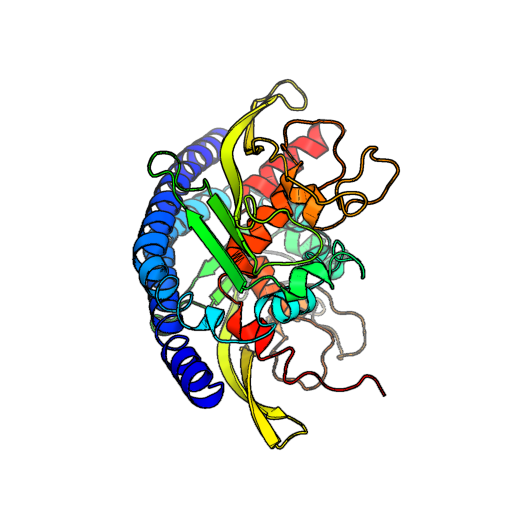0 C C . GLY B 1 147 ? 137.535 -8.221 16.585 1.00 20.89 147 GLY B C 1
ATOM 2971 O O . GLY B 1 147 ? 137.978 -7.371 15.813 1.00 22.47 147 GLY B O 1
ATOM 2972 N N . LYS B 1 148 ? 136.263 -8.616 16.564 1.00 18.21 148 LYS B N 1
ATOM 2973 C CA . LYS B 1 148 ? 135.344 -8.137 15.530 1.00 17.40 148 LYS B CA 1
ATOM 2974 C C . LYS B 1 148 ? 134.169 -7.325 16.075 1.00 19.19 148 LYS B C 1
ATOM 2975 O O . LYS B 1 148 ? 133.228 -7.029 15.340 1.00 16.64 148 LYS B O 1
ATOM 2981 N N . SER B 1 149 ? 134.214 -6.964 17.353 1.00 18.04 149 SER B N 1
ATOM 2982 C CA . SER B 1 149 ? 133.123 -6.185 17.937 1.00 18.50 149 SER B CA 1
ATOM 2983 C C . SER B 1 149 ? 132.989 -4.810 17.293 1.00 21.65 149 SER B C 1
ATOM 2984 O O . SER B 1 149 ? 133.976 -4.112 17.092 1.00 18.41 149 SER B O 1
ATOM 2987 N N . LEU B 1 150 ? 131.759 -4.419 16.984 1.00 17.31 150 LEU B N 1
ATOM 2988 C CA . LEU B 1 150 ? 131.512 -3.094 16.437 1.00 19.46 150 LEU B CA 1
ATOM 2989 C C . LEU B 1 150 ? 130.781 -2.219 17.458 1.00 24.07 150 LEU B C 1
ATOM 2990 O O . LEU B 1 150 ? 130.091 -1.266 17.095 1.00 22.51 150 LEU B O 1
ATOM 2995 N N . PHE B 1 151 ? 130.935 -2.560 18.737 1.00 19.37 151 PHE B N 1
ATOM 2996 C CA . PHE B 1 151 ? 130.443 -1.731 19.836 1.00 18.88 151 PHE B CA 1
ATOM 2997 C C . PHE B 1 151 ? 131.529 -0.772 20.315 1.00 30.40 151 PHE B C 1
ATOM 2998 O O . PHE B 1 151 ? 132.625 -1.204 20.672 1.00 20.55 151 PHE B O 1
ATOM 3006 N N . ARG B 1 152 ? 131.235 0.523 20.342 1.00 23.69 152 ARG B N 1
ATOM 3007 C CA . ARG B 1 152 ? 132.144 1.456 20.994 1.00 27.30 152 ARG B CA 1
ATOM 3008 C C . ARG B 1 152 ? 132.063 1.231 22.502 1.00 28.48 152 ARG B C 1
ATOM 3009 O O . ARG B 1 152 ? 131.004 0.878 23.023 1.00 24.45 152 ARG B O 1
ATOM 3017 N N . LYS B 1 153 ? 133.181 1.413 23.198 1.00 28.76 153 LYS B N 1
ATOM 3018 C CA . LYS B 1 153 ? 133.215 1.210 24.643 1.00 41.32 153 LYS B CA 1
ATOM 3019 C C . LYS B 1 153 ? 133.098 2.531 25.394 1.00 52.55 153 LYS B C 1
ATOM 3020 O O . LYS B 1 153 ? 132.657 2.567 26.543 1.00 57.52 153 LYS B O 1
ATOM 3026 N N . ASN B 1 154 ? 133.501 3.614 24.739 1.00 52.48 154 ASN B N 1
ATOM 3027 C CA . ASN B 1 154 ? 133.335 4.952 25.293 1.00 49.70 154 ASN B CA 1
ATOM 3028 C C . ASN B 1 154 ? 132.716 5.870 24.251 1.00 44.02 154 ASN B C 1
ATOM 3029 O O . ASN B 1 154 ? 132.719 5.557 23.062 1.00 38.91 154 ASN B O 1
ATOM 3034 N N . LYS B 1 155 ? 132.184 7.003 24.689 1.00 48.42 155 LYS B N 1
ATOM 3035 C CA . LYS B 1 155 ? 131.472 7.881 23.774 1.00 45.13 155 LYS B CA 1
ATOM 3036 C C . LYS B 1 155 ? 132.377 8.978 23.224 1.00 35.12 155 LYS B C 1
ATOM 3037 O O . LYS B 1 155 ? 131.906 9.957 22.653 1.00 39.10 155 LYS B O 1
ATOM 3043 N N . LYS B 1 156 ? 133.683 8.798 23.389 1.00 34.46 156 LYS B N 1
ATOM 3044 C CA . LYS B 1 156 ? 134.652 9.627 22.688 1.00 48.12 156 LYS B CA 1
ATOM 3045 C C . LYS B 1 156 ? 134.635 9.240 21.209 1.00 51.46 156 LYS B C 1
ATOM 3046 O O . LYS B 1 156 ? 134.825 10.078 20.325 1.00 57.22 156 LYS B O 1
ATOM 3052 N N . LEU B 1 157 ? 134.381 7.961 20.954 1.00 36.91 157 LEU B N 1
ATOM 3053 C CA . LEU B 1 157 ? 134.285 7.444 19.595 1.00 32.95 157 LEU B CA 1
ATOM 3054 C C . LEU B 1 157 ? 132.893 7.695 19.019 1.00 34.11 157 LEU B C 1
ATOM 3055 O O . LEU B 1 157 ? 131.887 7.426 19.678 1.00 36.27 157 LEU B O 1
ATOM 3060 N N . PRO B 1 158 ? 132.831 8.232 17.791 1.00 32.38 158 PRO B N 1
ATOM 3061 C CA . PRO B 1 158 ? 131.548 8.439 17.110 1.00 32.74 158 PRO B CA 1
ATOM 3062 C C . PRO B 1 158 ? 130.797 7.126 16.931 1.00 24.96 158 PRO B C 1
ATOM 3063 O O . PRO B 1 158 ? 131.408 6.117 16.580 1.00 24.48 158 PRO B O 1
ATOM 3067 N N . PRO B 1 159 ? 129.483 7.134 17.185 1.00 27.12 159 PRO B N 1
ATOM 3068 C CA . PRO B 1 159 ? 128.694 5.902 17.111 1.00 25.12 159 PRO B CA 1
ATOM 3069 C C . PRO B 1 159 ? 128.542 5.389 15.688 1.00 30.73 159 PRO B C 1
ATOM 3070 O O . PRO B 1 159 ? 128.246 6.166 14.780 1.00 35.99 159 PRO B O 1
ATOM 3074 N N . ASN B 1 160 ? 128.751 4.092 15.496 1.00 19.23 160 ASN B N 1
ATOM 3075 C CA . ASN B 1 160 ? 128.489 3.484 14.203 1.00 19.37 160 ASN B CA 1
ATOM 3076 C C . ASN B 1 160 ? 127.127 2.811 14.237 1.00 16.40 160 ASN B C 1
ATOM 3077 O O . ASN B 1 160 ? 126.450 2.833 15.264 1.00 18.83 160 ASN B O 1
ATOM 3082 N N . PHE B 1 161 ? 126.728 2.216 13.117 1.00 15.18 161 PHE B N 1
ATOM 3083 C CA . PHE B 1 161 ? 125.384 1.670 12.980 1.00 15.82 161 PHE B CA 1
ATOM 3084 C C . PHE B 1 161 ? 125.025 0.669 14.077 1.00 21.44 161 PHE B C 1
ATOM 3085 O O . PHE B 1 161 ? 123.918 0.698 14.605 1.00 16.86 161 PHE B O 1
ATOM 3093 N N . PHE B 1 162 ? 125.961 -0.206 14.429 1.00 14.80 162 PHE B N 1
ATOM 3094 C CA . PHE B 1 162 ? 125.653 -1.284 15.362 1.00 19.31 162 PHE B CA 1
ATOM 3095 C C . PHE B 1 162 ? 125.612 -0.833 16.821 1.00 19.27 162 PHE B C 1
ATOM 3096 O O . PHE B 1 162 ? 125.138 -1.570 17.688 1.00 15.71 162 PHE B O 1
ATOM 3104 N N . ASP B 1 163 ? 126.065 0.388 17.087 1.00 16.28 163 ASP B N 1
ATOM 3105 C CA . ASP B 1 163 ? 125.914 0.975 18.415 1.00 16.78 163 ASP B CA 1
ATOM 3106 C C . ASP B 1 163 ? 124.438 1.179 18.754 1.00 20.56 163 ASP B C 1
ATOM 3107 O O . ASP B 1 163 ? 124.077 1.325 19.921 1.00 22.13 163 ASP B O 1
ATOM 3112 N N . TYR B 1 164 ? 123.596 1.182 17.724 1.00 15.64 164 TYR B N 1
ATOM 3113 C CA . TYR B 1 164 ? 122.146 1.268 17.889 1.00 15.27 164 TYR B CA 1
ATOM 3114 C C . TYR B 1 164 ? 121.629 0.194 18.838 1.00 15.48 164 TYR B C 1
ATOM 3115 O O . TYR B 1 164 ? 120.750 0.450 19.660 1.00 16.34 164 TYR B O 1
ATOM 3124 N N . PHE B 1 165 ? 122.199 -1.002 18.744 1.00 16.60 165 PHE B N 1
ATOM 3125 C CA . PHE B 1 165 ? 121.745 -2.118 19.567 1.00 18.54 165 PHE B CA 1
ATOM 3126 C C . PHE B 1 165 ? 122.051 -1.927 21.053 1.00 21.16 165 PHE B C 1
ATOM 3127 O O . PHE B 1 165 ? 121.384 -2.513 21.905 1.00 21.89 165 PHE B O 1
ATOM 3135 N N . GLN B 1 166 ? 123.038 -1.092 21.367 1.00 19.87 166 GLN B N 1
ATOM 3136 C CA . GLN B 1 166 ? 123.347 -0.785 22.764 1.00 19.89 166 GLN B CA 1
ATOM 3137 C C . GLN B 1 166 ? 122.613 0.461 23.260 1.00 18.56 166 GLN B C 1
ATOM 3138 O O . GLN B 1 166 ? 122.629 0.766 24.452 1.00 27.03 166 GLN B O 1
ATOM 3144 N N . TRP B 1 167 ? 121.973 1.183 22.348 1.00 20.92 167 TRP B N 1
ATOM 3145 C CA . TRP B 1 167 ? 121.224 2.382 22.719 1.00 20.10 167 TRP B CA 1
ATOM 3146 C C . TRP B 1 167 ? 119.992 2.021 23.541 1.00 19.04 167 TRP B C 1
ATOM 3147 O O . TRP B 1 167 ? 119.253 1.099 23.194 1.00 17.68 167 TRP B O 1
ATOM 3158 N N . THR B 1 168 ? 119.773 2.754 24.628 1.00 20.52 168 THR B N 1
ATOM 3159 C CA . THR B 1 168 ? 118.660 2.470 25.524 1.00 21.39 168 THR B CA 1
ATOM 3160 C C . THR B 1 168 ? 117.644 3.599 25.571 1.00 21.01 168 THR B C 1
ATOM 3161 O O . THR B 1 168 ? 116.499 3.389 25.959 1.00 24.95 168 THR B O 1
ATOM 3165 N N . GLY B 1 169 ? 118.075 4.801 25.200 1.00 22.60 169 GLY B N 1
ATOM 3166 C CA . GLY B 1 169 ? 117.228 5.977 25.294 1.00 23.93 169 GLY B CA 1
ATOM 3167 C C . GLY B 1 169 ? 116.984 6.394 26.733 1.00 29.96 169 GLY B C 1
ATOM 3168 O O . GLY B 1 169 ? 116.120 7.225 27.009 1.00 33.80 169 GLY B O 1
ATOM 3169 N N . GLU B 1 170 ? 117.754 5.818 27.653 1.00 31.62 170 GLU B N 1
ATOM 3170 C CA . GLU B 1 170 ? 117.577 6.069 29.081 1.00 39.87 170 GLU B CA 1
ATOM 3171 C C . GLU B 1 170 ? 118.672 6.970 29.640 1.00 47.12 170 GLU B C 1
ATOM 3172 O O . GLU B 1 170 ? 118.648 7.329 30.817 1.00 46.48 170 GLU B O 1
ATOM 3178 N N . GLU B 1 171 ? 119.633 7.331 28.798 1.00 46.91 171 GLU B N 1
ATOM 3179 C CA . GLU B 1 171 ? 120.774 8.118 29.250 1.00 54.37 171 GLU B CA 1
ATOM 3180 C C . GLU B 1 171 ? 120.664 9.582 28.843 1.00 63.53 171 GLU B C 1
ATOM 3181 O O . GLU B 1 171 ? 120.501 9.900 27.665 1.00 65.25 171 GLU B O 1
ATOM 3187 N N . GLU B 1 172 ? 120.749 10.469 29.830 1.00 72.66 172 GLU B N 1
ATOM 3188 C CA . GLU B 1 172 ? 120.847 11.902 29.576 1.00 82.07 172 GLU B CA 1
ATOM 3189 C C . GLU B 1 172 ? 122.125 12.174 28.793 1.00 83.99 172 GLU B C 1
ATOM 3190 O O . GLU B 1 172 ? 122.191 13.083 27.965 1.00 81.61 172 GLU B O 1
ATOM 3196 N N . ASP B 1 173 ? 123.132 11.351 29.068 1.00 86.85 173 ASP B N 1
ATOM 3197 C CA . ASP B 1 173 ? 124.419 11.390 28.390 1.00 89.71 173 ASP B CA 1
ATOM 3198 C C . ASP B 1 173 ? 124.266 11.319 26.871 1.00 88.67 173 ASP B C 1
ATOM 3199 O O . ASP B 1 173 ? 124.560 12.284 26.165 1.00 85.20 173 ASP B O 1
ATOM 3204 N N . ASP B 1 174 ? 123.795 10.164 26.404 1.00 86.99 174 ASP B N 1
ATOM 3205 C CA . ASP B 1 174 ? 123.876 9.720 25.006 1.00 78.11 174 ASP B CA 1
ATOM 3206 C C . ASP B 1 174 ? 123.784 10.796 23.922 1.00 64.93 174 ASP B C 1
ATOM 3207 O O . ASP B 1 174 ? 122.915 11.666 23.960 1.00 61.28 174 ASP B O 1
ATOM 3212 N N . ASP B 1 175 ? 124.693 10.713 22.954 1.00 56.84 175 ASP B N 1
ATOM 3213 C CA . ASP B 1 175 ? 124.660 11.574 21.776 1.00 52.10 175 ASP B CA 1
ATOM 3214 C C . ASP B 1 175 ? 124.016 10.837 20.605 1.00 42.68 175 ASP B C 1
ATOM 3215 O O . ASP B 1 175 ? 123.671 11.443 19.589 1.00 48.68 175 ASP B O 1
ATOM 3220 N N . PHE B 1 176 ? 123.862 9.525 20.754 1.00 31.34 176 PHE B N 1
ATOM 3221 C CA . PHE B 1 176 ? 123.227 8.704 19.729 1.00 35.58 176 PHE B CA 1
ATOM 3222 C C . PHE B 1 176 ? 121.714 8.907 19.746 1.00 29.28 176 PHE B C 1
ATOM 3223 O O . PHE B 1 176 ? 121.035 8.514 20.694 1.00 26.32 176 PHE B O 1
ATOM 3231 N N . ASP B 1 177 ? 121.197 9.528 18.693 1.00 30.59 177 ASP B N 1
ATOM 3232 C CA . ASP B 1 177 ? 119.765 9.768 18.567 1.00 28.20 177 ASP B CA 1
ATOM 3233 C C . ASP B 1 177 ? 119.050 8.516 18.066 1.00 20.48 177 ASP B C 1
ATOM 3234 O O . ASP B 1 177 ? 118.669 8.436 16.900 1.00 20.26 177 ASP B O 1
ATOM 3239 N N . GLY B 1 178 ? 118.866 7.547 18.956 1.00 18.03 178 GLY B N 1
ATOM 3240 C CA . GLY B 1 178 ? 118.248 6.285 18.593 1.00 18.84 178 GLY B CA 1
ATOM 3241 C C . GLY B 1 178 ? 116.777 6.412 18.257 1.00 22.37 178 GLY B C 1
ATOM 3242 O O . GLY B 1 178 ? 116.225 5.587 17.529 1.00 20.60 178 GLY B O 1
ATOM 3243 N N . ALA B 1 179 ? 116.139 7.449 18.791 1.00 19.82 179 ALA B N 1
ATOM 3244 C CA . ALA B 1 179 ? 114.723 7.684 18.533 1.00 22.57 179 ALA B CA 1
ATOM 3245 C C . ALA B 1 179 ? 114.492 8.042 17.070 1.00 17.90 179 ALA B C 1
ATOM 3246 O O . ALA B 1 179 ? 113.605 7.492 16.417 1.00 19.72 179 ALA B O 1
ATOM 3248 N N . THR B 1 180 ? 115.298 8.965 16.559 1.00 19.66 180 THR B N 1
ATOM 3249 C CA . THR B 1 180 ? 115.170 9.394 15.176 1.00 20.97 180 THR B CA 1
ATOM 3250 C C . THR B 1 180 ? 115.501 8.239 14.239 1.00 20.74 180 THR B C 1
ATOM 3251 O O . THR B 1 180 ? 114.851 8.064 13.209 1.00 17.27 180 THR B O 1
ATOM 3255 N N . LEU B 1 181 ? 116.498 7.439 14.609 1.00 16.71 181 LEU B N 1
ATOM 3256 C CA . LEU B 1 181 ? 116.880 6.291 13.789 1.00 15.65 181 LEU B CA 1
ATOM 3257 C C . LEU B 1 181 ? 115.767 5.249 13.757 1.00 15.85 181 LEU B C 1
ATOM 3258 O O . LEU B 1 181 ? 115.457 4.690 12.702 1.00 18.09 181 LEU B O 1
ATOM 3263 N N . THR B 1 182 ? 115.170 4.991 14.916 1.00 18.57 182 THR B N 1
ATOM 3264 C CA . THR B 1 182 ? 114.075 4.031 15.011 1.00 20.49 182 THR B CA 1
ATOM 3265 C C . THR B 1 182 ? 112.914 4.426 14.102 1.00 25.79 182 THR B C 1
ATOM 3266 O O . THR B 1 182 ? 112.370 3.595 13.368 1.00 18.97 182 THR B O 1
ATOM 3270 N N . ILE B 1 183 ? 112.547 5.702 14.155 1.00 17.68 183 ILE B N 1
ATOM 3271 C CA . ILE B 1 183 ? 111.473 6.231 13.325 1.00 14.64 183 ILE B CA 1
ATOM 3272 C C . ILE B 1 183 ? 111.822 6.130 11.843 1.00 12.60 183 ILE B C 1
ATOM 3273 O O . ILE B 1 183 ? 111.002 5.706 11.031 1.00 16.87 183 ILE B O 1
ATOM 3278 N N . PHE B 1 184 ? 113.045 6.512 11.493 1.00 14.32 184 PHE B N 1
ATOM 3279 C CA . PHE B 1 184 ? 113.480 6.435 10.106 1.00 14.56 184 PHE B CA 1
ATOM 3280 C C . PHE B 1 184 ? 113.420 5.000 9.580 1.00 17.19 184 PHE B C 1
ATOM 3281 O O . PHE B 1 184 ? 112.904 4.749 8.490 1.00 19.17 184 PHE B O 1
ATOM 3289 N N . LEU B 1 185 ? 113.949 4.065 10.360 1.00 19.67 185 LEU B N 1
ATOM 3290 C CA . LEU B 1 185 ? 113.980 2.661 9.963 1.00 17.63 185 LEU B CA 1
ATOM 3291 C C . LEU B 1 185 ? 112.582 2.098 9.771 1.00 19.61 185 LEU B C 1
ATOM 3292 O O . LEU B 1 185 ? 112.307 1.411 8.789 1.00 20.85 185 LEU B O 1
ATOM 3297 N N . ALA B 1 186 ? 111.700 2.398 10.717 1.00 17.39 186 ALA B N 1
ATOM 3298 C CA . ALA B 1 186 ? 110.366 1.819 10.730 1.00 20.26 186 ALA B CA 1
ATOM 3299 C C . ALA B 1 186 ? 109.423 2.473 9.726 1.00 19.89 186 ALA B C 1
ATOM 3300 O O . ALA B 1 186 ? 108.566 1.803 9.153 1.00 23.33 186 ALA B O 1
ATOM 3302 N N . GLU B 1 187 ? 109.576 3.776 9.512 1.00 15.57 187 GLU B N 1
ATOM 3303 C CA . GLU B 1 187 ? 108.597 4.523 8.724 1.00 19.36 187 GLU B CA 1
ATOM 3304 C C . GLU B 1 187 ? 109.092 4.952 7.343 1.00 23.25 187 GLU B C 1
ATOM 3305 O O . GLU B 1 187 ? 108.288 5.312 6.481 1.00 23.45 187 GLU B O 1
ATOM 3311 N N . ASP B 1 188 ? 110.404 4.923 7.129 1.00 15.88 188 ASP B N 1
ATOM 3312 C CA . ASP B 1 188 ? 110.968 5.384 5.864 1.00 14.99 188 ASP B CA 1
ATOM 3313 C C . ASP B 1 188 ? 111.729 4.264 5.153 1.00 17.13 188 ASP B C 1
ATOM 3314 O O . ASP B 1 188 ? 111.325 3.815 4.081 1.00 16.34 188 ASP B O 1
ATOM 3319 N N . LEU B 1 189 ? 112.828 3.817 5.751 1.00 13.80 189 LEU B N 1
ATOM 3320 C CA . LEU B 1 189 ? 113.692 2.830 5.106 1.00 13.76 189 LEU B CA 1
ATOM 3321 C C . LEU B 1 189 ? 112.961 1.521 4.802 1.00 15.39 189 LEU B C 1
ATOM 3322 O O . LEU B 1 189 ? 113.000 1.030 3.674 1.00 17.20 189 LEU B O 1
ATOM 3327 N N . PHE B 1 190 ? 112.293 0.960 5.803 1.00 13.60 190 PHE B N 1
ATOM 3328 C CA . PHE B 1 190 ? 111.650 -0.342 5.637 1.00 16.08 190 PHE B CA 1
ATOM 3329 C C . PHE B 1 190 ? 110.482 -0.310 4.636 1.00 17.02 190 PHE B C 1
ATOM 3330 O O . PHE B 1 190 ? 110.414 -1.174 3.757 1.00 16.76 190 PHE B O 1
ATOM 3338 N N . PRO B 1 191 ? 109.563 0.673 4.753 1.00 18.03 191 PRO B N 1
ATOM 3339 C CA . PRO B 1 191 ? 108.487 0.691 3.753 1.00 21.23 191 PRO B CA 1
ATOM 3340 C C . PRO B 1 191 ? 108.959 1.016 2.337 1.00 23.32 191 PRO B C 1
ATOM 3341 O O . PRO B 1 191 ? 108.334 0.555 1.389 1.00 22.28 191 PRO B O 1
ATOM 3345 N N . ASN B 1 192 ? 110.030 1.793 2.196 1.00 17.62 192 ASN B N 1
ATOM 3346 C CA . ASN B 1 192 ? 110.492 2.227 0.876 1.00 19.93 192 ASN B CA 1
ATOM 3347 C C . ASN B 1 192 ? 111.726 1.477 0.361 1.00 18.57 19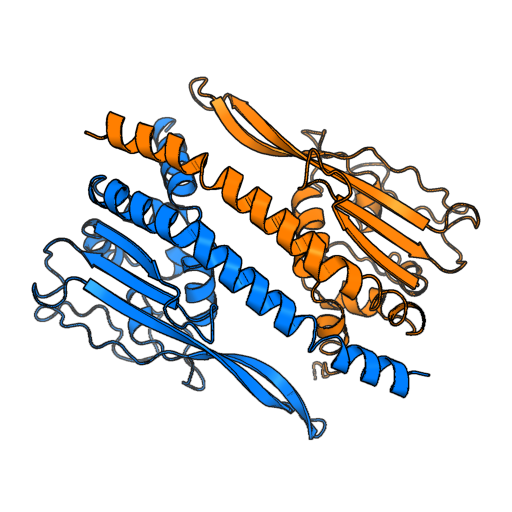2 ASN B C 1
ATOM 3348 O O . ASN B 1 192 ? 112.417 1.960 -0.537 1.00 15.91 192 ASN B O 1
ATOM 3353 N N . ALA B 1 193 ? 111.988 0.297 0.917 1.00 14.53 193 ALA B N 1
ATOM 3354 C CA . ALA B 1 193 ? 113.231 -0.428 0.644 1.00 20.77 193 ALA B CA 1
ATOM 3355 C C . ALA B 1 193 ? 113.469 -0.727 -0.842 1.00 20.05 193 ALA B C 1
ATOM 3356 O O . ALA B 1 193 ? 114.570 -0.504 -1.352 1.00 19.00 193 ALA B O 1
ATOM 3358 N N . VAL B 1 194 ? 112.453 -1.232 -1.536 1.00 12.22 194 VAL B N 1
ATOM 3359 C CA . VAL B 1 194 ? 112.623 -1.614 -2.938 1.00 17.82 194 VAL B CA 1
ATOM 3360 C C . VAL B 1 194 ? 112.911 -0.388 -3.803 1.00 15.55 194 VAL B C 1
ATOM 3361 O O . VAL B 1 194 ? 113.709 -0.446 -4.744 1.00 13.74 194 VAL B O 1
ATOM 3365 N N . LYS B 1 195 ? 112.270 0.725 -3.467 1.00 13.98 195 LYS B N 1
ATOM 3366 C CA . LYS B 1 195 ? 112.501 1.973 -4.176 1.00 19.61 195 LYS B CA 1
ATOM 3367 C C . LYS B 1 195 ? 113.935 2.452 -3.975 1.00 17.14 195 LYS B C 1
ATOM 3368 O O . LYS B 1 195 ? 114.604 2.821 -4.937 1.00 15.68 195 LYS B O 1
ATOM 3374 N N . TYR B 1 196 ? 114.407 2.433 -2.730 1.00 17.47 196 TYR B N 1
ATOM 3375 C CA . TYR B 1 196 ? 115.789 2.810 -2.428 1.00 16.22 196 TYR B CA 1
ATOM 3376 C C . TYR B 1 196 ? 116.776 1.923 -3.176 1.00 13.23 196 TYR B C 1
ATOM 3377 O O . TYR B 1 196 ? 117.744 2.411 -3.762 1.00 15.90 196 TYR B O 1
ATOM 3386 N N . PHE B 1 197 ? 116.524 0.618 -3.163 1.00 13.04 197 PHE B N 1
ATOM 3387 C CA . PHE B 1 197 ? 117.381 -0.311 -3.886 1.00 14.34 197 PHE B CA 1
ATOM 3388 C C . PHE B 1 197 ? 117.385 -0.010 -5.378 1.00 15.88 197 PHE B C 1
ATOM 3389 O O . PHE B 1 197 ? 118.440 0.036 -6.012 1.00 15.46 197 PHE B O 1
ATOM 3397 N N . THR B 1 198 ? 116.197 0.182 -5.937 1.00 17.09 198 THR B N 1
ATOM 3398 C CA . THR B 1 198 ? 116.068 0.386 -7.372 1.00 20.44 198 THR B CA 1
ATOM 3399 C C . THR B 1 198 ? 116.731 1.695 -7.786 1.00 17.82 198 THR B C 1
ATOM 3400 O O . THR B 1 198 ? 117.385 1.762 -8.831 1.00 18.96 198 THR B O 1
ATOM 3404 N N A GLU B 1 199 ? 116.566 2.726 -6.961 0.46 16.23 199 GLU B N 1
ATOM 3405 N N B GLU B 1 199 ? 116.578 2.729 -6.964 0.54 16.02 199 GLU B N 1
ATOM 3406 C CA A GLU B 1 199 ? 117.216 4.012 -7.196 0.46 21.06 199 GLU B CA 1
ATOM 3407 C CA B GLU B 1 199 ? 117.223 4.008 -7.238 0.54 21.01 199 GLU B CA 1
ATOM 3408 C C A GLU B 1 199 ? 118.732 3.858 -7.190 0.46 21.75 199 GLU B C 1
ATOM 3409 C C B GLU B 1 199 ? 118.742 3.868 -7.189 0.54 21.84 199 GLU B C 1
ATOM 3410 O O A GLU B 1 199 ? 119.422 4.386 -8.061 0.46 20.83 199 GLU B O 1
ATOM 3411 O O B GLU B 1 199 ? 119.446 4.417 -8.035 0.54 20.57 199 GLU B O 1
ATOM 3422 N N . ALA B 1 200 ? 119.241 3.125 -6.205 1.00 15.23 200 ALA B N 1
ATOM 3423 C CA . ALA B 1 200 ? 120.678 2.891 -6.081 1.00 17.34 200 ALA B CA 1
ATOM 3424 C C . ALA B 1 200 ? 121.223 2.144 -7.293 1.00 21.27 200 ALA B C 1
ATOM 3425 O O . ALA B 1 200 ? 122.314 2.447 -7.778 1.00 17.33 200 ALA B O 1
ATOM 3427 N N . MET B 1 201 ? 120.451 1.178 -7.785 1.00 15.94 201 MET B N 1
ATOM 3428 C CA . MET B 1 201 ? 120.855 0.387 -8.944 1.00 16.60 201 MET B CA 1
ATOM 3429 C C . MET B 1 201 ? 120.744 1.167 -10.248 1.00 17.54 201 MET B C 1
ATOM 3430 O O . MET B 1 201 ? 121.196 0.702 -11.292 1.00 20.30 201 MET B O 1
ATOM 3435 N N . THR B 1 202 ? 120.142 2.350 -10.187 1.00 21.71 202 THR B N 1
ATOM 3436 C CA . THR B 1 202 ? 120.051 3.212 -11.360 1.00 26.59 202 THR B CA 1
ATOM 3437 C C . THR B 1 202 ? 120.838 4.509 -11.171 1.00 34.16 202 THR B C 1
ATOM 3438 O O . THR B 1 202 ? 120.753 5.415 -11.999 1.00 36.48 202 THR B O 1
ATOM 3442 N N . GLU B 1 203 ? 121.599 4.598 -10.082 1.00 34.46 203 GLU B N 1
ATOM 3443 C CA . GLU B 1 203 ? 122.455 5.759 -9.852 1.00 44.29 203 GLU B CA 1
ATOM 3444 C C . GLU B 1 203 ? 123.567 5.812 -10.890 1.00 50.01 203 GLU B C 1
ATOM 3445 O O . GLU B 1 203 ? 124.045 4.780 -11.363 1.00 53.42 203 GLU B O 1
ATOM 3451 N N . GLU B 1 204 ? 123.977 7.026 -11.236 1.00 53.16 204 GLU B N 1
ATOM 3452 C CA . GLU B 1 204 ? 125.012 7.230 -12.237 1.00 60.81 204 GLU B CA 1
ATOM 3453 C C . GLU B 1 204 ? 126.306 7.709 -11.585 1.00 66.46 204 GLU B C 1
ATOM 3454 O O . GLU B 1 204 ? 126.339 7.983 -10.385 1.00 65.72 204 GLU B O 1
ATOM 3460 N N . ALA B 1 205 ? 127.371 7.803 -12.375 1.00 76.60 205 ALA B N 1
ATOM 3461 C CA . ALA B 1 205 ? 128.677 8.194 -11.854 1.00 84.62 205 ALA B CA 1
ATOM 3462 C C . ALA B 1 205 ? 128.761 9.696 -11.591 1.00 90.85 205 ALA B C 1
ATOM 3463 O O . ALA B 1 205 ? 127.930 10.470 -12.067 1.00 86.04 205 ALA B O 1
ATOM 3465 N N . SER B 1 206 ? 129.776 10.097 -10.831 1.00 99.43 206 SER B N 1
ATOM 3466 C CA . SER B 1 206 ? 129.954 11.494 -10.448 1.00 104.33 206 SER B CA 1
ATOM 3467 C C . SER B 1 206 ? 130.564 12.324 -11.573 1.00 110.73 206 SER B C 1
ATOM 3468 O O . SER B 1 206 ? 130.226 13.496 -11.744 1.00 116.49 206 SER B O 1
ATOM 3471 N N . ASP B 1 207 ? 131.466 11.716 -12.337 1.00 108.50 207 ASP B N 1
ATOM 3472 C CA . ASP B 1 207 ? 132.134 12.413 -13.430 1.00 107.46 207 ASP B CA 1
ATOM 3473 C C . ASP B 1 207 ? 131.232 12.519 -14.655 1.00 110.59 207 ASP B C 1
ATOM 3474 O O . ASP B 1 207 ? 130.263 11.773 -14.790 1.00 111.07 207 ASP B O 1
#

Radius of gyration: 24.1 Å; Cα contacts (8 Å, |Δi|>4): 586; chains: 2; bounding box: 52×68×58 Å